Protein AF-A0A7W0LR21-F1 (afdb_monomer)

Nearest PDB structures (foldseek):
  2zq0-assembly1_A  TM=3.710E-01  e=1.116E+00  Bacteroides thetaiotaomicron
  4rsh-assembly3_C  TM=4.696E-01  e=9.830E+00  Desulfitobacterium hafniense DCB-2
  3i0z-assembly1_B  TM=3.218E-01  e=2.523E+00  Streptococcus pneumoniae TIGR4
  5exk-assembly4_G  TM=3.351E-01  e=4.117E+00  Mycobacterium tuberculosis H37Rv
  3c3j-assembly1_A  TM=3.412E-01  e=3.497E+00  Escherichia coli K-12

Solvent-accessible surface area (backbone atoms only — not comparable to full-atom values): 27352 Å² total; per-residue (Å²): 133,59,76,64,60,61,56,64,76,67,58,73,84,74,75,82,80,53,46,62,66,52,42,60,62,20,69,55,49,47,78,35,65,72,79,49,75,64,30,54,48,50,46,49,52,24,51,52,47,41,53,53,25,18,60,75,66,73,43,58,61,72,64,34,38,69,34,51,19,27,40,30,26,34,41,54,44,32,48,75,57,45,87,62,90,64,78,83,76,74,79,86,76,84,90,75,87,81,80,84,77,80,77,81,71,74,54,37,17,39,51,65,67,54,61,38,65,42,45,67,56,17,42,62,71,49,52,82,85,63,60,24,31,33,65,33,27,42,57,36,47,72,89,45,60,12,59,72,69,25,50,66,60,36,53,37,52,63,42,38,35,43,91,84,60,78,60,93,55,55,54,55,64,39,12,61,66,43,39,52,39,25,44,43,46,57,24,73,44,59,30,37,24,42,37,57,73,96,40,79,44,70,58,35,22,49,42,28,73,70,54,48,51,48,49,32,51,55,46,30,73,42,30,31,89,95,36,73,38,48,47,33,45,43,71,49,39,54,77,54,77,58,47,69,58,45,53,50,48,51,53,57,50,48,72,69,76,59,54,62,26,42,32,36,50,30,14,52,38,69,92,46,43,40,44,47,52,62,33,80,88,52,24,38,58,52,54,53,48,34,51,73,70,66,38,42,34,43,35,32,54,11,27,59,68,37,78,74,39,20,69,88,30,21,61,44,47,36,54,46,53,40,30,73,76,36,77,86,33,36,32,34,28,36,30,36,20,31,30,95,90,50,85,57,53,78,83,44,86,92,69,36,75,56,24,46,36,24,38,51,47,29,26,60,78,62,66,50,57,52,56,50,49,46,32,33,25,32,17,55,43,49,67,49,26,61,50,40,27,43,34,29,28,29,48,54,24,47,45,36,52,46,35,10,68,69,21,34,31,31,23,54,47,25,48,31,51,22,17,56,35,56,61,52,32,48,60,71,25,37,38,46,27,71,67,41,28,69,76,69,59,22,68,71,63,42,72,68,53,47,36,22,25,33,12,50,29,45,24,64,74,72,71,49,58,67,67,64,45,48,66,46,41,68,74,11,60,45,52,60,42,28,62,56,50,52,48,35,38,74,73,62,76,41,87,67,58,44,54,59,14,28,28,48,42,34,67,45,42,48,61,55,55,75,69,61,90,65,80,90,70,134

Mean predicted aligned error: 7.18 Å

Secondary structure (DSSP, 8-state):
--HHHHHHTTS-SPPPPPSS-SS----SSS-PPPPPHHHHHHHHHHHHHHHHHHHHHT--HHHHHTSHHHHHHHHHHHHHHTT--S-------S----------PPPSEEE----TT-HHHHHHHH------EEEEE----TTSTHHHHTHHHHHHHHHTS-TT---SSGGGGGSHHHHHIIIIISS---EEEE-PPS-SSTTT-SS-HHHHHHHHHHHHHTS-TT--SEEEEEEE-TTSS-HHHHHHHHHHHHTTT-EEEEEE-TT--GGG----TT-TTTHHHHHHHHHHTT--EEEEE-SSPPTT--GGG-SSHHHHHHHHH-TTSEEEEEGGG--TTS---S--TTTTTSHHHHHHHHHHHTT--TTSSEEEE-HHHHHHHTTSHHHHHHHHHHIIIII-TTSEE----BTTTSSSHHHHHHHHHEEE-HHHHHHH-PPP--HHHHHIIIIIHHHHHHT--HHHHHHHHTTSHHHHHHHHHHHHHHTTSS--S-SPPS--SHHHHHHHHTT--S----

Radius of gyration: 22.57 Å; Cα contacts (8 Å, |Δi|>4): 1015; chains: 1; bounding box: 78×51×59 Å

Sequence (522 aa):
MSAWRRRLEQLPDRRPELPLRPGPVSNGEFVPPPPTAHDRHMAEAVLDRVDAAARRNGIERRRFLQSSAGVAASLVVFNGCSGGGGAPAAAPTTTGRPRSTTTTAEPGGTFVTPEPEDVAACEEALAGNEFIFDVHTHHVVPDGPWRENARRIASMVAGLVPAGCTDTDPYRCLDRTAYLHDMFLASDTTIALLSDVPNSGPLDAPVPWEEKRETRRLAAALSTPGADRVLLHDVIAPNFGDLSMRLGEMERTAGTLEVAAFKVYTAWGPDGRGFALDDPAIGIPVVEKARELGVRIMCGHKGLPLLEFDRANNGPRDFVALSRRYPDMDFVIYHGAYEIQTREGAYDPGAARLGVDSLVRALEEHGVGPNENVWAELGTTWRETLSDPDEAAHTVGKLLRHVGEDRVLWGTDGVWYGSPQPQIMAFRAFQISPEYQERFGYPALTDELKAKVFGGNAARLFGVDVEATRCALDRDALTMARAEHASLVTEGAIPTPWEARGPLTRRDVFAWLSHLRSPWTP

pLDDT: mean 86.7, std 17.25, range [27.58, 98.88]

Foldseek 3Di:
DDPVVVVLVPDPPPDQFALFQFFFFDLLQDQFDFQDPLSVVLNVQLLVLLVVLCVLVVHDSQLLSLALLSLVSSQVSLLVSAPPPDDPDPDDDDDDDDDDPPPVDHFQKGFAADRSNPRVRSRVLLDDDFAFEAEAAEFFDQVALLVPVVVSVVLSLLQQQFSPQPDPRSSVCRHLVLVCCLQQQQAPHLAYEYDWDDDAARNNTRQHLVNLVVSQVVQCVLFFPPQTRYAYEAEADCQPDDNVVSLVVVVVSLVVVRHLAYEYEQQDHAPRRGHFLQDPVTNVVNCVSCVVSVNQEYEYQAAARGPSGNPVRNHCLRQLLVCVVCQSHAYEHELLQAYSVDQFAFQDCVPQPGGNNVVLNSCVVNVPAAPGRYAYENACVLSNCLSHRNSNSRRQQSCCHGNHLLRAAYHHNPDQFWRCSSSSSSLSRMWGDPVCCVPRVGDTCDPVSSSSHSPVSVCVSSVHDSVVSCVRRCDGNSNVCNVVSVVCSSVVVDPNGSHRGRPRHSVSSVVSVVPPPDDDRD

Structure (mmCIF, N/CA/C/O backbone):
data_AF-A0A7W0LR21-F1
#
_entry.id   AF-A0A7W0LR21-F1
#
loop_
_atom_site.group_PDB
_atom_site.id
_atom_site.type_symbol
_atom_site.label_atom_id
_atom_site.label_alt_id
_atom_site.label_comp_id
_atom_site.label_asym_id
_atom_site.label_entity_id
_atom_site.label_seq_id
_atom_site.pdbx_PDB_ins_code
_atom_site.Cartn_x
_atom_site.Cartn_y
_atom_site.Cartn_z
_atom_site.occupancy
_atom_site.B_iso_or_equiv
_atom_site.auth_seq_id
_atom_site.auth_comp_id
_atom_site.auth_asym_id
_atom_site.auth_atom_id
_atom_site.pdbx_PDB_model_num
ATOM 1 N N . MET A 1 1 ? 0.422 30.420 -21.396 1.00 40.75 1 MET A N 1
ATOM 2 C CA . MET A 1 1 ? 1.151 29.179 -21.045 1.00 40.75 1 MET A CA 1
ATOM 3 C C . MET A 1 1 ? 1.431 29.175 -19.550 1.00 40.75 1 MET A C 1
ATOM 5 O O . MET A 1 1 ? 2.132 30.071 -19.077 1.00 40.75 1 MET A O 1
ATOM 9 N N . SER A 1 2 ? 0.823 28.240 -18.810 1.00 43.69 2 SER A N 1
ATOM 10 C CA . SER A 1 2 ? 0.992 28.123 -17.354 1.00 43.69 2 SER A CA 1
ATOM 11 C C . SER A 1 2 ? 2.470 27.916 -17.001 1.00 43.69 2 SER A C 1
ATOM 13 O O . SER A 1 2 ? 3.238 27.369 -17.796 1.00 43.69 2 SER A O 1
ATOM 15 N N . ALA A 1 3 ? 2.895 28.375 -15.822 1.00 42.56 3 ALA A N 1
ATOM 16 C CA . ALA A 1 3 ? 4.257 28.155 -15.323 1.00 42.56 3 ALA A CA 1
ATOM 17 C C . ALA A 1 3 ? 4.636 26.656 -15.289 1.00 42.56 3 ALA A C 1
ATOM 19 O O . ALA A 1 3 ? 5.803 26.313 -15.434 1.00 42.56 3 ALA A O 1
ATOM 20 N N . TRP A 1 4 ? 3.628 25.783 -15.198 1.00 41.34 4 TRP A N 1
ATOM 21 C CA . TRP A 1 4 ? 3.729 24.329 -15.300 1.00 41.34 4 TRP A CA 1
ATOM 22 C C . TRP A 1 4 ? 4.234 23.833 -16.666 1.00 41.34 4 TRP A C 1
ATOM 24 O O . TRP A 1 4 ? 5.199 23.075 -16.708 1.00 41.34 4 TRP A O 1
ATOM 34 N N . ARG A 1 5 ? 3.671 24.309 -17.791 1.00 38.44 5 ARG A N 1
ATOM 35 C CA . ARG A 1 5 ? 4.121 23.889 -19.140 1.00 38.44 5 ARG A CA 1
ATOM 36 C C . ARG A 1 5 ? 5.572 24.279 -19.431 1.00 38.44 5 ARG A C 1
ATOM 38 O O . ARG A 1 5 ? 6.334 23.462 -19.928 1.00 38.44 5 ARG A O 1
ATOM 45 N N . ARG A 1 6 ? 5.986 25.481 -19.015 1.00 40.19 6 ARG A N 1
ATOM 46 C CA . ARG A 1 6 ? 7.388 25.929 -19.142 1.00 40.19 6 ARG A CA 1
ATOM 47 C C . ARG A 1 6 ? 8.371 25.100 -18.309 1.00 40.19 6 ARG A C 1
ATOM 49 O O . ARG A 1 6 ? 9.549 25.069 -18.638 1.00 40.19 6 ARG A O 1
ATOM 56 N N . ARG A 1 7 ? 7.905 24.440 -17.243 1.00 42.41 7 ARG A N 1
ATOM 57 C CA . ARG A 1 7 ? 8.726 23.575 -16.383 1.00 42.41 7 ARG A CA 1
ATOM 58 C C . ARG A 1 7 ? 8.974 22.202 -17.011 1.00 42.41 7 ARG A C 1
ATOM 60 O O . ARG A 1 7 ? 10.057 21.661 -16.832 1.00 42.41 7 ARG A O 1
ATOM 67 N N . LEU A 1 8 ? 7.999 21.669 -17.750 1.00 38.62 8 LEU A N 1
ATOM 68 C CA . LEU A 1 8 ? 8.133 20.403 -18.481 1.00 38.62 8 LEU A CA 1
ATOM 69 C C . LEU A 1 8 ? 9.012 20.557 -19.732 1.00 38.62 8 LEU A C 1
ATOM 71 O O . LEU A 1 8 ? 9.835 19.694 -20.002 1.00 38.62 8 LEU A O 1
ATOM 75 N N . GLU A 1 9 ? 8.909 21.687 -20.438 1.00 35.56 9 GLU A N 1
ATOM 76 C CA . GLU A 1 9 ? 9.691 21.968 -21.657 1.00 35.56 9 GLU A CA 1
ATOM 77 C C . GLU A 1 9 ? 11.181 22.287 -21.401 1.00 35.56 9 GLU A C 1
ATOM 79 O O . GLU A 1 9 ? 11.973 22.297 -22.338 1.00 35.56 9 GLU A O 1
ATOM 84 N N . GLN A 1 10 ? 11.586 22.559 -20.152 1.00 32.81 10 GLN A N 1
ATOM 85 C CA . GLN A 1 10 ? 12.962 22.953 -19.789 1.00 32.81 10 GLN A CA 1
ATOM 86 C C . GLN A 1 10 ? 13.782 21.850 -19.100 1.00 32.81 10 GLN A C 1
ATOM 88 O O . GLN A 1 10 ? 14.909 22.108 -18.671 1.00 32.81 10 GLN A O 1
ATOM 93 N N . LEU A 1 11 ? 13.251 20.631 -18.971 1.00 35.81 11 LEU A N 1
ATOM 94 C CA . LEU A 1 11 ? 14.021 19.503 -18.448 1.00 35.81 11 LEU A CA 1
ATOM 95 C C . LEU A 1 11 ? 14.769 18.826 -19.615 1.00 35.81 11 LEU A C 1
ATOM 97 O O . LEU A 1 11 ? 14.112 18.326 -20.525 1.00 35.81 11 LEU A O 1
ATOM 101 N N . PRO A 1 12 ? 16.119 18.832 -19.627 1.00 30.92 12 PRO A N 1
ATOM 102 C CA . PRO A 1 12 ? 16.907 18.176 -20.673 1.00 30.92 12 PRO A CA 1
ATOM 103 C C . PRO A 1 12 ? 16.616 16.671 -20.671 1.00 30.92 12 PRO A C 1
ATOM 105 O O . PRO A 1 12 ? 16.329 16.148 -19.594 1.00 30.92 12 PRO A O 1
ATOM 108 N N . ASP A 1 13 ? 16.688 16.027 -21.850 1.00 35.84 13 ASP A N 1
ATOM 109 C CA . ASP A 1 13 ? 16.526 14.580 -22.104 1.00 35.84 13 ASP A CA 1
ATOM 110 C C . ASP A 1 13 ? 16.362 13.763 -20.818 1.00 35.84 13 ASP A C 1
ATOM 112 O O . ASP A 1 13 ? 17.341 13.392 -20.158 1.00 35.84 13 ASP A O 1
ATOM 116 N N . ARG A 1 14 ? 15.106 13.544 -20.406 1.00 50.50 14 ARG A N 1
ATOM 117 C CA . ARG A 1 14 ? 14.824 12.715 -19.235 1.00 50.50 14 ARG A CA 1
ATOM 118 C C . ARG A 1 14 ? 15.437 11.342 -19.501 1.00 50.50 14 ARG A C 1
ATOM 120 O O . ARG A 1 14 ? 15.090 10.694 -20.487 1.00 50.50 14 ARG A O 1
ATOM 127 N N . ARG A 1 15 ? 16.361 10.909 -18.630 1.00 55.44 15 ARG A N 1
ATOM 128 C CA . ARG A 1 15 ? 16.812 9.510 -18.601 1.00 55.44 15 ARG A CA 1
ATOM 129 C C . ARG A 1 15 ? 15.553 8.627 -18.604 1.00 55.44 15 ARG A C 1
ATOM 131 O O . ARG A 1 15 ? 14.626 8.958 -17.862 1.00 55.44 15 ARG A O 1
ATOM 138 N N . PRO A 1 16 ? 15.501 7.562 -19.419 1.00 63.69 16 PRO A N 1
ATOM 139 C CA . PRO A 1 16 ? 14.323 6.708 -19.496 1.00 63.69 16 PRO A CA 1
ATOM 140 C C . PRO A 1 16 ? 13.986 6.151 -18.110 1.00 63.69 16 PRO A C 1
ATOM 142 O O . PRO A 1 16 ? 14.883 5.751 -17.361 1.00 63.69 16 PRO A O 1
ATOM 145 N N . GLU A 1 17 ? 12.703 6.191 -17.755 1.00 74.50 17 GLU A N 1
ATOM 146 C CA . GLU A 1 17 ? 12.227 5.743 -16.449 1.00 74.50 17 GLU A CA 1
ATOM 147 C C . GLU A 1 17 ? 12.280 4.213 -16.360 1.00 74.50 17 GLU A C 1
ATOM 149 O O . GLU A 1 17 ? 11.982 3.501 -17.319 1.00 74.50 17 GLU A O 1
ATOM 154 N N . LEU A 1 18 ? 12.738 3.714 -15.211 1.00 85.31 18 LEU A N 1
ATOM 155 C CA . LEU A 1 18 ? 12.872 2.285 -14.942 1.00 85.31 18 LEU A CA 1
ATOM 156 C C . LEU A 1 18 ? 11.569 1.753 -14.335 1.00 85.31 18 LEU A C 1
ATOM 158 O O . LEU A 1 18 ? 11.036 2.422 -13.448 1.00 85.31 18 LEU A O 1
ATOM 162 N N . PRO A 1 19 ? 11.108 0.544 -14.713 1.00 85.38 19 PRO A N 1
ATOM 163 C CA . PRO A 1 19 ? 9.881 -0.030 -14.155 1.00 85.38 19 PRO A CA 1
ATOM 164 C C . PRO A 1 19 ? 10.001 -0.294 -12.646 1.00 85.38 19 PRO A C 1
ATOM 166 O O . PRO A 1 19 ? 9.036 -0.168 -11.901 1.00 85.38 19 PRO A O 1
ATOM 169 N N . LEU A 1 20 ? 11.214 -0.604 -12.177 1.00 89.25 20 LEU A N 1
ATOM 170 C CA . LEU A 1 20 ? 11.576 -0.604 -10.764 1.00 89.25 20 LEU A CA 1
ATOM 171 C C . LEU A 1 20 ? 12.811 0.265 -10.586 1.00 89.25 20 LEU A C 1
ATOM 173 O O . LEU A 1 20 ? 13.916 -0.090 -11.004 1.00 89.25 20 LEU A O 1
ATOM 177 N N . ARG A 1 21 ? 12.616 1.426 -9.966 1.00 87.06 21 ARG A N 1
ATOM 178 C CA . ARG A 1 21 ? 13.705 2.348 -9.654 1.00 87.06 21 ARG A CA 1
ATOM 179 C C . ARG A 1 21 ? 14.484 1.848 -8.426 1.00 87.06 21 ARG A C 1
ATOM 181 O O . ARG A 1 21 ? 13.823 1.581 -7.419 1.00 87.06 21 ARG A O 1
ATOM 188 N N . PRO A 1 22 ? 15.825 1.740 -8.495 1.00 88.38 22 PRO A N 1
ATOM 189 C CA . PRO A 1 22 ? 16.652 1.383 -7.346 1.00 88.38 22 PRO A CA 1
ATOM 190 C C . PRO A 1 22 ? 16.731 2.504 -6.307 1.00 88.38 22 PRO A C 1
ATOM 192 O O . PRO A 1 22 ? 16.715 3.689 -6.664 1.00 88.38 22 PRO A O 1
ATOM 195 N N . GLY A 1 23 ? 16.920 2.111 -5.049 1.00 84.19 23 GLY A N 1
ATOM 196 C CA . GLY A 1 23 ? 17.040 3.020 -3.917 1.00 84.19 23 GLY A CA 1
ATOM 197 C C . GLY A 1 23 ? 15.695 3.610 -3.480 1.00 84.19 23 GLY A C 1
ATOM 198 O O . GLY A 1 23 ? 14.650 3.259 -4.032 1.00 84.19 23 GLY A O 1
ATOM 199 N N . PRO A 1 24 ? 15.717 4.529 -2.503 1.00 79.50 24 PRO A N 1
ATOM 200 C CA . PRO A 1 24 ? 14.503 5.049 -1.890 1.00 79.50 24 PRO A CA 1
ATOM 201 C C . PRO A 1 24 ? 13.696 5.926 -2.857 1.00 79.50 24 PRO A C 1
ATOM 203 O O . PRO A 1 24 ? 14.252 6.820 -3.515 1.00 79.50 24 PRO A O 1
ATOM 206 N N . VAL A 1 25 ? 12.380 5.705 -2.923 1.00 81.31 25 VAL A N 1
ATOM 207 C CA . VAL A 1 25 ? 11.458 6.401 -3.829 1.00 81.31 25 VAL A CA 1
ATOM 208 C C . VAL A 1 25 ? 10.279 6.983 -3.062 1.00 81.31 25 VAL A C 1
ATOM 210 O O . VAL A 1 25 ? 9.420 6.292 -2.534 1.00 81.31 25 VAL A O 1
ATOM 213 N N . SER A 1 26 ? 10.174 8.308 -3.076 1.00 78.06 26 SER A N 1
ATOM 214 C CA . SER A 1 26 ? 9.048 8.973 -2.424 1.00 78.06 26 SER A CA 1
ATOM 215 C C . SER A 1 26 ? 7.749 8.822 -3.215 1.00 78.06 26 SER A C 1
ATOM 217 O O . SER A 1 26 ? 7.721 9.048 -4.423 1.00 78.06 26 SER A O 1
ATOM 219 N N . ASN A 1 27 ? 6.678 8.530 -2.484 1.00 74.50 27 ASN A N 1
ATOM 220 C CA . ASN A 1 27 ? 5.265 8.695 -2.840 1.00 74.50 27 ASN A CA 1
ATOM 221 C C . ASN A 1 27 ? 4.730 10.096 -2.462 1.00 74.50 27 ASN A C 1
ATOM 223 O O . ASN A 1 27 ? 3.525 10.307 -2.384 1.00 74.50 27 ASN A O 1
ATOM 227 N N . GLY A 1 28 ? 5.606 11.067 -2.180 1.00 71.06 28 GLY A N 1
ATOM 228 C CA . GLY A 1 28 ? 5.236 12.413 -1.730 1.00 71.06 28 GLY A CA 1
ATOM 229 C C . GLY A 1 28 ? 5.045 12.561 -0.217 1.00 71.06 28 GLY A C 1
ATOM 230 O O . GLY A 1 28 ? 5.014 13.693 0.267 1.00 71.06 28 GLY A O 1
ATOM 231 N N . GLU A 1 29 ? 4.996 11.465 0.540 1.00 73.69 29 GLU A N 1
ATOM 232 C CA . GLU A 1 29 ? 4.720 11.480 1.983 1.00 73.69 29 GLU A CA 1
ATOM 233 C C . GLU A 1 29 ? 5.965 11.772 2.828 1.00 73.69 29 GLU A C 1
ATOM 235 O O . GLU A 1 29 ? 5.897 12.420 3.876 1.00 73.69 29 GLU A O 1
ATOM 240 N N . PHE A 1 30 ? 7.136 11.367 2.339 1.00 75.31 30 PHE A N 1
ATOM 241 C CA . PHE A 1 30 ? 8.414 11.538 3.022 1.00 75.31 30 PHE A CA 1
ATOM 242 C C . PHE A 1 30 ? 9.476 12.160 2.114 1.00 75.31 30 PHE A C 1
ATOM 244 O O . PHE A 1 30 ? 9.415 12.103 0.884 1.00 75.31 30 PHE A O 1
ATOM 251 N N . VAL A 1 31 ? 10.506 12.741 2.734 1.00 77.38 31 VAL A N 1
ATOM 252 C CA . VAL A 1 31 ? 11.711 13.187 2.025 1.00 77.38 31 VAL A CA 1
ATOM 253 C C . VAL A 1 31 ? 12.678 12.003 1.946 1.00 77.38 31 VAL A C 1
ATOM 255 O O . VAL A 1 31 ? 13.255 11.646 2.978 1.00 77.38 31 VAL A O 1
ATOM 258 N N . PRO A 1 32 ? 12.918 11.412 0.763 1.00 79.56 32 PRO A N 1
ATOM 259 C CA . PRO A 1 32 ? 13.802 10.266 0.663 1.00 79.56 32 PRO A CA 1
ATOM 260 C C . PRO A 1 32 ? 15.258 10.709 0.921 1.00 79.56 32 PRO A C 1
ATOM 262 O O . PRO A 1 32 ? 15.618 11.891 0.734 1.00 79.56 32 PRO A O 1
ATOM 265 N N . PRO A 1 33 ? 16.139 9.793 1.352 1.00 81.19 33 PRO A N 1
ATOM 266 C CA . PRO A 1 33 ? 17.578 10.011 1.300 1.00 81.19 33 PRO A CA 1
ATOM 267 C C . PRO A 1 33 ? 18.023 10.430 -0.113 1.00 81.19 33 PRO A C 1
ATOM 269 O O . PRO A 1 33 ? 17.368 10.105 -1.106 1.00 81.19 33 PRO A O 1
ATOM 272 N N . PRO A 1 34 ? 19.128 11.184 -0.255 1.00 81.38 34 PRO A N 1
ATOM 273 C CA . PRO A 1 34 ? 19.728 11.346 -1.572 1.00 81.38 34 PRO A CA 1
ATOM 274 C C . PRO A 1 34 ? 20.174 9.967 -2.094 1.00 81.38 34 PRO A C 1
ATOM 276 O O . PRO A 1 34 ? 20.732 9.205 -1.302 1.00 81.38 34 PRO A O 1
ATOM 279 N N . PRO A 1 35 ? 20.010 9.667 -3.399 1.00 82.50 35 PRO A N 1
ATOM 280 C CA . PRO A 1 35 ? 20.504 8.416 -3.960 1.00 82.50 35 PRO A CA 1
ATOM 281 C C . PRO A 1 35 ? 21.986 8.226 -3.641 1.00 82.50 35 PRO A C 1
ATOM 283 O O . PRO A 1 35 ? 22.796 9.154 -3.794 1.00 82.50 35 PRO A O 1
ATOM 286 N N . THR A 1 36 ? 22.355 7.033 -3.204 1.00 87.56 36 THR A N 1
ATOM 287 C CA . THR A 1 36 ? 23.738 6.669 -2.916 1.00 87.56 36 THR A CA 1
ATOM 288 C C . THR A 1 36 ? 24.531 6.478 -4.217 1.00 87.56 36 THR A C 1
ATOM 290 O O . THR A 1 36 ? 24.000 6.555 -5.329 1.00 87.56 36 THR A O 1
ATOM 293 N N . ALA A 1 37 ? 25.850 6.283 -4.110 1.00 88.00 37 ALA A N 1
ATOM 294 C CA . ALA A 1 37 ? 26.647 5.880 -5.271 1.00 88.00 37 ALA A CA 1
ATOM 295 C C . ALA A 1 37 ? 26.229 4.494 -5.786 1.00 88.00 37 ALA A C 1
ATOM 297 O O . ALA A 1 37 ? 26.240 4.272 -6.994 1.00 88.00 37 ALA A O 1
ATOM 298 N N . HIS A 1 38 ? 25.813 3.616 -4.872 1.00 88.44 38 HIS A N 1
ATOM 299 C CA . HIS A 1 38 ? 25.308 2.288 -5.180 1.00 88.44 38 HIS A CA 1
ATOM 300 C C . HIS A 1 38 ? 23.987 2.363 -5.962 1.00 88.44 38 HIS A C 1
ATOM 302 O O . HIS A 1 38 ? 23.902 1.788 -7.040 1.00 88.44 38 HIS A O 1
ATOM 308 N N . ASP A 1 39 ? 23.026 3.186 -5.531 1.00 88.94 39 ASP A N 1
ATOM 309 C CA . ASP A 1 39 ? 21.731 3.341 -6.222 1.00 88.94 39 ASP A CA 1
ATOM 310 C C . ASP A 1 39 ? 21.902 3.848 -7.659 1.00 88.94 39 ASP A C 1
ATOM 312 O O . ASP A 1 39 ? 21.248 3.376 -8.589 1.00 88.94 39 ASP A O 1
ATOM 316 N N . ARG A 1 40 ? 22.813 4.812 -7.863 1.00 89.06 40 ARG A N 1
ATOM 317 C CA . ARG A 1 40 ? 23.134 5.327 -9.204 1.00 89.06 40 ARG A CA 1
ATOM 318 C C . ARG A 1 40 ? 23.781 4.262 -10.079 1.00 89.06 40 ARG A C 1
ATOM 320 O O . ARG A 1 40 ? 23.422 4.161 -11.248 1.00 89.06 40 ARG A O 1
ATOM 327 N N . HIS A 1 41 ? 24.704 3.486 -9.513 1.00 91.12 41 HIS A N 1
ATOM 328 C CA . HIS A 1 41 ? 25.345 2.388 -10.223 1.00 91.12 41 HIS A CA 1
ATOM 329 C C . HIS A 1 41 ? 24.330 1.311 -10.619 1.00 91.12 41 HIS A C 1
ATOM 331 O O . HIS A 1 41 ? 24.315 0.908 -11.776 1.00 91.12 41 HIS A O 1
ATOM 337 N N . MET A 1 42 ? 23.434 0.915 -9.707 1.00 92.62 42 MET A N 1
ATOM 338 C CA . MET A 1 42 ? 22.342 -0.011 -10.014 1.00 92.62 42 MET A CA 1
ATOM 339 C C . MET A 1 42 ? 21.457 0.527 -11.137 1.00 92.62 42 MET A C 1
ATOM 341 O O . MET A 1 42 ? 21.180 -0.192 -12.088 1.00 92.62 42 MET A O 1
ATOM 345 N N . ALA A 1 43 ? 21.054 1.801 -11.083 1.00 91.00 43 ALA A N 1
ATOM 346 C CA . ALA A 1 43 ? 20.219 2.391 -12.129 1.00 91.00 43 ALA A CA 1
ATOM 347 C C . ALA A 1 43 ? 20.902 2.345 -13.507 1.00 91.00 43 ALA A C 1
ATOM 349 O O . ALA A 1 43 ? 20.253 2.052 -14.507 1.00 91.00 43 ALA A O 1
ATOM 350 N N . GLU A 1 44 ? 22.208 2.609 -13.566 1.00 92.31 44 GLU A N 1
ATOM 351 C CA . GLU A 1 44 ? 22.996 2.513 -14.800 1.00 92.31 44 GLU A CA 1
ATOM 352 C C . GLU A 1 44 ? 23.145 1.060 -15.269 1.00 92.31 44 GLU A C 1
ATOM 354 O O . GLU A 1 44 ? 22.919 0.780 -16.442 1.00 92.31 44 GLU A O 1
ATOM 359 N N . ALA A 1 45 ? 23.394 0.121 -14.354 1.00 94.56 45 ALA A N 1
ATOM 360 C CA . ALA A 1 45 ? 23.478 -1.302 -14.667 1.00 94.56 45 ALA A CA 1
ATOM 361 C C . ALA A 1 45 ? 22.154 -1.871 -15.211 1.00 94.56 45 ALA A C 1
ATOM 363 O O . ALA A 1 45 ? 22.172 -2.652 -16.163 1.00 94.56 45 ALA A O 1
ATOM 364 N N . VAL A 1 46 ? 21.002 -1.450 -14.672 1.00 94.56 46 VAL A N 1
ATOM 365 C CA . VAL A 1 46 ? 19.682 -1.815 -15.221 1.00 94.56 46 VAL A CA 1
ATOM 366 C C . VAL A 1 46 ? 19.534 -1.287 -16.642 1.00 94.56 46 VAL A C 1
ATOM 368 O O . VAL A 1 46 ? 19.142 -2.026 -17.543 1.00 94.56 46 VAL A O 1
ATOM 371 N N . LEU A 1 47 ? 19.874 -0.017 -16.864 1.00 92.81 47 LEU A N 1
ATOM 372 C CA . LEU A 1 47 ? 19.791 0.609 -18.180 1.00 92.81 47 LEU A CA 1
ATOM 373 C C . LEU A 1 47 ? 20.689 -0.090 -19.213 1.00 92.81 47 LEU A C 1
ATOM 375 O O . LEU A 1 47 ? 20.234 -0.314 -20.335 1.00 92.81 47 LEU A O 1
ATOM 379 N N . ASP A 1 48 ? 21.904 -0.484 -18.831 1.00 94.25 48 ASP A N 1
ATOM 380 C CA . ASP A 1 48 ? 22.828 -1.240 -19.681 1.00 94.25 48 ASP A CA 1
ATOM 381 C C . ASP A 1 48 ? 22.303 -2.653 -19.983 1.00 94.25 48 ASP A C 1
ATOM 383 O O . ASP A 1 48 ? 22.377 -3.120 -21.127 1.00 94.25 48 ASP A O 1
ATOM 387 N N . ARG A 1 49 ? 21.727 -3.331 -18.977 1.00 95.19 49 ARG A N 1
ATOM 388 C CA . ARG A 1 49 ? 21.113 -4.661 -19.126 1.00 95.19 49 ARG A CA 1
ATOM 389 C C . ARG A 1 49 ? 19.938 -4.618 -20.098 1.00 95.19 49 ARG A C 1
ATOM 391 O O . ARG A 1 49 ? 19.872 -5.453 -21.001 1.00 95.19 49 ARG A O 1
ATOM 398 N N . VAL A 1 50 ? 19.062 -3.629 -19.936 1.00 94.81 50 VAL A N 1
ATOM 399 C CA . VAL A 1 50 ? 17.930 -3.348 -20.826 1.00 94.81 50 VAL A 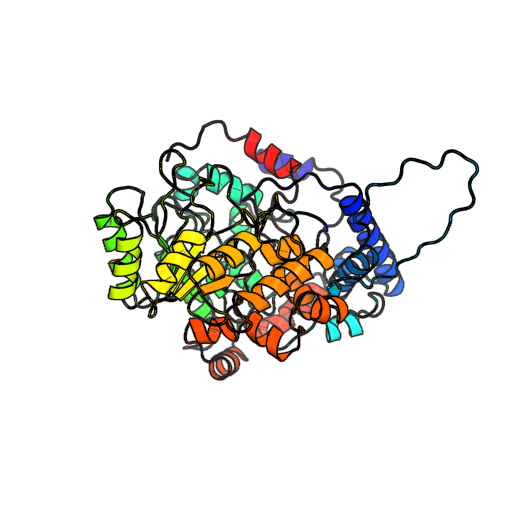CA 1
ATOM 400 C C . VAL A 1 50 ? 18.419 -3.068 -22.241 1.00 94.81 50 VAL A C 1
ATOM 402 O O . VAL A 1 50 ? 17.926 -3.680 -23.181 1.00 94.81 50 VAL A O 1
ATOM 405 N N . ASP A 1 51 ? 19.419 -2.201 -22.413 1.00 94.56 51 ASP A N 1
ATOM 406 C CA . ASP A 1 51 ? 19.952 -1.862 -23.735 1.00 94.56 51 ASP A CA 1
ATOM 407 C C . ASP A 1 51 ? 20.536 -3.089 -24.453 1.00 94.56 51 ASP A C 1
ATOM 409 O O . ASP A 1 51 ? 20.376 -3.245 -25.666 1.00 94.56 51 ASP A O 1
ATOM 413 N N . ALA A 1 52 ? 21.207 -3.982 -23.723 1.00 95.25 52 ALA A N 1
ATOM 414 C CA . ALA A 1 52 ? 21.726 -5.228 -24.276 1.00 95.25 52 ALA A CA 1
ATOM 415 C C . ALA A 1 52 ? 20.608 -6.207 -24.671 1.00 95.25 52 ALA A C 1
ATOM 417 O O . ALA A 1 52 ? 20.633 -6.735 -25.788 1.00 95.25 52 ALA A O 1
ATOM 418 N N . ALA A 1 53 ? 19.630 -6.431 -23.790 1.00 96.62 53 ALA A N 1
ATOM 419 C CA . ALA A 1 53 ? 18.530 -7.365 -24.020 1.00 96.62 53 ALA A CA 1
ATOM 420 C C . ALA A 1 53 ? 17.573 -6.876 -25.122 1.00 96.62 53 ALA A C 1
ATOM 422 O O . ALA A 1 53 ? 17.219 -7.646 -26.019 1.00 96.62 53 ALA A O 1
ATOM 423 N N . ALA A 1 54 ? 17.236 -5.583 -25.131 1.00 94.88 54 ALA A N 1
ATOM 424 C CA . ALA A 1 54 ? 16.400 -4.960 -26.154 1.00 94.88 54 ALA A CA 1
ATOM 425 C C . ALA A 1 54 ? 17.035 -5.076 -27.549 1.00 94.88 54 ALA A C 1
ATOM 427 O O . ALA A 1 54 ? 16.379 -5.515 -28.495 1.00 94.88 54 ALA A O 1
ATOM 428 N N . ARG A 1 55 ? 18.344 -4.789 -27.676 1.00 96.31 55 ARG A N 1
ATOM 429 C CA . ARG A 1 55 ? 19.080 -4.963 -28.943 1.00 96.31 55 ARG A CA 1
ATOM 430 C C . ARG A 1 55 ? 19.094 -6.411 -29.422 1.00 96.31 55 ARG A C 1
ATOM 432 O O . ARG A 1 55 ? 18.943 -6.637 -30.619 1.00 96.31 55 ARG A O 1
ATOM 439 N N . ARG A 1 56 ? 19.278 -7.379 -28.517 1.00 96.00 56 ARG A N 1
ATOM 440 C CA . ARG A 1 56 ? 19.278 -8.810 -28.868 1.00 96.00 56 ARG A CA 1
ATOM 441 C C . ARG A 1 56 ? 17.931 -9.280 -29.414 1.00 96.00 56 ARG A C 1
ATOM 443 O O . ARG A 1 56 ? 17.916 -10.108 -30.317 1.00 96.00 56 ARG A O 1
ATOM 450 N N . ASN A 1 57 ? 16.839 -8.711 -28.913 1.00 94.88 57 ASN A N 1
ATOM 451 C CA . ASN A 1 57 ? 15.480 -9.049 -29.331 1.00 94.88 57 ASN A CA 1
ATOM 452 C C . ASN A 1 57 ? 14.932 -8.168 -30.467 1.00 94.88 57 ASN A C 1
ATOM 454 O O . ASN A 1 57 ? 13.829 -8.409 -30.948 1.00 94.88 57 ASN A O 1
ATOM 458 N N . GLY A 1 58 ? 15.667 -7.138 -30.903 1.00 94.38 58 GLY A N 1
ATOM 459 C CA . GLY A 1 58 ? 15.176 -6.185 -31.904 1.00 94.38 58 GLY A CA 1
ATOM 460 C C . GLY A 1 58 ? 13.989 -5.340 -31.419 1.00 94.38 58 GLY A C 1
ATOM 461 O O . GLY A 1 58 ? 13.192 -4.884 -32.236 1.00 94.38 58 GLY A O 1
ATOM 462 N N . ILE A 1 59 ? 13.863 -5.139 -30.104 1.00 90.50 59 ILE A N 1
ATOM 463 C CA . ILE A 1 59 ? 12.785 -4.366 -29.472 1.00 90.50 59 ILE A CA 1
ATOM 464 C C . ILE A 1 59 ? 13.301 -2.955 -29.173 1.00 90.50 59 ILE A C 1
ATOM 466 O O . ILE A 1 59 ? 14.452 -2.763 -28.779 1.00 90.50 59 ILE A O 1
ATOM 470 N N . GLU A 1 60 ? 12.453 -1.947 -29.364 1.00 87.94 60 GLU A N 1
ATOM 471 C CA . GLU A 1 60 ? 12.771 -0.574 -28.973 1.00 87.94 60 GLU A CA 1
ATOM 472 C C . GLU A 1 60 ? 12.891 -0.468 -27.438 1.00 87.94 60 GLU A C 1
ATOM 474 O O . GLU A 1 60 ? 12.150 -1.106 -26.691 1.00 87.94 60 GLU A O 1
ATOM 479 N N . ARG A 1 61 ? 13.861 0.315 -26.954 1.00 88.00 61 ARG A N 1
ATOM 480 C CA . ARG A 1 61 ? 14.230 0.381 -25.533 1.00 88.00 61 ARG A CA 1
ATOM 481 C C . ARG A 1 61 ? 13.051 0.726 -24.620 1.00 88.00 61 ARG A C 1
ATOM 483 O O . ARG A 1 61 ? 12.881 0.073 -23.593 1.00 88.00 61 ARG A O 1
ATOM 490 N N . ARG A 1 62 ? 12.266 1.754 -24.954 1.00 83.00 62 ARG A N 1
ATOM 491 C CA . ARG A 1 62 ? 11.106 2.181 -24.160 1.00 83.00 62 ARG A CA 1
ATOM 492 C C . ARG A 1 62 ? 10.058 1.073 -24.099 1.00 83.00 62 ARG A C 1
ATOM 494 O O . ARG A 1 62 ? 9.584 0.779 -23.009 1.00 83.00 62 ARG A O 1
ATOM 501 N N . ARG A 1 63 ? 9.775 0.402 -25.218 1.00 83.31 63 ARG A N 1
ATOM 502 C CA . ARG A 1 63 ? 8.885 -0.771 -25.234 1.00 83.31 63 ARG A CA 1
ATOM 503 C C . ARG A 1 63 ? 9.425 -1.921 -24.379 1.00 83.31 63 ARG A C 1
ATOM 505 O O . ARG A 1 63 ? 8.661 -2.562 -23.668 1.00 83.31 63 ARG A O 1
ATOM 512 N N . PHE A 1 64 ? 10.734 -2.173 -24.403 1.00 89.38 64 PHE A N 1
ATOM 513 C CA . PHE A 1 64 ? 11.344 -3.217 -23.577 1.00 89.38 64 PHE A CA 1
ATOM 514 C C . PHE A 1 64 ? 11.214 -2.913 -22.074 1.00 89.38 64 PHE A C 1
ATOM 516 O O . PHE A 1 64 ? 10.834 -3.792 -21.303 1.00 89.38 64 PHE A O 1
ATOM 523 N N . LEU A 1 65 ? 11.466 -1.665 -21.658 1.00 87.50 65 LEU A N 1
ATOM 524 C CA . LEU A 1 65 ? 11.292 -1.206 -20.268 1.00 87.50 65 LEU A CA 1
ATOM 525 C C . LEU A 1 65 ? 9.863 -1.395 -19.744 1.00 87.50 65 LEU A C 1
ATOM 527 O O . LEU A 1 65 ? 9.664 -1.501 -18.539 1.00 87.50 65 LEU A O 1
ATOM 531 N N . GLN A 1 66 ? 8.888 -1.451 -20.648 1.00 85.06 66 GLN A N 1
ATOM 532 C CA . GLN A 1 66 ? 7.469 -1.606 -20.356 1.00 85.06 66 GLN A CA 1
ATOM 533 C C . GLN A 1 66 ? 6.986 -3.070 -20.380 1.00 85.06 66 GLN A C 1
ATOM 535 O O . GLN A 1 66 ? 5.782 -3.315 -20.360 1.00 85.06 66 GLN A O 1
ATOM 540 N N . SER A 1 67 ? 7.899 -4.040 -20.435 1.00 88.94 67 SER A N 1
ATOM 541 C CA . SER A 1 67 ? 7.586 -5.475 -20.456 1.00 88.94 67 SER A CA 1
ATOM 542 C C . SER A 1 67 ? 7.998 -6.177 -19.159 1.00 88.94 67 SER A C 1
ATOM 544 O O . SER A 1 67 ? 8.812 -5.655 -18.389 1.00 88.94 67 SER A O 1
ATOM 546 N N . SER A 1 68 ? 7.524 -7.410 -18.956 1.00 92.62 68 SER A N 1
ATOM 547 C CA . SER A 1 68 ? 8.005 -8.291 -17.881 1.00 92.62 68 SER A CA 1
ATOM 548 C C . SER A 1 68 ? 9.522 -8.514 -17.956 1.00 92.62 68 SER A C 1
ATOM 550 O O . SER A 1 68 ? 10.187 -8.568 -16.926 1.00 92.62 68 SER A O 1
ATOM 552 N N . ALA A 1 69 ? 10.106 -8.542 -19.160 1.00 94.62 69 ALA A N 1
ATOM 553 C CA . ALA A 1 69 ? 11.557 -8.623 -19.346 1.00 94.62 69 ALA A CA 1
ATOM 554 C C . ALA A 1 69 ? 12.295 -7.355 -18.871 1.00 94.62 69 ALA A C 1
ATOM 556 O O . ALA A 1 69 ? 13.412 -7.435 -18.358 1.00 94.62 69 ALA A O 1
ATOM 557 N N . GLY A 1 70 ? 11.661 -6.183 -18.978 1.00 93.81 70 GLY A N 1
ATOM 558 C CA . GLY A 1 70 ? 12.157 -4.934 -18.396 1.00 93.81 70 GLY A CA 1
ATOM 559 C C . GLY A 1 70 ? 12.207 -4.988 -16.868 1.00 93.81 70 GLY A C 1
ATOM 560 O O . GLY A 1 70 ? 13.189 -4.554 -16.267 1.00 93.81 70 GLY A O 1
ATOM 561 N N . VAL A 1 71 ? 11.189 -5.584 -16.239 1.00 95.06 71 VAL A N 1
ATOM 562 C CA . VAL A 1 71 ? 11.174 -5.834 -14.789 1.00 95.06 71 VAL A CA 1
ATOM 563 C C . VAL A 1 71 ? 12.219 -6.875 -14.397 1.00 95.06 71 VAL A C 1
ATOM 565 O O . VAL A 1 71 ? 13.005 -6.614 -13.489 1.00 95.06 71 VAL A O 1
ATOM 568 N N . ALA A 1 72 ? 12.312 -7.997 -15.114 1.00 97.00 72 ALA A N 1
ATOM 569 C CA . ALA A 1 72 ? 13.345 -9.009 -14.885 1.00 97.00 72 ALA A CA 1
ATOM 570 C C . ALA A 1 72 ? 14.761 -8.412 -14.970 1.00 97.00 72 ALA A C 1
ATOM 572 O O . ALA A 1 72 ? 15.603 -8.701 -14.123 1.00 97.00 72 ALA A O 1
ATOM 573 N N . ALA A 1 73 ? 15.016 -7.500 -15.917 1.00 96.62 73 ALA A N 1
ATOM 574 C CA . ALA A 1 73 ? 16.294 -6.795 -16.008 1.00 96.62 73 ALA A CA 1
ATOM 575 C C . ALA A 1 73 ? 16.619 -5.981 -14.741 1.00 96.62 73 ALA A C 1
ATOM 577 O O . ALA A 1 73 ? 17.773 -5.983 -14.311 1.00 96.62 73 ALA A O 1
ATOM 578 N N . SER A 1 74 ? 15.627 -5.330 -14.118 1.00 95.81 74 SER A N 1
ATOM 579 C CA . SER A 1 74 ? 15.802 -4.681 -12.810 1.00 95.81 74 SER A CA 1
ATOM 580 C C . SER A 1 74 ? 16.127 -5.694 -11.709 1.00 95.81 74 SER A C 1
ATOM 582 O O . SER A 1 74 ? 17.094 -5.512 -10.971 1.00 95.81 74 SER A O 1
ATOM 584 N N . LEU A 1 75 ? 15.353 -6.778 -11.619 1.00 97.12 75 LEU A N 1
ATOM 585 C CA . LEU A 1 75 ? 15.468 -7.777 -10.551 1.00 97.12 75 LEU A CA 1
ATOM 586 C C . LEU A 1 75 ? 16.802 -8.544 -10.593 1.00 97.12 75 LEU A C 1
ATOM 588 O O . LEU A 1 75 ? 17.429 -8.749 -9.554 1.00 97.12 75 LEU A O 1
ATOM 592 N N . VAL A 1 76 ? 17.290 -8.895 -11.789 1.00 95.75 76 VAL A N 1
ATOM 593 C CA . VAL A 1 76 ? 18.613 -9.518 -11.980 1.00 95.75 76 VAL A CA 1
ATOM 594 C C . VAL A 1 76 ? 19.736 -8.602 -11.488 1.00 95.75 76 VAL A C 1
ATOM 596 O O . VAL A 1 76 ? 20.687 -9.068 -10.858 1.00 95.75 76 VAL A O 1
ATOM 599 N N . VAL A 1 77 ? 19.637 -7.292 -11.736 1.00 95.38 77 VAL A N 1
ATOM 600 C CA . VAL A 1 77 ? 20.631 -6.327 -11.241 1.00 95.38 77 VAL A CA 1
ATOM 601 C C . VAL A 1 77 ? 20.560 -6.187 -9.722 1.00 95.38 77 VAL A C 1
ATOM 603 O O . VAL A 1 77 ? 21.613 -6.169 -9.087 1.00 95.38 77 VAL A O 1
ATOM 606 N N . PHE A 1 78 ? 19.361 -6.151 -9.129 1.00 95.06 78 PHE A N 1
ATOM 607 C CA . PHE A 1 78 ? 19.205 -6.118 -7.668 1.00 95.06 78 PHE A CA 1
ATOM 608 C C . PHE A 1 78 ? 19.846 -7.344 -7.007 1.00 95.06 78 PHE A C 1
ATOM 610 O O . PHE A 1 78 ? 20.599 -7.189 -6.049 1.00 95.06 78 PHE A O 1
ATOM 617 N N . ASN A 1 79 ? 19.662 -8.543 -7.572 1.00 93.94 79 ASN A N 1
ATOM 618 C CA . ASN A 1 79 ? 20.354 -9.750 -7.107 1.00 93.94 79 ASN A CA 1
ATOM 619 C C . ASN A 1 79 ? 21.880 -9.610 -7.161 1.00 93.94 79 ASN A C 1
ATOM 621 O O . ASN A 1 79 ? 22.563 -9.893 -6.181 1.00 93.94 79 ASN A O 1
ATOM 625 N N . GLY A 1 80 ? 22.422 -9.176 -8.305 1.00 86.94 80 GLY A N 1
ATOM 626 C CA . GLY A 1 80 ? 23.870 -9.084 -8.518 1.00 86.94 80 GLY A CA 1
ATOM 627 C C . GLY A 1 80 ? 24.562 -7.991 -7.699 1.00 86.94 80 GLY A C 1
ATOM 628 O O . GLY A 1 80 ? 25.783 -8.014 -7.551 1.00 86.94 80 GLY A O 1
ATOM 629 N N . CYS A 1 81 ? 23.793 -7.032 -7.185 1.00 82.81 81 CYS A N 1
ATOM 630 C CA . CYS A 1 81 ? 24.265 -5.946 -6.330 1.00 82.81 81 CYS A CA 1
ATOM 631 C C . CYS A 1 81 ? 24.008 -6.193 -4.831 1.00 82.81 81 CYS A C 1
ATOM 633 O O . CYS A 1 81 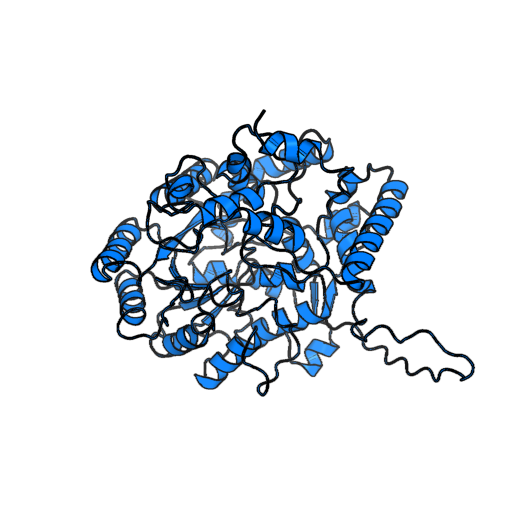? 24.531 -5.435 -4.008 1.00 82.81 81 CYS A O 1
ATOM 635 N N . SER A 1 82 ? 23.277 -7.258 -4.472 1.00 71.06 82 SER A N 1
ATOM 636 C CA . SER A 1 82 ? 23.059 -7.666 -3.079 1.00 71.06 82 SER A CA 1
ATOM 637 C C . SER A 1 82 ? 24.366 -8.145 -2.422 1.00 71.06 82 SER A C 1
ATOM 639 O O . SER A 1 82 ? 25.242 -8.705 -3.082 1.00 71.06 82 SER A O 1
ATOM 641 N N . GLY A 1 83 ? 24.537 -7.900 -1.118 1.00 56.59 83 GLY A N 1
ATOM 642 C CA . GLY A 1 83 ? 25.732 -8.303 -0.351 1.00 56.59 83 GLY A CA 1
ATOM 643 C C . GLY A 1 83 ? 26.899 -7.295 -0.304 1.00 56.59 83 GLY A C 1
ATOM 644 O O . GLY A 1 83 ? 27.947 -7.583 0.276 1.00 56.59 83 GLY A O 1
ATOM 645 N N . GLY A 1 84 ? 26.741 -6.090 -0.865 1.00 48.12 84 GLY A N 1
ATOM 646 C CA . GLY A 1 84 ? 27.792 -5.062 -0.968 1.00 48.12 84 GLY A CA 1
ATOM 647 C C . GLY A 1 84 ? 27.836 -3.990 0.134 1.00 48.12 84 GLY A C 1
ATOM 648 O O . GLY A 1 84 ? 28.450 -2.946 -0.073 1.00 48.12 84 GLY A O 1
ATOM 649 N N . GLY A 1 85 ? 27.203 -4.199 1.294 1.00 39.56 85 GLY A N 1
ATOM 650 C CA . GLY A 1 85 ? 27.041 -3.195 2.366 1.00 39.56 85 GLY A CA 1
ATOM 651 C C . GLY A 1 85 ? 28.307 -2.775 3.139 1.00 39.56 85 GLY A C 1
ATOM 652 O O . GLY A 1 85 ? 28.205 -2.192 4.218 1.00 39.56 85 GLY A O 1
ATOM 653 N N . GLY A 1 86 ? 29.506 -3.063 2.629 1.00 32.75 86 GLY A N 1
ATOM 654 C CA . GLY A 1 86 ? 30.757 -2.528 3.165 1.00 32.75 86 GLY A CA 1
ATOM 655 C C . GLY A 1 86 ? 31.099 -1.198 2.498 1.00 32.75 86 GLY A C 1
ATOM 656 O O . GLY A 1 86 ? 31.138 -1.118 1.273 1.00 32.75 86 GLY A O 1
ATOM 657 N N . ALA A 1 87 ? 31.372 -0.155 3.291 1.00 28.25 87 ALA A N 1
ATOM 658 C CA . ALA A 1 87 ? 31.884 1.127 2.797 1.00 28.25 87 ALA A CA 1
ATOM 659 C C . ALA A 1 87 ? 32.984 0.919 1.731 1.00 28.25 87 ALA A C 1
ATOM 661 O O . ALA A 1 87 ? 33.803 0.010 1.896 1.00 28.25 87 ALA A O 1
ATOM 662 N N . PRO A 1 88 ? 33.053 1.745 0.666 1.00 32.50 88 PRO A N 1
ATOM 663 C CA . PRO A 1 88 ? 34.082 1.586 -0.350 1.00 32.50 88 PRO A CA 1
ATOM 664 C C . PRO A 1 88 ? 35.449 1.687 0.325 1.00 32.50 88 PRO A C 1
ATOM 666 O O . PRO A 1 88 ? 35.801 2.725 0.892 1.00 32.50 88 PRO A O 1
ATOM 669 N N . ALA A 1 89 ? 36.202 0.587 0.299 1.00 32.50 89 ALA A N 1
ATOM 670 C CA . ALA A 1 89 ? 37.579 0.583 0.749 1.00 32.50 89 ALA A CA 1
ATOM 671 C C . ALA A 1 89 ? 38.323 1.684 -0.014 1.00 32.50 89 ALA A C 1
ATOM 673 O O . ALA A 1 89 ? 38.292 1.737 -1.247 1.00 32.50 89 ALA A O 1
ATOM 674 N N . ALA A 1 90 ? 38.947 2.594 0.736 1.00 33.03 90 ALA A N 1
ATOM 675 C CA . ALA A 1 90 ? 39.822 3.610 0.182 1.00 33.03 90 ALA A CA 1
ATOM 676 C C . ALA A 1 90 ? 40.850 2.957 -0.758 1.00 33.03 90 ALA A C 1
ATOM 678 O O . ALA A 1 90 ? 41.287 1.829 -0.523 1.00 33.03 90 ALA A O 1
ATOM 679 N N . ALA A 1 91 ? 41.199 3.680 -1.825 1.00 30.86 91 ALA A N 1
ATOM 680 C CA . ALA A 1 91 ? 42.086 3.228 -2.892 1.00 30.86 91 ALA A CA 1
ATOM 681 C C . ALA A 1 91 ? 43.305 2.441 -2.359 1.00 30.86 91 ALA A C 1
ATOM 683 O O . ALA A 1 91 ? 43.905 2.865 -1.366 1.00 30.86 91 ALA A O 1
ATOM 684 N N . PRO A 1 92 ? 43.718 1.334 -3.008 1.00 31.98 92 PRO A N 1
ATOM 685 C CA . PRO A 1 92 ? 44.836 0.545 -2.521 1.00 31.98 92 PRO A CA 1
ATOM 686 C C . PRO A 1 92 ? 46.126 1.356 -2.655 1.00 31.98 92 PRO A C 1
ATOM 688 O O . PRO A 1 92 ? 46.658 1.534 -3.751 1.00 31.98 92 PRO A O 1
ATOM 691 N N . THR A 1 93 ? 46.665 1.820 -1.530 1.00 31.58 93 THR A N 1
ATOM 692 C CA . THR A 1 93 ? 48.098 2.085 -1.439 1.00 31.58 93 THR A CA 1
ATOM 693 C C . THR A 1 93 ? 48.833 0.750 -1.488 1.00 31.58 93 THR A C 1
ATOM 695 O O . THR A 1 93 ? 48.426 -0.248 -0.899 1.00 31.58 93 THR A O 1
ATOM 698 N N . THR A 1 94 ? 49.894 0.744 -2.273 1.00 39.34 94 THR A N 1
ATOM 699 C CA . THR A 1 94 ? 50.649 -0.393 -2.779 1.00 39.34 94 THR A CA 1
ATOM 700 C C . THR A 1 94 ? 51.237 -1.343 -1.721 1.00 39.34 94 THR A C 1
ATOM 702 O O . THR A 1 94 ? 51.630 -0.954 -0.627 1.00 39.34 94 THR A O 1
ATOM 705 N N . THR A 1 95 ? 51.406 -2.601 -2.156 1.00 37.66 95 THR A N 1
ATOM 706 C CA . THR A 1 95 ? 52.246 -3.688 -1.600 1.00 37.66 95 THR A CA 1
ATOM 707 C C . THR A 1 95 ? 51.764 -4.430 -0.344 1.00 37.66 95 THR A C 1
ATOM 709 O O . THR A 1 95 ? 52.339 -4.335 0.732 1.00 37.66 95 THR A O 1
ATOM 712 N N . GLY A 1 96 ? 50.784 -5.317 -0.533 1.00 32.38 96 GLY A N 1
ATOM 713 C CA . GLY A 1 96 ? 50.496 -6.427 0.379 1.00 32.38 96 GLY A CA 1
ATOM 714 C C . GLY A 1 96 ? 49.588 -7.452 -0.300 1.00 32.38 96 GLY A C 1
ATOM 715 O O . GLY A 1 96 ? 48.532 -7.097 -0.809 1.00 32.38 96 GLY A O 1
ATOM 716 N N . ARG A 1 97 ? 50.019 -8.715 -0.376 1.00 30.09 97 ARG A N 1
ATOM 717 C CA . ARG A 1 97 ? 49.281 -9.818 -1.022 1.00 30.09 97 ARG A CA 1
ATOM 718 C C . ARG A 1 97 ? 47.907 -9.973 -0.333 1.00 30.09 97 ARG A C 1
ATOM 720 O O . ARG A 1 97 ? 47.902 -10.214 0.875 1.00 30.09 97 ARG A O 1
ATOM 727 N N . PRO A 1 98 ? 46.763 -9.840 -1.030 1.00 32.91 98 PRO A N 1
ATOM 728 C CA . PRO A 1 98 ? 45.466 -9.901 -0.372 1.00 32.91 98 PRO A CA 1
ATOM 729 C C . PRO A 1 98 ? 45.185 -11.343 0.045 1.00 32.91 98 PRO A C 1
ATOM 731 O O . PRO A 1 98 ? 45.188 -12.268 -0.770 1.00 32.91 98 PRO A O 1
ATOM 734 N N . ARG A 1 99 ? 44.968 -11.541 1.344 1.00 27.58 99 ARG A N 1
ATOM 735 C CA . ARG A 1 99 ? 44.457 -12.795 1.884 1.00 27.58 99 ARG A CA 1
ATOM 736 C C . ARG A 1 99 ? 42.962 -12.820 1.577 1.00 27.58 99 ARG A C 1
ATOM 738 O O . ARG A 1 99 ? 42.198 -12.108 2.218 1.00 27.58 99 ARG A O 1
ATOM 745 N N . SER A 1 100 ? 42.582 -13.591 0.561 1.00 31.45 100 SER A N 1
ATOM 746 C CA . SER A 1 100 ? 41.185 -13.887 0.242 1.00 31.45 100 SER A CA 1
ATOM 747 C C . SER A 1 100 ? 40.524 -14.543 1.454 1.00 31.45 100 SER A C 1
ATOM 749 O O . SER A 1 100 ? 40.820 -15.689 1.787 1.00 31.45 100 SER A O 1
ATOM 751 N N . THR A 1 101 ? 39.663 -13.803 2.140 1.00 29.66 101 THR A N 1
ATOM 752 C CA . THR A 1 101 ? 38.591 -14.374 2.954 1.00 29.66 101 THR A CA 1
ATOM 753 C C . THR A 1 101 ? 37.289 -14.050 2.242 1.00 29.66 101 THR A C 1
ATOM 755 O O . THR A 1 101 ? 36.567 -13.138 2.627 1.00 29.66 101 THR A O 1
ATOM 758 N N . THR A 1 102 ? 37.034 -14.762 1.146 1.00 34.12 102 THR A N 1
ATOM 759 C CA . THR A 1 102 ? 35.702 -14.891 0.555 1.00 34.12 102 THR A CA 1
ATOM 760 C C . THR A 1 102 ? 34.838 -15.695 1.519 1.00 34.12 102 THR A C 1
ATOM 762 O O . THR A 1 102 ? 34.809 -16.922 1.458 1.00 34.12 102 THR A O 1
ATOM 765 N N . THR A 1 103 ? 34.152 -15.026 2.441 1.00 37.16 103 THR A N 1
ATOM 766 C CA . THR A 1 103 ? 32.890 -15.567 2.946 1.00 37.16 103 THR A CA 1
ATOM 767 C C . THR A 1 103 ? 31.864 -15.344 1.845 1.00 37.16 103 THR A C 1
ATOM 769 O O . THR A 1 103 ? 31.336 -14.249 1.692 1.00 37.16 103 THR A O 1
ATOM 772 N N . THR A 1 104 ? 31.667 -16.376 1.030 1.00 43.06 104 THR A N 1
ATOM 773 C CA . THR A 1 104 ? 30.590 -16.525 0.045 1.00 43.06 104 THR A CA 1
ATOM 774 C C . THR A 1 104 ? 29.265 -16.759 0.776 1.00 43.06 104 THR A C 1
ATOM 776 O O . THR A 1 104 ? 28.681 -17.832 0.654 1.00 43.06 104 THR A O 1
ATOM 779 N N . ALA A 1 105 ? 28.856 -15.829 1.642 1.00 59.44 105 ALA A N 1
ATOM 780 C CA . ALA A 1 105 ? 27.507 -15.884 2.190 1.00 59.44 105 ALA A CA 1
ATOM 781 C C . ALA A 1 105 ? 26.543 -15.625 1.028 1.00 59.44 105 ALA A C 1
ATOM 783 O O . ALA A 1 105 ? 26.719 -14.647 0.297 1.00 59.44 105 ALA A O 1
ATOM 784 N N . GLU A 1 106 ? 25.599 -16.538 0.822 1.00 70.44 106 GLU A N 1
ATOM 785 C CA . GLU A 1 106 ? 24.517 -16.336 -0.138 1.00 70.44 106 GLU A CA 1
ATOM 786 C C . GLU A 1 106 ? 23.696 -15.110 0.306 1.00 70.44 106 GLU A C 1
ATOM 788 O O . GLU A 1 106 ? 23.560 -14.876 1.514 1.00 70.44 106 GLU A O 1
ATOM 793 N N . PRO A 1 107 ? 23.149 -14.307 -0.625 1.00 84.69 107 PRO A N 1
ATOM 794 C CA . PRO A 1 107 ? 22.230 -13.231 -0.275 1.00 84.69 107 PRO A CA 1
ATOM 795 C C . PRO A 1 107 ? 21.078 -13.728 0.611 1.00 84.69 107 PRO A C 1
ATOM 797 O O . PRO A 1 107 ? 20.611 -14.865 0.500 1.00 84.69 107 PRO A O 1
ATOM 800 N N . GLY A 1 108 ? 20.601 -12.871 1.506 1.00 90.75 108 GLY A N 1
ATOM 801 C CA . GLY A 1 108 ? 19.460 -13.150 2.373 1.00 90.75 108 GLY A CA 1
ATOM 802 C C . GLY A 1 108 ? 18.138 -13.245 1.626 1.00 90.75 108 GLY A C 1
ATOM 803 O O . GLY A 1 108 ? 17.286 -14.070 1.966 1.00 90.75 108 GLY A O 1
ATOM 804 N N . GLY A 1 109 ? 17.987 -12.429 0.585 1.00 96.12 109 GLY A N 1
ATOM 805 C CA . GLY A 1 109 ? 16.872 -12.492 -0.351 1.00 96.12 109 GLY A CA 1
ATOM 806 C C . GLY A 1 109 ? 17.344 -12.554 -1.795 1.00 96.12 109 GLY A C 1
ATOM 807 O O . GLY A 1 109 ? 18.462 -12.163 -2.127 1.00 96.12 109 GLY A O 1
ATOM 808 N N . THR A 1 110 ? 16.480 -13.050 -2.673 1.00 96.69 110 THR A N 1
ATOM 809 C CA . THR A 1 110 ? 16.758 -13.127 -4.109 1.00 96.69 110 THR A CA 1
ATOM 810 C C . THR A 1 110 ? 15.472 -13.073 -4.925 1.00 96.69 110 THR A C 1
ATOM 812 O O . THR A 1 110 ? 14.410 -13.466 -4.451 1.00 96.69 110 THR A O 1
ATOM 815 N N . PHE A 1 111 ? 15.566 -12.609 -6.166 1.00 97.69 111 PHE A N 1
ATOM 816 C CA . PHE A 1 111 ? 14.504 -12.676 -7.161 1.00 97.69 111 PHE A CA 1
ATOM 817 C C . PHE A 1 111 ? 14.785 -13.789 -8.172 1.00 97.69 111 PHE A C 1
ATOM 819 O O . PHE A 1 111 ? 15.754 -13.723 -8.928 1.00 97.69 111 PHE A O 1
ATOM 826 N N . VAL A 1 112 ? 13.928 -14.802 -8.230 1.00 96.56 112 VAL A N 1
ATOM 827 C CA . VAL A 1 112 ? 14.028 -15.887 -9.210 1.00 96.56 112 VAL A CA 1
ATOM 828 C C . VAL A 1 112 ? 13.382 -15.428 -10.512 1.00 96.56 112 VAL A C 1
ATOM 830 O O . VAL A 1 112 ? 12.163 -15.326 -10.604 1.00 96.56 112 VAL A O 1
ATOM 833 N N . THR A 1 113 ? 14.204 -15.127 -11.517 1.00 96.50 113 THR A N 1
ATOM 834 C CA . THR A 1 113 ? 13.743 -14.667 -12.835 1.00 96.50 113 THR A CA 1
ATOM 835 C C . THR A 1 113 ? 14.587 -15.277 -13.956 1.00 96.50 113 THR A C 1
ATOM 837 O O . THR A 1 113 ? 15.776 -15.530 -13.742 1.00 96.50 113 THR A O 1
ATOM 840 N N . PRO A 1 114 ? 14.008 -15.526 -15.146 1.00 97.31 114 PRO A N 1
ATOM 841 C CA . PRO A 1 114 ? 14.781 -15.829 -16.347 1.00 97.31 114 PRO A CA 1
ATOM 842 C C . PRO A 1 114 ? 15.672 -14.654 -16.760 1.00 97.31 114 PRO A C 1
ATOM 844 O O . PRO A 1 114 ? 15.461 -13.512 -16.345 1.00 97.31 114 PRO A O 1
ATOM 847 N N . GLU A 1 115 ? 16.646 -14.922 -17.630 1.00 96.81 115 GLU A N 1
ATOM 848 C CA . GLU A 1 115 ? 17.452 -13.855 -18.220 1.00 96.81 115 GLU A CA 1
ATOM 849 C C . GLU A 1 115 ? 16.572 -12.929 -19.080 1.00 96.81 115 GLU A C 1
ATOM 851 O O . GLU A 1 115 ? 15.802 -13.426 -19.900 1.00 96.81 115 GLU A O 1
ATOM 856 N N . PRO A 1 116 ? 16.717 -11.594 -18.982 1.00 96.88 116 PRO A N 1
ATOM 857 C CA . PRO A 1 116 ? 15.867 -10.634 -19.693 1.00 96.88 116 PRO A CA 1
ATOM 858 C C . PRO A 1 116 ? 15.966 -10.715 -21.226 1.00 96.88 116 PRO A C 1
ATOM 860 O O . PRO A 1 116 ? 15.144 -10.136 -21.930 1.00 96.88 116 PRO A O 1
ATOM 863 N N . GLU A 1 117 ? 16.964 -11.405 -21.786 1.00 96.81 117 GLU A N 1
ATOM 864 C CA . GLU A 1 117 ? 16.978 -11.739 -23.213 1.00 96.81 117 GLU A CA 1
ATOM 865 C C . GLU A 1 117 ? 15.831 -12.653 -23.632 1.00 96.81 117 GLU A C 1
ATOM 867 O O . GLU A 1 117 ? 15.419 -12.576 -24.786 1.00 96.81 117 GLU A O 1
ATOM 872 N N . ASP A 1 118 ? 15.346 -13.514 -22.742 1.00 97.00 118 ASP A N 1
ATOM 873 C CA . ASP A 1 118 ? 14.256 -14.438 -23.024 1.00 97.00 118 ASP A CA 1
ATOM 874 C C . ASP A 1 118 ? 12.923 -13.802 -22.617 1.00 97.00 118 ASP A C 1
ATOM 876 O O . ASP A 1 118 ? 12.373 -14.050 -21.545 1.00 97.00 118 ASP A O 1
ATOM 880 N N . VAL A 1 119 ? 12.426 -12.918 -23.486 1.00 94.31 119 VAL A N 1
ATOM 881 C CA . VAL A 1 119 ? 11.219 -12.116 -23.228 1.00 94.31 119 VAL A CA 1
ATOM 882 C C . VAL A 1 119 ? 10.010 -12.998 -22.915 1.00 94.31 119 VAL A C 1
ATOM 884 O O . VAL A 1 119 ? 9.280 -12.706 -21.971 1.00 94.31 119 VAL A O 1
ATOM 887 N N . ALA A 1 120 ? 9.837 -14.096 -23.655 1.00 94.50 120 ALA A N 1
ATOM 888 C CA . ALA A 1 120 ? 8.722 -15.017 -23.462 1.00 94.50 120 ALA A CA 1
ATOM 889 C C . ALA A 1 120 ? 8.822 -15.752 -22.117 1.00 94.50 120 ALA A C 1
ATOM 891 O O . ALA A 1 120 ? 7.827 -15.846 -21.399 1.00 94.50 120 ALA A O 1
ATOM 892 N N . ALA A 1 121 ? 10.020 -16.208 -21.730 1.00 97.19 121 ALA A N 1
ATOM 893 C CA . ALA A 1 121 ? 10.210 -16.817 -20.417 1.00 97.19 121 ALA A CA 1
ATOM 894 C C . ALA A 1 121 ? 9.963 -15.813 -19.281 1.00 97.19 121 ALA A C 1
ATOM 896 O O . ALA A 1 121 ? 9.363 -16.175 -18.272 1.00 97.19 121 ALA A O 1
ATOM 897 N N . CYS A 1 122 ? 10.389 -14.551 -19.421 1.00 96.62 122 CYS A N 1
ATOM 898 C CA . CYS A 1 122 ? 10.095 -13.513 -18.427 1.00 96.62 122 CYS A CA 1
ATOM 899 C C . CYS A 1 122 ? 8.592 -13.231 -18.304 1.00 96.62 122 CYS A C 1
ATOM 901 O O . CYS A 1 122 ? 8.110 -13.013 -17.194 1.00 96.62 122 CYS A O 1
ATOM 903 N N . GLU A 1 123 ? 7.858 -13.212 -19.418 1.00 92.94 123 GLU A N 1
ATOM 904 C CA . GLU A 1 123 ? 6.398 -13.072 -19.417 1.00 92.94 123 GLU A CA 1
ATOM 905 C C . GLU A 1 123 ? 5.727 -14.234 -18.681 1.00 92.94 123 GLU A C 1
ATOM 907 O O . GLU A 1 123 ? 4.901 -13.989 -17.807 1.00 92.94 123 GLU A O 1
ATOM 912 N N . GLU A 1 124 ? 6.126 -15.477 -18.960 1.00 94.94 124 GLU A N 1
ATOM 913 C CA . GLU A 1 124 ? 5.589 -16.668 -18.293 1.00 94.94 124 GLU A CA 1
ATOM 914 C C . GLU A 1 124 ? 5.931 -16.704 -16.795 1.00 94.94 124 GLU A C 1
ATOM 916 O O . GLU A 1 124 ? 5.054 -16.931 -15.965 1.00 94.94 124 GLU A O 1
ATOM 921 N N . ALA A 1 125 ? 7.189 -16.437 -16.434 1.00 95.81 125 ALA A N 1
ATOM 922 C CA . ALA A 1 125 ? 7.674 -16.553 -15.058 1.00 95.81 125 ALA A CA 1
ATOM 923 C C . ALA A 1 125 ? 7.162 -15.450 -14.117 1.00 95.81 125 ALA A C 1
ATOM 925 O O . ALA A 1 125 ? 7.133 -15.651 -12.904 1.00 95.81 125 ALA A O 1
ATOM 926 N N . LEU A 1 126 ? 6.809 -14.276 -14.652 1.00 95.25 126 LEU A N 1
ATOM 927 C CA . LEU A 1 126 ? 6.302 -13.142 -13.867 1.00 95.25 126 LEU A CA 1
ATOM 928 C C . LEU A 1 126 ? 4.781 -12.956 -13.978 1.00 95.25 126 LEU A C 1
ATOM 930 O O . LEU A 1 126 ? 4.203 -12.144 -13.244 1.00 95.25 126 LEU A O 1
ATOM 934 N N . ALA A 1 127 ? 4.125 -13.707 -14.864 1.00 93.12 127 ALA A N 1
ATOM 935 C CA . ALA A 1 127 ? 2.677 -13.837 -14.867 1.00 93.12 127 ALA A CA 1
ATOM 936 C C . ALA A 1 127 ? 2.185 -14.518 -13.581 1.00 93.12 127 ALA A C 1
ATOM 938 O O . ALA A 1 127 ? 2.938 -15.155 -12.844 1.00 93.12 127 ALA A O 1
ATOM 939 N N . GLY A 1 128 ? 0.892 -14.388 -13.309 1.00 91.25 128 GLY A N 1
ATOM 940 C CA . GLY A 1 128 ? 0.274 -15.072 -12.188 1.00 91.25 128 GLY A CA 1
ATOM 941 C C . GLY A 1 128 ? -1.237 -15.121 -12.312 1.00 91.25 128 GLY A C 1
ATOM 942 O O . GLY A 1 128 ? -1.841 -14.474 -13.166 1.00 91.25 128 GLY A O 1
ATOM 943 N N . ASN A 1 129 ? -1.841 -15.946 -11.466 1.00 90.62 129 ASN A N 1
ATOM 944 C CA . ASN A 1 129 ? -3.285 -16.147 -11.411 1.00 90.62 129 ASN A CA 1
ATOM 945 C C . ASN A 1 129 ? -3.818 -15.989 -9.980 1.00 90.62 129 ASN A C 1
ATOM 947 O O . ASN A 1 129 ? -4.902 -16.472 -9.653 1.00 90.62 129 ASN A O 1
ATOM 951 N N . GLU A 1 130 ? -3.044 -15.359 -9.100 1.00 95.06 130 GLU A N 1
ATOM 952 C CA . GLU A 1 130 ? -3.394 -15.163 -7.702 1.00 95.06 130 GLU A CA 1
ATOM 953 C C . GLU A 1 130 ? -4.615 -14.250 -7.570 1.00 95.06 130 GLU A C 1
ATOM 955 O O . GLU A 1 130 ? -4.934 -13.441 -8.442 1.00 95.06 130 GLU A O 1
ATOM 960 N N . PHE A 1 131 ? -5.333 -14.388 -6.460 1.00 97.69 131 PHE A N 1
ATOM 961 C CA . PHE A 1 131 ? -6.305 -13.386 -6.052 1.00 97.69 131 PHE A CA 1
ATOM 962 C C . PHE A 1 131 ? -5.562 -12.256 -5.346 1.00 97.69 131 PHE A C 1
ATOM 964 O O . PHE A 1 131 ? -5.080 -12.449 -4.230 1.00 97.69 131 PHE A O 1
ATOM 971 N N . ILE A 1 132 ? -5.455 -11.102 -6.002 1.00 98.44 132 ILE A N 1
ATOM 972 C CA . ILE A 1 132 ? -4.748 -9.943 -5.454 1.00 98.44 132 ILE A CA 1
ATOM 973 C C . ILE A 1 132 ? -5.769 -8.969 -4.883 1.00 98.44 132 ILE A C 1
ATOM 975 O O . ILE A 1 132 ? -6.585 -8.404 -5.618 1.00 98.44 132 ILE A O 1
ATOM 979 N N . PHE A 1 133 ? -5.704 -8.777 -3.572 1.00 98.56 133 PHE A N 1
ATOM 980 C CA . PHE A 1 133 ? -6.485 -7.793 -2.849 1.00 98.56 133 PHE A CA 1
ATOM 981 C C . PHE A 1 133 ? -5.539 -6.731 -2.291 1.00 98.56 133 PHE A C 1
ATOM 983 O O . PHE A 1 133 ? -4.900 -6.934 -1.264 1.00 98.56 133 PHE A O 1
ATOM 990 N N . ASP A 1 134 ? -5.460 -5.598 -2.986 1.00 98.50 134 ASP A N 1
ATOM 991 C CA . ASP A 1 134 ? -4.664 -4.452 -2.554 1.00 98.50 134 ASP A CA 1
ATOM 992 C C . ASP A 1 134 ? -5.421 -3.648 -1.493 1.00 98.50 134 ASP A C 1
ATOM 994 O O . ASP A 1 134 ? -6.378 -2.932 -1.800 1.00 98.50 134 ASP A O 1
ATOM 998 N N . VAL A 1 135 ? -5.024 -3.791 -0.226 1.00 98.00 135 VAL A N 1
ATOM 999 C CA . VAL A 1 135 ? -5.766 -3.189 0.888 1.00 98.00 135 VAL A CA 1
ATOM 1000 C C . VAL A 1 135 ? -5.387 -1.734 1.174 1.00 98.00 135 VAL A C 1
ATOM 1002 O O . VAL A 1 135 ? -5.881 -1.184 2.157 1.00 98.00 135 VAL A O 1
ATOM 1005 N N . HIS A 1 136 ? -4.529 -1.096 0.373 1.00 95.62 136 HIS A N 1
ATOM 1006 C CA . HIS A 1 136 ? -4.069 0.265 0.649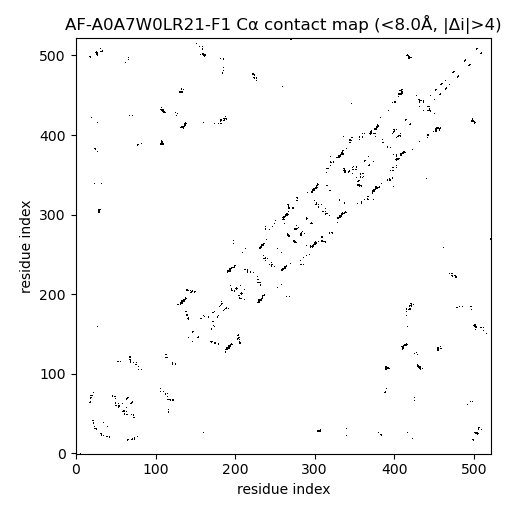 1.00 95.62 136 HIS A CA 1
ATOM 1007 C C . HIS A 1 136 ? -3.865 1.052 -0.648 1.00 95.62 136 HIS A C 1
ATOM 1009 O O . HIS A 1 136 ? -2.788 1.045 -1.241 1.00 95.62 136 HIS A O 1
ATOM 1015 N N . THR A 1 137 ? -4.930 1.728 -1.095 1.00 95.81 137 THR A N 1
ATOM 1016 C CA . THR A 1 137 ? -4.919 2.488 -2.351 1.00 95.81 137 THR A CA 1
ATOM 1017 C C . THR A 1 137 ? -5.626 3.840 -2.248 1.00 95.81 137 THR A C 1
ATOM 1019 O O . THR A 1 137 ? -6.451 4.067 -1.362 1.00 95.81 137 THR A O 1
ATOM 1022 N N . HIS A 1 138 ? -5.326 4.723 -3.197 1.00 93.38 138 HIS A N 1
ATOM 1023 C CA . HIS A 1 138 ? -5.670 6.134 -3.225 1.00 93.38 138 HIS A CA 1
ATOM 1024 C C . HIS A 1 138 ? -5.880 6.632 -4.661 1.00 93.38 138 HIS A C 1
ATOM 1026 O O . HIS A 1 138 ? -5.262 6.156 -5.614 1.00 93.38 138 HIS A O 1
ATOM 1032 N N . HIS A 1 139 ? -6.713 7.661 -4.801 1.00 93.94 139 HIS A N 1
ATOM 1033 C CA . HIS A 1 139 ? -6.784 8.530 -5.977 1.00 93.94 139 HIS A CA 1
ATOM 1034 C C . HIS A 1 139 ? -7.118 9.952 -5.508 1.00 93.94 139 HIS A C 1
ATOM 1036 O O . HIS A 1 139 ? -7.124 10.208 -4.306 1.00 93.94 139 HIS A O 1
ATOM 1042 N N . VAL A 1 140 ? -7.401 10.890 -6.415 1.00 93.31 140 VAL A N 1
ATOM 1043 C CA . VAL A 1 140 ? -7.949 12.208 -6.037 1.00 93.31 140 VAL A CA 1
ATOM 1044 C C . VAL A 1 140 ? -9.200 12.571 -6.828 1.00 93.31 140 VAL A C 1
ATOM 1046 O O . VAL A 1 140 ? -9.470 11.989 -7.878 1.00 93.31 140 VAL A O 1
ATOM 1049 N N . VAL A 1 141 ? -9.975 13.536 -6.330 1.00 94.00 141 VAL A N 1
ATOM 1050 C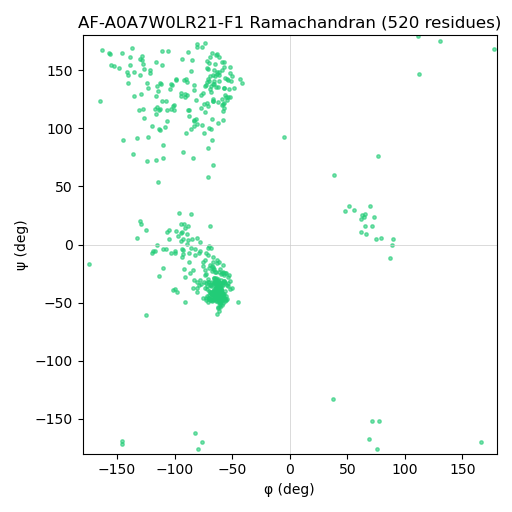 CA . VAL A 1 141 ? -11.080 14.180 -7.054 1.00 94.00 141 VAL A CA 1
ATOM 1051 C C . VAL A 1 141 ? -10.656 15.605 -7.422 1.00 94.00 141 VAL A C 1
ATOM 1053 O O . VAL A 1 141 ? -10.675 16.488 -6.561 1.00 94.00 141 VAL A O 1
ATOM 1056 N N . PRO A 1 142 ? -10.247 15.866 -8.679 1.00 91.25 142 PRO A N 1
ATOM 1057 C CA . PRO A 1 142 ? -9.643 17.143 -9.075 1.00 91.25 142 PRO A CA 1
ATOM 1058 C C . PRO A 1 142 ? -10.516 18.383 -8.863 1.00 91.25 142 PRO A C 1
ATOM 1060 O O . PRO A 1 142 ? -9.987 19.480 -8.709 1.00 91.25 142 PRO A O 1
ATOM 1063 N N . ASP A 1 143 ? -11.837 18.233 -8.855 1.00 90.75 143 ASP A N 1
ATOM 1064 C CA . ASP A 1 143 ? -12.775 19.360 -8.800 1.00 90.75 143 ASP A CA 1
ATOM 1065 C C . ASP A 1 143 ? -13.230 19.689 -7.355 1.00 90.75 143 ASP A C 1
ATOM 1067 O O . ASP A 1 143 ? -14.144 20.485 -7.146 1.00 90.75 143 ASP A O 1
ATOM 1071 N N . GLY A 1 144 ? -12.594 19.083 -6.342 1.00 90.75 144 GLY A N 1
ATOM 1072 C CA . GLY A 1 144 ? -12.951 19.245 -4.930 1.00 90.75 144 GLY A CA 1
ATOM 1073 C C . GLY A 1 144 ? -12.336 20.473 -4.225 1.00 90.75 144 GLY A C 1
ATOM 1074 O O . GLY A 1 144 ? -11.283 20.978 -4.630 1.00 90.75 144 GLY A O 1
ATOM 1075 N N . PRO A 1 145 ? -12.942 20.928 -3.107 1.00 93.50 145 PRO A N 1
ATOM 1076 C CA . PRO A 1 145 ? -12.512 22.122 -2.360 1.00 93.50 145 PRO A CA 1
ATOM 1077 C C . PRO A 1 145 ? -11.146 21.967 -1.668 1.00 93.50 145 PRO A C 1
ATOM 1079 O O . PRO A 1 145 ? -10.482 22.959 -1.354 1.00 93.50 145 PRO A O 1
ATOM 1082 N N . TRP A 1 146 ? -10.676 20.732 -1.482 1.00 93.69 146 TRP A N 1
ATOM 1083 C CA . TRP A 1 146 ? -9.374 20.415 -0.894 1.00 93.69 146 TRP A CA 1
ATOM 1084 C C . TRP A 1 146 ? -8.196 21.058 -1.641 1.00 93.69 146 TRP A C 1
ATOM 1086 O O . TRP A 1 146 ? -7.172 21.354 -1.031 1.00 93.69 146 TRP A O 1
ATOM 1096 N N . ARG A 1 147 ? -8.327 21.353 -2.943 1.00 90.00 147 ARG A N 1
ATOM 1097 C CA . ARG A 1 147 ? -7.270 22.050 -3.699 1.00 90.00 147 ARG A CA 1
ATOM 1098 C C . ARG A 1 147 ? -6.951 23.428 -3.130 1.00 90.00 147 ARG A C 1
ATOM 1100 O O . ARG A 1 147 ? -5.811 23.888 -3.223 1.00 90.00 147 ARG A O 1
ATOM 1107 N N . GLU A 1 148 ? -7.949 24.077 -2.541 1.00 90.38 148 GLU A N 1
ATOM 1108 C CA . GLU A 1 148 ? -7.821 25.395 -1.928 1.00 90.38 148 GLU A CA 1
ATOM 1109 C C . GLU A 1 148 ? -7.637 25.307 -0.414 1.00 90.38 148 GLU A C 1
ATOM 1111 O O . GLU A 1 148 ? -6.801 26.036 0.130 1.00 90.38 148 GLU A O 1
ATOM 1116 N N . ASN A 1 149 ? -8.376 24.402 0.235 1.00 90.50 149 ASN A N 1
ATOM 1117 C CA . ASN A 1 149 ? -8.411 24.252 1.690 1.00 90.50 149 ASN A CA 1
ATOM 1118 C C . ASN A 1 149 ? -7.212 23.461 2.231 1.00 90.50 149 ASN A C 1
ATOM 1120 O O . ASN A 1 149 ? -6.688 23.776 3.291 1.00 90.50 149 ASN A O 1
ATOM 1124 N N . ALA A 1 150 ? -6.705 22.496 1.463 1.00 87.44 150 ALA A N 1
ATOM 1125 C CA . ALA A 1 150 ? -5.596 21.622 1.827 1.00 87.44 150 ALA A CA 1
ATOM 1126 C C . ALA A 1 150 ? -4.375 21.875 0.930 1.00 87.44 150 ALA A C 1
ATOM 1128 O O . ALA A 1 150 ? -3.824 20.960 0.317 1.00 87.44 150 ALA A O 1
ATOM 1129 N N . ARG A 1 151 ? -3.915 23.131 0.830 1.00 82.50 151 ARG A N 1
ATOM 1130 C CA . ARG A 1 151 ? -2.869 23.542 -0.138 1.00 82.50 151 ARG A CA 1
ATOM 1131 C C . ARG A 1 151 ? -1.596 22.697 -0.102 1.00 82.50 151 ARG A C 1
ATOM 1133 O O . ARG A 1 151 ? -0.934 22.553 -1.126 1.00 82.50 151 ARG A O 1
ATOM 1140 N N . ARG A 1 152 ? -1.230 22.157 1.063 1.00 75.38 152 ARG A N 1
ATOM 1141 C CA . ARG A 1 152 ? -0.080 21.251 1.208 1.00 75.38 152 ARG A CA 1
ATOM 1142 C C . ARG A 1 152 ? -0.341 19.892 0.564 1.00 75.38 152 ARG A C 1
ATOM 1144 O O . ARG A 1 152 ? 0.496 19.463 -0.223 1.00 75.38 152 ARG A O 1
ATOM 1151 N N . ILE A 1 153 ? -1.508 19.292 0.808 1.00 82.25 153 ILE A N 1
ATOM 1152 C CA . ILE A 1 153 ? -1.951 18.052 0.151 1.00 82.25 153 ILE A CA 1
ATOM 1153 C C . ILE A 1 153 ? -2.077 18.277 -1.358 1.00 82.25 153 ILE A C 1
ATOM 1155 O O . ILE A 1 153 ? -1.523 17.512 -2.137 1.00 82.25 153 ILE A O 1
ATOM 1159 N N . ALA A 1 154 ? -2.693 19.382 -1.789 1.00 85.19 154 ALA A N 1
ATOM 1160 C CA . ALA A 1 154 ? -2.750 19.776 -3.200 1.00 85.19 154 ALA A CA 1
ATOM 1161 C C . ALA A 1 154 ? -1.358 19.858 -3.829 1.00 85.19 154 ALA A C 1
ATOM 1163 O O . ALA A 1 154 ? -1.108 19.296 -4.890 1.00 85.19 154 ALA A O 1
ATOM 1164 N N . SER A 1 155 ? -0.417 20.505 -3.145 1.00 77.75 155 SER A N 1
ATOM 1165 C CA . SER A 1 155 ? 0.957 20.626 -3.617 1.00 77.75 155 SER A CA 1
ATOM 1166 C C . SER A 1 155 ? 1.680 19.267 -3.666 1.00 77.75 155 SER A C 1
ATOM 1168 O O . SER A 1 155 ? 2.422 19.020 -4.615 1.00 77.75 155 SER A O 1
ATOM 1170 N N . MET A 1 156 ? 1.457 18.387 -2.680 1.00 79.62 156 MET A N 1
ATOM 1171 C CA . MET A 1 156 ? 1.978 17.012 -2.665 1.00 79.62 156 MET A CA 1
ATOM 1172 C C . MET A 1 156 ? 1.451 16.229 -3.872 1.00 79.62 156 MET A C 1
ATOM 1174 O O . MET A 1 156 ? 2.240 15.753 -4.684 1.00 79.62 156 MET A O 1
ATOM 1178 N N . VAL A 1 157 ? 0.128 16.199 -4.060 1.00 81.62 157 VAL A N 1
ATOM 1179 C CA . VAL A 1 157 ? -0.542 15.527 -5.185 1.00 81.62 157 VAL A CA 1
ATOM 1180 C C . VAL A 1 157 ? -0.104 16.100 -6.534 1.00 81.62 157 VAL A C 1
ATOM 1182 O O . VAL A 1 157 ? 0.115 15.349 -7.476 1.00 81.62 157 VAL A O 1
ATOM 1185 N N . ALA A 1 158 ? 0.099 17.415 -6.648 1.00 78.19 158 ALA A N 1
ATOM 1186 C CA . ALA A 1 158 ? 0.651 18.013 -7.865 1.00 78.19 158 ALA A CA 1
ATOM 1187 C C . ALA A 1 158 ? 2.054 17.484 -8.189 1.00 78.19 158 ALA A C 1
ATOM 1189 O O . ALA A 1 158 ? 2.422 17.381 -9.359 1.00 78.19 158 ALA A O 1
ATOM 1190 N N . GLY A 1 159 ? 2.845 17.175 -7.158 1.00 71.06 159 GLY A N 1
ATOM 1191 C CA . GLY A 1 159 ? 4.124 16.497 -7.302 1.00 71.06 159 GLY A CA 1
ATOM 1192 C C . GLY A 1 159 ? 3.957 15.091 -7.865 1.00 71.06 159 GLY A C 1
ATOM 1193 O O . GLY A 1 159 ? 4.753 14.724 -8.718 1.00 71.06 159 GLY A O 1
ATOM 1194 N N . LEU A 1 160 ? 2.914 14.372 -7.426 1.00 75.75 160 LEU A N 1
ATOM 1195 C CA . LEU A 1 160 ? 2.515 13.006 -7.811 1.00 75.75 160 LEU A CA 1
ATOM 1196 C C . LEU A 1 160 ? 2.003 12.862 -9.240 1.00 75.75 160 LEU A C 1
ATOM 1198 O O . LEU A 1 160 ? 1.723 11.755 -9.676 1.00 75.75 160 LEU A O 1
ATOM 1202 N N . VAL A 1 161 ? 1.897 13.946 -10.002 1.00 75.75 161 VAL A N 1
ATOM 1203 C CA . VAL A 1 161 ? 1.437 13.886 -11.390 1.00 75.75 161 VAL A CA 1
ATOM 1204 C C . VAL A 1 161 ? 2.487 13.172 -12.257 1.00 75.75 161 VAL A C 1
ATOM 1206 O O . VAL A 1 161 ? 3.661 13.557 -12.218 1.00 75.75 161 VAL A O 1
ATOM 1209 N N . PRO A 1 162 ? 2.092 12.181 -13.083 1.00 70.06 162 PRO A N 1
ATOM 1210 C CA . PRO A 1 162 ? 3.005 11.498 -13.993 1.00 70.06 162 PRO A CA 1
ATOM 1211 C C . PRO A 1 162 ? 3.772 12.461 -14.898 1.00 70.06 162 PRO A C 1
ATOM 1213 O O . PRO A 1 162 ? 3.216 13.423 -15.437 1.00 70.06 162 PRO A O 1
ATOM 1216 N N . ALA A 1 163 ? 5.041 12.145 -15.142 1.00 65.06 163 ALA A N 1
ATOM 1217 C CA . ALA A 1 163 ? 5.921 12.871 -16.048 1.00 65.06 163 ALA A CA 1
ATOM 1218 C C . ALA A 1 163 ? 5.317 13.083 -17.449 1.00 65.06 163 ALA A C 1
ATOM 1220 O O . ALA A 1 163 ? 5.507 14.153 -18.034 1.00 65.06 163 ALA A O 1
ATOM 1221 N N . GLY A 1 164 ? 4.606 12.072 -17.959 1.00 65.69 164 GLY A N 1
ATOM 1222 C CA . GLY A 1 164 ? 3.932 12.061 -19.258 1.00 65.69 164 GLY A CA 1
ATOM 1223 C C . GLY A 1 164 ? 2.490 12.578 -19.258 1.00 65.69 164 GLY A C 1
ATOM 1224 O O . GLY A 1 164 ? 1.807 12.426 -20.269 1.00 65.69 164 GLY A O 1
ATOM 1225 N N . CYS A 1 165 ? 1.998 13.171 -18.164 1.00 74.25 165 CYS A N 1
ATOM 1226 C CA . CYS A 1 165 ? 0.635 13.699 -18.105 1.00 74.25 165 CYS A CA 1
ATOM 1227 C C . CYS A 1 165 ? 0.430 14.825 -19.135 1.00 74.25 165 CYS A C 1
ATOM 1229 O O . CYS A 1 165 ? 1.131 15.840 -19.123 1.00 74.25 165 CYS A O 1
ATOM 1231 N N . THR A 1 166 ? -0.546 14.647 -20.028 1.00 75.88 166 THR A N 1
ATOM 1232 C CA . THR A 1 166 ? -0.865 15.604 -21.105 1.00 75.88 166 THR A CA 1
ATOM 1233 C C . THR A 1 166 ? -2.163 16.375 -20.876 1.00 75.88 166 THR A C 1
ATOM 1235 O O . THR A 1 166 ? -2.477 17.278 -21.658 1.00 75.88 166 THR A O 1
ATOM 1238 N N . ASP A 1 167 ? -2.895 16.064 -19.803 1.00 80.50 167 ASP A N 1
ATOM 1239 C CA . ASP A 1 167 ? -4.149 16.738 -19.479 1.00 80.50 167 ASP A CA 1
ATOM 1240 C C . ASP A 1 167 ? -3.926 18.234 -19.198 1.00 80.50 167 ASP A C 1
ATOM 1242 O O . ASP A 1 167 ? -2.880 18.683 -18.717 1.00 80.50 167 ASP A O 1
ATOM 1246 N N . THR A 1 168 ? -4.937 19.032 -19.524 1.00 83.62 168 THR A N 1
ATOM 1247 C CA . THR A 1 168 ? -4.995 20.451 -19.179 1.00 83.62 168 THR A CA 1
ATOM 1248 C C . THR A 1 168 ? -5.033 20.695 -17.673 1.00 83.62 168 THR A C 1
ATOM 1250 O O . THR A 1 168 ? -4.400 21.655 -17.220 1.00 83.62 168 THR A O 1
ATOM 1253 N N . ASP A 1 169 ? -5.723 19.838 -16.911 1.00 86.81 169 ASP A N 1
ATOM 1254 C CA . ASP A 1 169 ? -5.653 19.815 -15.451 1.00 86.81 169 ASP A CA 1
ATOM 1255 C C . ASP A 1 169 ? -4.838 18.592 -15.000 1.00 86.81 169 ASP A C 1
ATOM 1257 O O . ASP A 1 169 ? -5.334 17.467 -15.066 1.00 86.81 169 ASP A O 1
ATOM 1261 N N . PRO A 1 170 ? -3.594 18.775 -14.525 1.00 83.62 170 PRO A N 1
ATOM 1262 C CA . PRO A 1 170 ? -2.682 17.662 -14.264 1.00 83.62 170 PRO A CA 1
ATOM 1263 C C . PRO A 1 170 ? -3.191 16.671 -13.204 1.00 83.62 170 PRO A C 1
ATOM 1265 O O . PRO A 1 170 ? -2.813 15.503 -13.225 1.00 83.62 170 PRO A O 1
ATOM 1268 N N . TYR A 1 171 ? -4.085 17.098 -12.308 1.00 87.62 171 TYR A N 1
ATOM 1269 C CA . TYR A 1 171 ? -4.693 16.228 -11.295 1.00 87.62 171 TYR A CA 1
ATOM 1270 C C . TYR A 1 171 ? -5.612 15.155 -11.901 1.00 87.62 171 TYR A C 1
ATOM 1272 O O . TYR A 1 171 ? -5.833 14.128 -11.264 1.00 87.62 171 TYR A O 1
ATOM 1280 N N . ARG A 1 172 ? -6.112 15.340 -13.133 1.00 88.25 172 ARG A N 1
ATOM 1281 C CA . ARG A 1 172 ? -6.915 14.326 -13.842 1.00 88.25 172 ARG A CA 1
ATOM 1282 C C . ARG A 1 172 ? -6.116 13.067 -14.173 1.00 88.25 172 ARG A C 1
ATOM 1284 O O . ARG A 1 172 ? -6.674 11.983 -14.224 1.00 88.25 172 ARG A O 1
ATOM 1291 N N . CYS A 1 173 ? -4.791 13.169 -14.259 1.00 85.00 173 CYS A N 1
ATOM 1292 C CA . CYS A 1 173 ? -3.915 12.003 -14.397 1.00 85.00 173 CYS A CA 1
ATOM 1293 C C . CYS A 1 173 ? -3.821 11.142 -13.118 1.00 85.00 173 CYS A C 1
ATOM 1295 O O . CYS A 1 173 ? -3.153 10.112 -13.127 1.00 85.00 173 CYS A O 1
ATOM 1297 N N . LEU A 1 174 ? -4.469 11.560 -12.025 1.00 87.81 174 LEU A N 1
ATOM 1298 C CA . LEU A 1 174 ? -4.557 10.860 -10.738 1.00 87.81 174 LEU A CA 1
ATOM 1299 C C . LEU A 1 174 ? -6.017 10.652 -10.296 1.00 87.81 174 LEU A C 1
ATOM 1301 O O . LEU A 1 174 ? -6.275 10.344 -9.131 1.00 87.81 174 LEU A O 1
ATOM 1305 N N . ASP A 1 175 ? -6.978 10.878 -11.194 1.00 90.94 175 ASP A N 1
ATOM 1306 C CA . ASP A 1 175 ? -8.395 10.775 -10.869 1.00 90.94 175 ASP A CA 1
ATOM 1307 C C . ASP A 1 175 ? -8.895 9.322 -10.845 1.00 90.94 175 ASP A C 1
ATOM 1309 O O . ASP A 1 175 ? -8.137 8.364 -11.021 1.00 90.94 175 ASP A 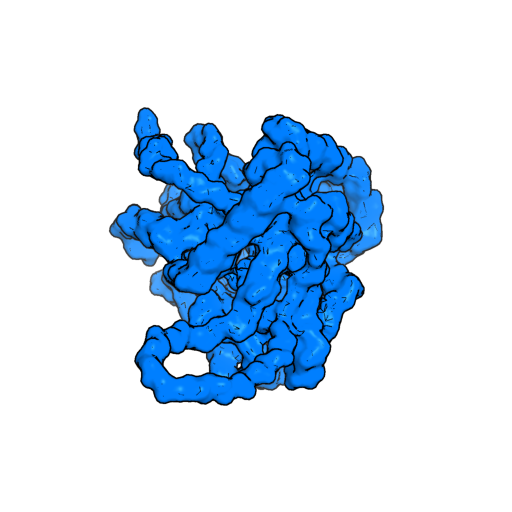O 1
ATOM 1313 N N . ARG A 1 176 ? -10.204 9.146 -10.634 1.00 92.44 176 ARG A N 1
ATOM 1314 C CA . ARG A 1 176 ? -10.830 7.819 -10.612 1.00 92.44 176 ARG A CA 1
ATOM 1315 C C . ARG A 1 176 ? -10.614 7.011 -11.894 1.00 92.44 176 ARG A C 1
ATOM 1317 O O . ARG A 1 176 ? -10.535 5.793 -11.821 1.00 92.44 176 ARG A O 1
ATOM 1324 N N . THR A 1 177 ? -10.511 7.653 -13.055 1.00 89.88 177 THR A N 1
ATOM 1325 C CA . THR A 1 177 ? -10.296 6.959 -14.331 1.00 89.88 177 THR A CA 1
ATOM 1326 C C . THR A 1 177 ? -8.886 6.395 -14.374 1.00 89.88 177 THR A C 1
ATOM 1328 O O . THR A 1 177 ? -8.702 5.215 -14.672 1.00 89.88 177 THR A O 1
ATOM 1331 N N . ALA A 1 178 ? -7.898 7.216 -14.006 1.00 88.44 178 ALA A N 1
ATOM 1332 C CA . ALA A 1 178 ? -6.510 6.781 -13.894 1.00 88.44 178 ALA A CA 1
ATOM 1333 C C . ALA A 1 178 ? -6.348 5.667 -12.846 1.00 88.44 178 ALA A C 1
ATOM 1335 O O . ALA A 1 178 ? -5.597 4.723 -13.068 1.00 88.44 178 ALA A O 1
ATOM 1336 N N . TYR A 1 179 ? -7.079 5.753 -11.734 1.00 92.94 179 TYR A N 1
ATOM 1337 C CA . TYR A 1 179 ? -7.116 4.722 -10.699 1.00 92.94 179 TYR A CA 1
ATOM 1338 C C . TYR A 1 179 ? -7.669 3.388 -11.212 1.00 92.94 179 TYR A C 1
ATOM 1340 O O . TYR A 1 179 ? -6.998 2.367 -11.095 1.00 92.94 179 TYR A O 1
ATOM 1348 N N . LEU A 1 180 ? -8.861 3.378 -11.820 1.00 92.44 180 LEU A N 1
ATOM 1349 C CA . LEU A 1 180 ? -9.465 2.141 -12.330 1.00 92.44 180 LEU A CA 1
ATOM 1350 C C . LEU A 1 180 ? -8.616 1.503 -13.435 1.00 92.44 180 LEU A C 1
ATOM 1352 O O . LEU A 1 180 ? -8.522 0.278 -13.506 1.00 92.44 180 LEU A O 1
ATOM 1356 N N . HIS A 1 181 ? -7.974 2.325 -14.266 1.00 90.50 181 HIS A N 1
ATOM 1357 C CA . HIS A 1 181 ? -7.015 1.862 -15.259 1.00 90.50 181 HIS A CA 1
ATOM 1358 C C . HIS A 1 181 ? -5.814 1.166 -14.608 1.00 90.50 181 HIS A C 1
ATOM 1360 O O . HIS A 1 181 ? -5.548 0.004 -14.906 1.00 90.50 181 HIS A O 1
ATOM 1366 N N . ASP A 1 182 ? -5.108 1.848 -13.707 1.00 90.31 182 ASP A N 1
ATOM 1367 C CA . ASP A 1 182 ? -3.878 1.324 -13.112 1.00 90.31 182 ASP A CA 1
ATOM 1368 C C . ASP A 1 182 ? -4.138 0.088 -12.254 1.00 90.31 182 ASP A C 1
ATOM 1370 O O . ASP A 1 182 ? -3.411 -0.899 -12.362 1.00 90.31 182 ASP A O 1
ATOM 1374 N N . MET A 1 183 ? -5.205 0.112 -11.452 1.00 93.25 183 MET A N 1
ATOM 1375 C CA . MET A 1 183 ? -5.549 -1.008 -10.586 1.00 93.25 183 MET A CA 1
ATOM 1376 C C . MET A 1 183 ? -6.104 -2.187 -11.386 1.00 93.25 183 MET A C 1
ATOM 1378 O O . MET A 1 183 ? -5.655 -3.307 -11.188 1.00 93.25 183 MET A O 1
ATOM 1382 N N . PHE A 1 184 ? -7.052 -1.988 -12.306 1.00 93.31 184 PHE A N 1
ATOM 1383 C CA . PHE A 1 184 ? -7.808 -3.121 -12.859 1.00 93.31 184 PHE A CA 1
ATOM 1384 C C . PHE A 1 184 ? -7.510 -3.470 -14.315 1.00 93.31 184 PHE A C 1
ATOM 1386 O O . PHE A 1 184 ? -7.793 -4.607 -14.696 1.00 93.31 184 PHE A O 1
ATOM 1393 N N . LEU A 1 185 ? -6.942 -2.564 -15.114 1.00 90.50 185 LEU A N 1
ATOM 1394 C CA . LEU A 1 185 ? -6.559 -2.851 -16.505 1.00 90.50 185 LEU A CA 1
ATOM 1395 C C . LEU A 1 185 ? -5.064 -3.107 -16.653 1.00 90.50 185 LEU A C 1
ATOM 1397 O O . LEU A 1 185 ? -4.668 -3.997 -17.396 1.00 90.50 185 LEU A O 1
ATOM 1401 N N . ALA A 1 186 ? -4.246 -2.351 -15.928 1.00 89.81 186 ALA A N 1
ATOM 1402 C CA . ALA A 1 186 ? -2.800 -2.408 -16.051 1.00 89.81 186 ALA A CA 1
ATOM 1403 C C . ALA A 1 186 ? -2.096 -3.137 -14.905 1.00 89.81 186 ALA A C 1
ATOM 1405 O O . ALA A 1 186 ? -0.874 -3.035 -14.772 1.00 89.81 186 ALA A O 1
ATOM 1406 N N . SER A 1 187 ? -2.857 -3.850 -14.078 1.00 92.94 187 SER A N 1
ATOM 1407 C CA . SER A 1 187 ? -2.321 -4.747 -13.066 1.00 92.94 187 SER A CA 1
ATOM 1408 C C . SER A 1 187 ? -3.201 -5.967 -12.859 1.00 92.94 187 SER A C 1
ATOM 1410 O O . SER A 1 187 ? -4.378 -5.980 -13.225 1.00 92.94 187 SER A O 1
ATOM 1412 N N . ASP A 1 188 ? -2.633 -6.972 -12.205 1.00 94.56 188 ASP A N 1
ATOM 1413 C CA . ASP A 1 188 ? -3.312 -8.202 -11.823 1.00 94.56 188 ASP A CA 1
ATOM 1414 C C . ASP A 1 188 ? -4.201 -8.025 -10.582 1.00 94.56 188 ASP A C 1
ATOM 1416 O O . ASP A 1 188 ? -4.858 -8.979 -10.158 1.00 94.56 188 ASP A O 1
ATOM 1420 N N . THR A 1 189 ? -4.294 -6.811 -10.020 1.00 96.31 189 THR A N 1
ATOM 1421 C CA . THR A 1 189 ? -5.166 -6.523 -8.873 1.00 96.31 189 THR A CA 1
ATOM 1422 C C . THR A 1 189 ? -6.596 -6.957 -9.183 1.00 96.31 189 THR A C 1
ATOM 1424 O O . THR A 1 189 ? -7.171 -6.617 -10.222 1.00 96.31 189 THR A O 1
ATOM 1427 N N . THR A 1 190 ? -7.168 -7.764 -8.294 1.00 96.44 190 THR A N 1
ATOM 1428 C CA . THR A 1 190 ? -8.529 -8.290 -8.432 1.00 96.44 190 THR A CA 1
ATOM 1429 C C . THR A 1 190 ? -9.523 -7.355 -7.754 1.00 96.44 190 THR A C 1
ATOM 1431 O O . THR A 1 190 ? -10.506 -6.948 -8.377 1.00 96.44 190 THR A O 1
ATOM 1434 N N . ILE A 1 191 ? -9.225 -6.982 -6.508 1.00 96.88 191 ILE A N 1
ATOM 1435 C CA . ILE A 1 191 ? -10.008 -6.066 -5.673 1.00 96.88 191 ILE A CA 1
ATOM 1436 C C . ILE A 1 191 ? -9.050 -5.080 -5.002 1.00 96.88 191 ILE A C 1
ATOM 1438 O O . ILE A 1 191 ? -7.909 -5.428 -4.701 1.00 96.88 191 ILE A O 1
ATOM 1442 N N . ALA A 1 192 ? -9.513 -3.862 -4.752 1.00 97.81 192 ALA A N 1
ATOM 1443 C CA . ALA A 1 192 ? -8.780 -2.851 -4.010 1.00 97.81 192 ALA A CA 1
ATOM 1444 C C . ALA A 1 192 ? -9.616 -2.270 -2.862 1.00 97.81 192 ALA A C 1
ATOM 1446 O O . ALA A 1 192 ? -10.848 -2.260 -2.898 1.00 97.81 192 ALA A O 1
ATOM 1447 N N . LEU A 1 193 ? -8.936 -1.754 -1.844 1.00 98.00 193 LEU A N 1
ATOM 1448 C CA . LEU A 1 193 ? -9.523 -0.981 -0.758 1.00 98.00 193 LEU A CA 1
ATOM 1449 C C . LEU A 1 193 ? -9.141 0.485 -0.939 1.00 98.00 193 LEU A C 1
ATOM 1451 O O . LEU A 1 193 ? -7.961 0.847 -0.902 1.00 98.00 193 LEU A O 1
ATOM 1455 N N . LEU A 1 194 ? -10.145 1.325 -1.173 1.00 97.69 194 LEU A N 1
ATOM 1456 C CA . LEU A 1 194 ? -9.953 2.747 -1.417 1.00 97.69 194 LEU A CA 1
ATOM 1457 C C . LEU A 1 194 ? -9.949 3.513 -0.094 1.00 97.69 194 LEU A C 1
ATOM 1459 O O . LEU A 1 194 ? -10.964 3.586 0.605 1.00 97.69 194 LEU A O 1
ATOM 1463 N N . SER A 1 195 ? -8.808 4.120 0.215 1.00 95.06 195 SER A N 1
ATOM 1464 C CA . SER A 1 195 ? -8.592 5.003 1.354 1.00 95.06 195 SER A CA 1
ATOM 1465 C C . SER A 1 195 ? -8.387 6.437 0.880 1.00 95.06 195 SER A C 1
ATOM 1467 O O . SER A 1 195 ? -7.900 6.693 -0.219 1.00 95.06 195 SER A O 1
ATOM 1469 N N . ASP A 1 196 ? -8.706 7.392 1.747 1.00 92.19 196 ASP A N 1
ATOM 1470 C CA . ASP A 1 196 ? -8.249 8.769 1.565 1.00 92.19 196 ASP A CA 1
ATOM 1471 C C . ASP A 1 196 ? -6.873 8.963 2.225 1.00 92.19 196 ASP A C 1
ATOM 1473 O O . ASP A 1 196 ? -6.433 8.114 3.013 1.00 92.19 196 ASP A O 1
ATOM 1477 N N . VAL A 1 197 ? -6.211 10.066 1.887 1.00 89.44 197 VAL A N 1
ATOM 1478 C CA . VAL A 1 197 ? -5.020 10.590 2.574 1.00 89.44 197 VAL A CA 1
ATOM 1479 C C . VAL A 1 197 ? -5.448 11.360 3.844 1.00 89.44 197 VAL A C 1
ATOM 1481 O O . VAL A 1 197 ? -6.654 11.544 4.054 1.00 89.44 197 VAL A O 1
ATOM 1484 N N . PRO A 1 198 ? -4.529 11.813 4.725 1.00 89.38 198 PRO A N 1
ATOM 1485 C CA . PRO A 1 198 ? -4.910 12.526 5.949 1.00 89.38 198 PRO A CA 1
ATOM 1486 C C . PRO A 1 198 ? -5.796 13.746 5.655 1.00 89.38 198 PRO A C 1
ATOM 1488 O O . PRO A 1 198 ? -5.421 14.597 4.854 1.00 89.38 198 PRO A O 1
ATOM 1491 N N . ASN A 1 199 ? -6.960 13.836 6.300 1.00 92.38 199 ASN A N 1
ATOM 1492 C CA . ASN A 1 199 ? -7.913 14.939 6.151 1.00 92.38 199 ASN A CA 1
ATOM 1493 C C . ASN A 1 199 ? -8.796 15.069 7.400 1.00 92.38 199 ASN A C 1
ATOM 1495 O O . ASN A 1 199 ? -8.972 14.093 8.129 1.00 92.38 199 ASN A O 1
ATOM 1499 N N . SER A 1 200 ? -9.317 16.271 7.665 1.00 91.00 200 SER A N 1
ATOM 1500 C CA . SER A 1 200 ? -10.112 16.583 8.866 1.00 91.00 200 SER A CA 1
ATOM 1501 C C . SER A 1 200 ? -11.616 16.586 8.593 1.00 91.00 200 SER A C 1
ATOM 1503 O O . SER A 1 200 ? -12.420 16.720 9.519 1.00 91.00 200 SER A O 1
ATOM 1505 N N . GLY A 1 201 ? -12.004 16.423 7.327 1.00 90.81 201 GLY A N 1
ATOM 1506 C CA . GLY A 1 201 ? -13.377 16.245 6.901 1.00 90.81 201 GLY A CA 1
ATOM 1507 C C . GLY A 1 201 ? -13.555 16.422 5.388 1.00 90.81 201 GLY A C 1
ATOM 1508 O O . GLY A 1 201 ? -12.607 16.553 4.621 1.00 90.81 201 GLY A O 1
ATOM 1509 N N . PRO A 1 202 ? -14.803 16.490 4.902 1.00 91.56 202 PRO A N 1
ATOM 1510 C CA . PRO A 1 202 ? -15.075 16.501 3.463 1.00 91.56 202 PRO A CA 1
ATOM 1511 C C . PRO A 1 202 ? -14.577 17.753 2.716 1.00 91.56 202 PRO A C 1
ATOM 1513 O O . PRO A 1 202 ? -14.544 17.752 1.489 1.00 91.56 202 PRO A O 1
ATOM 1516 N N . LEU A 1 203 ? -14.230 18.835 3.423 1.00 92.56 203 LEU A N 1
ATOM 1517 C CA . LEU A 1 203 ? -13.779 20.090 2.809 1.00 92.56 203 LEU A CA 1
ATOM 1518 C C . LEU A 1 203 ? -12.284 20.105 2.466 1.00 92.56 203 LEU A C 1
ATOM 1520 O O . LEU A 1 203 ? -11.880 20.912 1.625 1.00 92.56 203 LEU A O 1
ATOM 1524 N N . ASP A 1 204 ? -11.480 19.262 3.110 1.00 93.00 204 ASP A N 1
ATOM 1525 C CA . ASP A 1 204 ? -10.034 19.142 2.895 1.00 93.00 204 ASP A CA 1
ATOM 1526 C C . ASP A 1 204 ? -9.610 17.739 2.411 1.00 93.00 204 ASP A C 1
ATOM 1528 O O . ASP A 1 204 ? -8.463 17.562 2.009 1.00 93.00 204 ASP A O 1
ATOM 1532 N N . ALA A 1 205 ? -10.547 16.789 2.356 1.00 94.06 205 ALA A N 1
ATOM 1533 C CA . ALA A 1 205 ? -10.416 15.458 1.768 1.00 94.06 205 ALA A CA 1
ATOM 1534 C C . ALA A 1 205 ? -10.244 15.470 0.232 1.00 94.06 205 ALA A C 1
ATOM 1536 O O . ALA A 1 205 ? -11.123 15.976 -0.479 1.00 94.06 205 ALA A O 1
ATOM 1537 N N . PRO A 1 206 ? -9.169 14.868 -0.316 1.00 94.31 206 PRO A N 1
ATOM 1538 C CA . PRO A 1 206 ? -9.047 14.622 -1.754 1.00 94.31 206 PRO A CA 1
ATOM 1539 C C . PRO A 1 206 ? -10.055 13.626 -2.322 1.00 94.31 206 PRO A C 1
ATOM 1541 O O . PRO A 1 206 ? -10.407 13.750 -3.498 1.00 94.31 206 PRO A O 1
ATOM 1544 N N . VAL A 1 207 ? -10.523 12.661 -1.522 1.00 95.25 207 VAL A N 1
ATOM 1545 C CA . VAL A 1 207 ? -11.593 11.728 -1.905 1.00 95.25 207 VAL A CA 1
ATOM 1546 C C . VAL A 1 207 ? -12.581 11.570 -0.740 1.00 95.25 207 VAL A C 1
ATOM 1548 O O . VAL A 1 207 ? -12.571 10.560 -0.025 1.00 95.25 207 VAL A O 1
ATOM 1551 N N . PRO A 1 208 ? -13.481 12.551 -0.537 1.00 94.81 208 PRO A N 1
ATOM 1552 C CA . PRO A 1 208 ? -14.462 12.487 0.540 1.00 94.81 208 PRO A CA 1
ATOM 1553 C C . PRO A 1 208 ? -15.388 11.272 0.385 1.00 94.81 208 PRO A C 1
ATOM 1555 O O . PRO A 1 208 ? -15.526 10.703 -0.698 1.00 94.81 208 PRO A O 1
ATOM 1558 N N . TRP A 1 209 ? -16.059 10.881 1.474 1.00 95.44 209 TRP A N 1
ATOM 1559 C CA . TRP A 1 209 ? -16.875 9.658 1.555 1.00 95.44 209 TRP A CA 1
ATOM 1560 C C . TRP A 1 209 ? -17.793 9.411 0.346 1.00 95.44 209 TRP A C 1
ATOM 1562 O O . TRP A 1 209 ? -17.756 8.334 -0.246 1.00 95.44 209 TRP A O 1
ATOM 1572 N N . GLU A 1 210 ? -18.567 10.413 -0.073 1.00 95.31 210 GLU A N 1
ATOM 1573 C CA . GLU A 1 210 ? -19.486 10.260 -1.209 1.00 95.31 210 GLU A CA 1
ATOM 1574 C C . GLU A 1 210 ? -18.766 10.034 -2.546 1.00 95.31 210 GLU A C 1
ATOM 1576 O O . GLU A 1 210 ? -19.251 9.279 -3.388 1.00 95.31 210 GLU A O 1
ATOM 1581 N N . GLU A 1 211 ? -17.574 10.602 -2.727 1.00 96.19 211 GLU A N 1
ATOM 1582 C CA . GLU A 1 211 ? -16.768 10.389 -3.931 1.00 96.19 211 GLU A CA 1
ATOM 1583 C C . GLU A 1 211 ? -16.107 9.007 -3.952 1.00 96.19 211 GLU A C 1
ATOM 1585 O O . GLU A 1 211 ? -15.991 8.405 -5.023 1.00 96.19 211 GLU A O 1
ATOM 1590 N N . LYS A 1 212 ? -15.739 8.462 -2.781 1.00 96.69 212 LYS A N 1
ATOM 1591 C CA . LYS A 1 212 ? -15.295 7.062 -2.652 1.00 96.69 212 LYS A CA 1
ATOM 1592 C C . LYS A 1 212 ? -16.40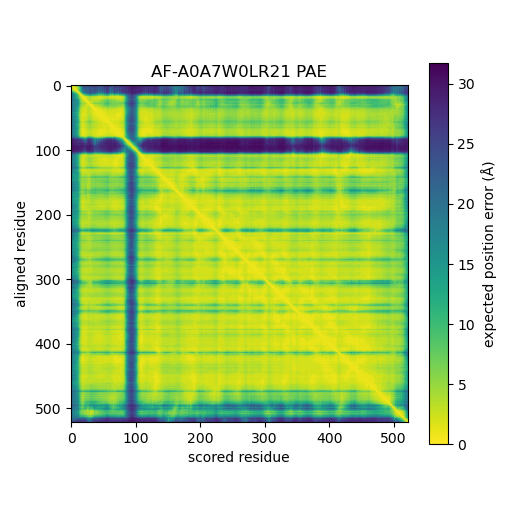7 6.103 -3.074 1.00 96.69 212 LYS A C 1
ATOM 1594 O O . LYS A 1 212 ? -16.170 5.188 -3.864 1.00 96.69 212 LYS A O 1
ATOM 1599 N N . ARG A 1 213 ? -17.639 6.349 -2.610 1.00 96.94 213 ARG A N 1
ATOM 1600 C CA . ARG A 1 213 ? -18.825 5.575 -3.015 1.00 96.94 213 ARG A CA 1
ATOM 1601 C C . ARG A 1 213 ? -19.070 5.653 -4.514 1.00 96.94 213 ARG A C 1
ATOM 1603 O O . ARG A 1 213 ? -19.398 4.641 -5.123 1.00 96.94 213 ARG A O 1
ATOM 1610 N N . GLU A 1 214 ? -18.884 6.822 -5.118 1.00 96.31 214 GLU A N 1
ATOM 1611 C CA . GLU A 1 214 ? -19.036 6.970 -6.563 1.00 96.31 214 GLU A CA 1
ATOM 1612 C C . GLU A 1 214 ? -17.967 6.201 -7.349 1.00 96.31 214 GLU A C 1
ATOM 1614 O O . GLU A 1 214 ? -18.294 5.517 -8.318 1.00 96.31 214 GLU A O 1
ATOM 1619 N N . THR A 1 215 ? -16.709 6.209 -6.897 1.00 96.25 215 THR A N 1
ATOM 1620 C CA . THR A 1 215 ? -15.661 5.364 -7.490 1.00 96.25 215 THR A CA 1
ATOM 1621 C C . THR A 1 215 ? -16.007 3.874 -7.377 1.00 96.25 215 THR A C 1
ATOM 1623 O O . THR A 1 215 ? -15.887 3.150 -8.368 1.00 96.25 215 THR A O 1
ATOM 1626 N N . ARG A 1 216 ? -16.518 3.413 -6.222 1.00 96.19 216 ARG A N 1
ATOM 1627 C CA . ARG A 1 216 ? -17.017 2.034 -6.066 1.00 96.19 216 ARG A CA 1
ATOM 1628 C C . ARG A 1 216 ? -18.160 1.723 -7.032 1.00 96.19 216 ARG A C 1
ATOM 1630 O O . ARG A 1 216 ? -18.120 0.684 -7.683 1.00 96.19 216 ARG A O 1
ATOM 1637 N N . ARG A 1 217 ? -19.156 2.606 -7.163 1.00 95.31 217 ARG A N 1
ATOM 1638 C CA . ARG A 1 217 ? -20.284 2.409 -8.093 1.00 95.31 217 ARG A CA 1
ATOM 1639 C C . ARG A 1 217 ? -19.835 2.330 -9.543 1.00 95.31 217 ARG A C 1
ATOM 1641 O O . ARG A 1 217 ? -20.339 1.484 -10.274 1.00 95.31 217 ARG A O 1
ATOM 1648 N N . LEU A 1 218 ? -18.889 3.175 -9.953 1.00 93.81 218 LEU A N 1
ATOM 1649 C CA . LEU A 1 218 ? -18.329 3.127 -11.300 1.00 93.81 218 LEU A CA 1
ATOM 1650 C C . LEU A 1 218 ? -17.614 1.794 -11.551 1.00 93.81 218 LEU A C 1
ATOM 1652 O O . LEU A 1 218 ? -17.848 1.167 -12.580 1.00 93.81 218 LEU A O 1
ATOM 1656 N N . ALA A 1 219 ? -16.799 1.330 -10.599 1.00 93.56 219 ALA A N 1
ATOM 1657 C CA . ALA A 1 219 ? -16.158 0.021 -10.693 1.00 93.56 219 ALA A CA 1
ATOM 1658 C C . ALA A 1 219 ? -17.193 -1.113 -10.773 1.00 93.56 219 ALA A C 1
ATOM 1660 O O . ALA A 1 219 ? -17.081 -1.986 -11.631 1.00 93.56 219 ALA A O 1
ATOM 1661 N N . ALA A 1 220 ? -18.233 -1.071 -9.936 1.00 92.81 220 ALA A N 1
ATOM 1662 C CA . ALA A 1 220 ? -19.313 -2.055 -9.928 1.00 92.81 220 ALA A CA 1
ATOM 1663 C C . ALA A 1 220 ? -20.120 -2.055 -11.239 1.00 92.81 220 ALA A C 1
ATOM 1665 O O . ALA A 1 220 ? -20.493 -3.117 -11.725 1.00 92.81 220 ALA A O 1
ATOM 1666 N N . ALA A 1 221 ? -20.338 -0.890 -11.860 1.00 91.81 221 ALA A N 1
ATOM 1667 C CA . ALA A 1 221 ? -21.006 -0.775 -13.158 1.00 91.81 221 ALA A CA 1
ATOM 1668 C C . ALA A 1 221 ? -20.188 -1.370 -14.320 1.00 91.81 221 ALA A C 1
ATOM 1670 O O . ALA A 1 221 ? -20.758 -1.734 -15.347 1.00 91.81 221 ALA A O 1
ATOM 1671 N N . LEU A 1 222 ? -18.865 -1.469 -14.157 1.00 89.38 222 LEU A N 1
ATOM 1672 C CA . LEU A 1 222 ? -17.947 -2.136 -15.087 1.00 89.38 222 LEU A CA 1
ATOM 1673 C C . LEU A 1 222 ? -17.688 -3.608 -14.713 1.00 89.38 222 LEU A C 1
ATOM 1675 O O . LEU A 1 222 ? -16.990 -4.316 -15.443 1.00 89.38 222 LEU A O 1
ATOM 1679 N N . SER A 1 223 ? -18.245 -4.059 -13.587 1.00 88.31 223 SER A N 1
ATOM 1680 C CA . SER A 1 223 ? -18.095 -5.410 -13.050 1.00 88.31 223 SER A CA 1
ATOM 1681 C C . SER A 1 223 ? -19.376 -6.228 -13.248 1.00 88.31 223 SER A C 1
ATOM 1683 O O . SER A 1 223 ? -20.445 -5.696 -13.561 1.00 88.31 223 SER A O 1
ATOM 1685 N N . THR A 1 224 ? -19.299 -7.546 -13.062 1.00 85.31 224 THR A N 1
ATOM 1686 C CA . THR A 1 224 ? -20.504 -8.388 -13.013 1.00 85.31 224 THR A CA 1
ATOM 1687 C C . THR A 1 224 ? -21.385 -7.960 -11.830 1.00 85.31 224 THR A C 1
ATOM 1689 O O . THR A 1 224 ? -20.858 -7.770 -10.731 1.00 85.31 224 THR A O 1
ATOM 1692 N N . PRO A 1 225 ? -22.718 -7.831 -11.996 1.00 82.00 225 PRO A N 1
ATOM 1693 C CA . PRO A 1 225 ? -23.601 -7.425 -10.906 1.00 82.00 225 PRO A CA 1
ATOM 1694 C C . PRO A 1 225 ? -23.419 -8.280 -9.645 1.00 82.00 225 PRO A C 1
ATOM 1696 O O . PRO A 1 225 ? -23.519 -9.504 -9.701 1.00 82.00 225 PRO A O 1
ATOM 1699 N N . GLY A 1 226 ? -23.180 -7.622 -8.508 1.00 77.38 226 GLY A N 1
ATOM 1700 C CA . GLY A 1 226 ? -22.953 -8.276 -7.214 1.00 77.38 226 GLY A CA 1
ATOM 1701 C C . GLY A 1 226 ? -21.496 -8.646 -6.913 1.00 77.38 226 GLY A C 1
ATOM 1702 O O . GLY A 1 226 ? -21.236 -9.157 -5.827 1.00 77.38 226 GLY A O 1
ATOM 1703 N N . ALA A 1 227 ? -20.553 -8.374 -7.820 1.00 84.69 227 ALA A N 1
ATOM 1704 C CA . ALA A 1 227 ? -19.122 -8.552 -7.590 1.00 84.69 227 ALA A CA 1
ATOM 1705 C C . ALA A 1 227 ? -18.407 -7.196 -7.563 1.00 84.69 227 ALA A C 1
ATOM 1707 O O . ALA A 1 227 ? -18.099 -6.614 -8.602 1.00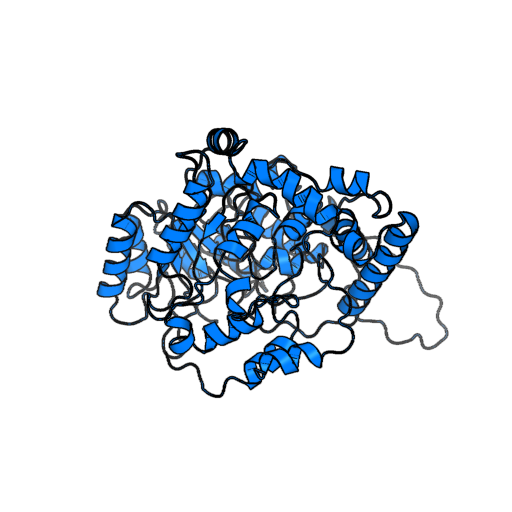 84.69 227 ALA A O 1
ATOM 1708 N N . ASP A 1 228 ? -18.152 -6.689 -6.359 1.00 89.19 228 ASP A N 1
ATOM 1709 C CA . ASP A 1 228 ? -17.468 -5.412 -6.176 1.00 89.19 228 ASP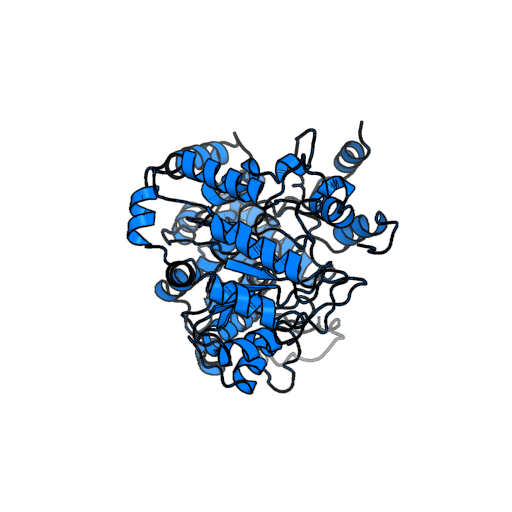 A CA 1
ATOM 1710 C C . ASP A 1 228 ? -15.948 -5.568 -6.262 1.00 89.19 228 ASP A C 1
ATOM 1712 O O . ASP A 1 228 ? -15.351 -6.420 -5.606 1.00 89.19 228 ASP A O 1
ATOM 1716 N N . ARG A 1 229 ? -15.311 -4.678 -7.027 1.00 93.94 229 ARG A N 1
ATOM 1717 C CA . ARG A 1 229 ? -13.845 -4.565 -7.105 1.00 93.94 229 ARG A CA 1
ATOM 1718 C C . ARG A 1 229 ? -13.247 -3.547 -6.142 1.00 93.94 229 ARG A C 1
ATOM 1720 O O . ARG A 1 229 ? -12.030 -3.496 -6.005 1.00 93.94 229 ARG A O 1
ATOM 1727 N N . VAL A 1 230 ? -14.069 -2.717 -5.505 1.00 97.31 230 VAL A N 1
ATOM 1728 C CA . VAL A 1 230 ? -13.601 -1.630 -4.637 1.00 97.31 230 VAL A CA 1
ATOM 1729 C C . VAL A 1 230 ? -14.354 -1.670 -3.313 1.00 97.31 230 VAL A C 1
ATOM 1731 O O . VAL A 1 230 ? -15.565 -1.456 -3.280 1.00 97.31 230 VAL A O 1
ATOM 1734 N N . LEU A 1 231 ? -13.631 -1.919 -2.223 1.00 97.75 231 LEU A N 1
ATOM 1735 C CA . LEU A 1 231 ? -14.116 -1.729 -0.856 1.00 97.75 231 LEU A CA 1
ATOM 1736 C C . LEU A 1 231 ? -13.722 -0.333 -0.361 1.00 97.75 231 LEU A C 1
ATOM 1738 O O . LEU A 1 231 ? -12.808 0.290 -0.905 1.00 97.75 231 LEU A O 1
ATOM 1742 N N . LEU A 1 232 ? -14.406 0.172 0.670 1.00 98.06 232 LEU A N 1
ATOM 1743 C CA . LEU A 1 232 ? -14.230 1.547 1.139 1.00 98.06 232 LEU A CA 1
ATOM 1744 C C . LEU A 1 232 ? -13.683 1.610 2.564 1.00 98.06 232 LEU A C 1
ATOM 1746 O O . LEU A 1 232 ? -14.267 1.057 3.497 1.00 98.06 232 LEU A O 1
ATOM 1750 N N . HIS A 1 233 ? -12.604 2.367 2.731 1.00 95.38 233 HIS A N 1
ATOM 1751 C CA . HIS A 1 233 ? -12.141 2.841 4.028 1.00 95.38 233 HIS A CA 1
ATOM 1752 C C . HIS A 1 233 ? -12.733 4.200 4.355 1.00 95.38 233 HIS A C 1
ATOM 1754 O O . HIS A 1 233 ? -12.799 5.081 3.493 1.00 95.38 233 HIS A O 1
ATOM 1760 N N . ASP A 1 234 ? -13.091 4.405 5.619 1.00 96.19 234 ASP A N 1
ATOM 1761 C CA . ASP A 1 234 ? -13.438 5.726 6.127 1.00 96.19 234 ASP A CA 1
ATOM 1762 C C . ASP A 1 234 ? -12.338 6.280 7.038 1.00 96.19 234 ASP A C 1
ATOM 1764 O O . ASP A 1 234 ? -11.924 5.634 7.999 1.00 96.19 234 ASP A O 1
ATOM 1768 N N . VAL A 1 235 ? -11.818 7.460 6.690 1.00 96.12 235 VAL A N 1
ATOM 1769 C CA . VAL A 1 235 ? -10.711 8.101 7.411 1.00 96.12 235 VAL A CA 1
ATOM 1770 C C . VAL A 1 235 ? -11.308 8.999 8.483 1.00 96.12 235 VAL A C 1
ATOM 1772 O O . VAL A 1 235 ? -12.135 9.852 8.175 1.00 96.12 235 VAL A O 1
ATOM 1775 N N . ILE A 1 236 ? -10.872 8.820 9.728 1.00 95.50 236 ILE A N 1
ATOM 1776 C CA . ILE A 1 236 ? -11.354 9.584 10.878 1.00 95.50 236 ILE A CA 1
ATOM 1777 C C . ILE A 1 236 ? -10.213 10.424 11.450 1.00 95.50 236 ILE A C 1
ATOM 1779 O O . ILE A 1 236 ? -9.099 9.939 11.663 1.00 95.50 236 ILE A O 1
ATOM 1783 N N . ALA A 1 237 ? -10.536 11.673 11.778 1.00 95.44 237 ALA A N 1
ATOM 1784 C CA . ALA A 1 237 ? -9.654 12.633 12.428 1.00 95.44 237 ALA A CA 1
ATOM 1785 C C . ALA A 1 237 ? -10.207 13.013 13.817 1.00 95.44 237 ALA A C 1
ATOM 1787 O O . ALA A 1 237 ? -10.762 14.100 13.996 1.00 95.44 237 ALA A O 1
ATOM 1788 N N . PRO A 1 238 ? -10.133 12.110 14.813 1.00 96.31 238 PRO A N 1
ATOM 1789 C CA . PRO A 1 238 ? -10.892 12.248 16.060 1.00 96.31 238 PRO A CA 1
ATOM 1790 C C . PRO A 1 238 ? -10.411 13.391 16.964 1.00 96.31 238 PRO A C 1
ATOM 1792 O O . PRO A 1 238 ? -11.159 13.859 17.816 1.00 96.31 238 PRO A O 1
ATOM 1795 N N . ASN A 1 239 ? -9.176 13.855 16.774 1.00 95.19 239 ASN A N 1
ATOM 1796 C CA . ASN A 1 239 ? -8.572 14.983 17.481 1.00 95.19 239 ASN A CA 1
ATOM 1797 C C . ASN A 1 239 ? -8.816 16.346 16.801 1.00 95.19 239 ASN A C 1
ATOM 1799 O O . ASN A 1 239 ? -8.348 17.364 17.311 1.00 95.19 239 ASN A O 1
ATOM 1803 N N . PHE A 1 240 ? -9.537 16.395 15.674 1.00 93.81 240 PHE A N 1
ATOM 1804 C CA . PHE A 1 240 ? -9.920 17.644 15.015 1.00 93.81 240 PHE A CA 1
ATOM 1805 C C . PHE A 1 240 ? -11.368 18.007 15.339 1.00 93.81 240 PHE A C 1
ATOM 1807 O O . PHE A 1 240 ? -12.305 17.292 14.984 1.00 93.81 240 PHE A O 1
ATOM 1814 N N . GLY A 1 241 ? -11.563 19.172 15.958 1.00 92.00 241 GLY A N 1
ATOM 1815 C CA . GLY A 1 241 ? -12.885 19.654 16.353 1.00 92.00 241 GLY A CA 1
ATOM 1816 C C . GLY A 1 241 ? -13.479 18.874 17.529 1.00 92.00 241 GLY A C 1
ATOM 1817 O O . GLY A 1 241 ? -12.759 18.382 18.392 1.00 92.00 241 GLY A O 1
ATOM 1818 N N . ASP A 1 242 ? -14.808 18.815 17.590 1.00 94.94 242 ASP A N 1
ATOM 1819 C CA . ASP A 1 242 ? -15.527 18.130 18.664 1.00 94.94 242 ASP A CA 1
ATOM 1820 C C . ASP A 1 242 ? -15.589 16.614 18.412 1.00 94.94 242 ASP A C 1
ATOM 1822 O O . ASP A 1 242 ? -16.079 16.172 17.370 1.00 94.94 242 ASP A O 1
ATOM 1826 N N . LEU A 1 243 ? -15.123 15.811 19.374 1.00 97.31 243 LEU A N 1
ATOM 1827 C CA . LEU A 1 243 ? -15.082 14.351 19.244 1.00 97.31 243 LEU A CA 1
ATOM 1828 C C . LEU A 1 243 ? -16.475 13.747 19.026 1.00 97.31 243 LEU A C 1
ATOM 1830 O O . LEU A 1 243 ? -16.612 12.830 18.223 1.00 97.31 243 LEU A O 1
ATOM 1834 N N . SER A 1 244 ? -17.522 14.259 19.682 1.00 97.44 244 SER A N 1
ATOM 1835 C CA . SER A 1 244 ? -18.877 13.715 19.512 1.00 97.44 244 SER A CA 1
ATOM 1836 C C . SER A 1 244 ? -19.387 13.900 18.082 1.00 97.44 244 SER A C 1
ATOM 1838 O O . SER A 1 244 ? -20.037 13.007 17.540 1.00 97.44 244 SER A O 1
ATOM 1840 N N . MET A 1 245 ? -19.000 14.999 17.425 1.00 95.88 245 MET A N 1
ATOM 1841 C CA . MET A 1 245 ? -19.275 15.214 16.004 1.00 95.88 245 MET A CA 1
ATOM 1842 C C . MET A 1 245 ? -18.531 14.202 15.128 1.00 95.88 245 MET A C 1
ATOM 1844 O O . MET A 1 245 ? -19.140 13.639 14.222 1.00 95.88 245 MET A O 1
ATOM 1848 N N . ARG A 1 246 ? -17.252 13.921 15.417 1.00 96.19 246 ARG A N 1
ATOM 1849 C CA . ARG A 1 246 ? -16.457 12.910 14.691 1.00 96.19 246 ARG A CA 1
ATOM 1850 C C . ARG A 1 246 ? -17.039 11.502 14.851 1.00 96.19 246 ARG A C 1
ATOM 1852 O O . ARG A 1 246 ? -17.159 10.769 13.875 1.00 96.19 246 ARG A O 1
ATOM 1859 N N . LEU A 1 247 ? -17.482 11.135 16.054 1.00 98.19 247 LEU A N 1
ATOM 1860 C CA . LEU A 1 247 ? -18.164 9.856 16.285 1.00 98.19 247 LEU A CA 1
ATOM 1861 C C . LEU A 1 247 ? -19.514 9.791 15.551 1.00 98.19 247 LEU A C 1
ATOM 1863 O O . LEU A 1 247 ? -19.846 8.759 14.976 1.00 98.19 247 LEU A O 1
ATOM 1867 N N . GLY A 1 248 ? -20.263 10.896 15.494 1.00 97.62 248 GLY A N 1
ATOM 1868 C CA . GLY A 1 248 ? -21.484 10.985 14.688 1.00 97.62 248 GLY A CA 1
ATOM 1869 C C . GLY A 1 248 ? -21.228 10.843 13.180 1.00 97.62 248 GLY A C 1
ATOM 1870 O O . GLY A 1 248 ? -22.079 10.341 12.450 1.00 97.62 248 GLY A O 1
ATOM 1871 N N . GLU A 1 249 ? -20.054 11.238 12.682 1.00 95.56 249 GLU A N 1
ATOM 1872 C CA . GLU A 1 249 ? -19.653 10.983 11.292 1.00 95.56 249 GLU A CA 1
ATOM 1873 C C . GLU A 1 249 ? -19.455 9.491 11.027 1.00 95.56 249 GLU A C 1
ATOM 1875 O O . GLU A 1 249 ? -19.977 9.007 10.022 1.00 95.56 249 GLU A O 1
ATOM 1880 N N . MET A 1 250 ? -18.829 8.760 11.959 1.00 97.94 250 MET A N 1
ATOM 1881 C CA . MET A 1 250 ? -18.718 7.297 11.886 1.00 97.94 250 MET A CA 1
ATOM 1882 C C . MET A 1 250 ? -20.095 6.629 11.825 1.00 97.94 250 MET A C 1
ATOM 1884 O O . MET A 1 250 ? -20.303 5.714 11.034 1.00 97.94 250 MET A O 1
ATOM 1888 N N . GLU A 1 251 ? -21.057 7.091 12.631 1.00 98.19 251 GLU A N 1
ATOM 1889 C CA . GLU A 1 251 ? -22.429 6.563 12.609 1.00 98.19 251 GLU A CA 1
ATOM 1890 C C . GLU A 1 251 ? -23.094 6.786 11.244 1.00 98.19 251 GLU A C 1
ATOM 1892 O O . GLU A 1 251 ? -23.736 5.883 10.703 1.00 98.19 251 GLU A O 1
ATOM 1897 N N . ARG A 1 252 ? -22.910 7.974 10.651 1.00 96.88 252 ARG A N 1
ATOM 1898 C CA . ARG A 1 252 ? -23.460 8.291 9.325 1.00 96.88 252 ARG A CA 1
ATOM 1899 C C . ARG A 1 252 ? -22.846 7.428 8.227 1.00 96.88 252 ARG A C 1
ATOM 1901 O O . ARG A 1 252 ? -23.590 6.950 7.372 1.00 96.88 252 ARG A O 1
ATOM 1908 N N . THR A 1 253 ? -21.525 7.247 8.215 1.00 96.62 253 THR A N 1
ATOM 1909 C CA . THR A 1 253 ? -20.858 6.450 7.175 1.00 96.62 253 THR A CA 1
ATOM 1910 C C . THR A 1 253 ? -21.146 4.965 7.357 1.00 96.62 253 THR A C 1
ATOM 1912 O O . THR A 1 253 ? -21.562 4.318 6.395 1.00 96.62 253 THR A O 1
ATOM 1915 N N . ALA A 1 254 ? -21.082 4.432 8.581 1.00 97.56 254 ALA A N 1
ATOM 1916 C CA . ALA A 1 254 ? -21.454 3.045 8.871 1.00 97.56 254 ALA A CA 1
ATOM 1917 C C . ALA A 1 254 ? -22.923 2.739 8.525 1.00 97.56 254 ALA A C 1
ATOM 1919 O O . ALA A 1 254 ? -23.220 1.665 8.004 1.00 97.56 254 ALA A O 1
ATOM 1920 N N . GLY A 1 255 ? -23.837 3.700 8.712 1.00 97.19 255 GLY A N 1
ATOM 1921 C CA . GLY A 1 255 ? -25.249 3.572 8.335 1.00 97.19 255 GLY A CA 1
ATOM 1922 C C . GLY A 1 255 ? -25.503 3.355 6.835 1.00 97.19 255 GLY A C 1
ATOM 1923 O O . GLY A 1 255 ? -26.596 2.935 6.460 1.00 97.19 255 GLY A O 1
ATOM 1924 N N . THR A 1 256 ? -24.509 3.594 5.971 1.00 96.25 256 THR A N 1
ATOM 1925 C CA . THR A 1 256 ? -24.593 3.248 4.539 1.00 96.25 256 THR A CA 1
ATOM 1926 C C . THR A 1 256 ? -24.420 1.754 4.268 1.00 96.25 256 THR A C 1
ATOM 1928 O O . THR A 1 256 ? -24.820 1.296 3.201 1.00 96.25 256 THR A O 1
ATOM 1931 N N . LEU A 1 257 ? -23.861 0.999 5.225 1.00 95.19 257 LEU A N 1
ATOM 1932 C CA . LEU A 1 257 ? -23.469 -0.410 5.093 1.00 95.19 257 LEU A CA 1
ATOM 1933 C C . LEU A 1 257 ? -22.378 -0.656 4.032 1.00 95.19 257 LEU A C 1
ATOM 1935 O O . LEU A 1 257 ? -22.273 -1.749 3.481 1.00 95.19 257 LEU A O 1
ATOM 1939 N N . GLU A 1 258 ? -21.566 0.363 3.736 1.00 96.06 258 GLU A N 1
ATOM 1940 C CA . GLU A 1 258 ? -20.498 0.296 2.725 1.00 96.06 258 GLU A CA 1
ATOM 1941 C C . GLU A 1 258 ? -19.087 0.482 3.306 1.00 96.06 258 GLU A C 1
ATOM 1943 O O . GLU A 1 258 ? -18.107 0.348 2.576 1.00 96.06 258 GLU A O 1
ATOM 1948 N N . VAL A 1 259 ? -18.966 0.796 4.602 1.00 97.50 259 VAL A N 1
ATOM 1949 C CA . VAL A 1 259 ? -17.674 0.953 5.289 1.00 97.50 259 VAL A CA 1
ATOM 1950 C C . VAL A 1 259 ? -17.090 -0.425 5.588 1.00 97.50 259 VAL A C 1
ATOM 1952 O O . VAL A 1 259 ? -17.664 -1.185 6.364 1.00 97.50 259 VAL A O 1
ATOM 1955 N N . ALA A 1 260 ? -15.932 -0.731 5.002 1.00 97.94 260 ALA A N 1
ATOM 1956 C CA . ALA A 1 260 ? -15.204 -1.971 5.262 1.00 97.94 260 ALA A CA 1
ATOM 1957 C C . ALA A 1 260 ? -14.320 -1.871 6.516 1.00 97.94 260 ALA A C 1
ATOM 1959 O O . ALA A 1 260 ? -14.218 -2.826 7.281 1.00 97.94 260 ALA A O 1
ATOM 1960 N N . ALA A 1 261 ? -13.704 -0.708 6.746 1.00 98.12 261 ALA A N 1
ATOM 1961 C CA . ALA A 1 261 ? -12.970 -0.409 7.971 1.00 98.12 261 ALA A CA 1
ATOM 1962 C C . ALA A 1 261 ? -12.860 1.097 8.210 1.00 98.12 261 ALA A C 1
ATOM 1964 O O . ALA A 1 261 ? -13.022 1.911 7.293 1.00 98.12 261 ALA A O 1
ATOM 1965 N N . PHE A 1 262 ? -12.486 1.443 9.438 1.00 98.44 262 PHE A N 1
ATOM 1966 C CA . PHE A 1 262 ? -12.083 2.793 9.798 1.00 98.44 262 PHE A CA 1
ATOM 1967 C C . PHE A 1 262 ? -10.560 2.917 9.829 1.00 98.44 262 PHE A C 1
ATOM 1969 O O . PHE A 1 262 ? -9.860 2.005 10.269 1.00 98.44 262 PHE A O 1
ATOM 1976 N N . LYS A 1 263 ? -10.040 4.063 9.387 1.00 97.69 263 LYS A N 1
ATOM 1977 C CA . LYS A 1 263 ? -8.607 4.375 9.364 1.00 97.69 263 LYS A CA 1
ATOM 1978 C C . LYS A 1 263 ? -8.321 5.660 10.131 1.00 97.69 263 LYS A C 1
ATOM 1980 O O . LYS A 1 263 ? -9.034 6.647 9.975 1.00 97.69 263 LYS A O 1
ATOM 1985 N N . VAL A 1 264 ? -7.241 5.672 10.906 1.00 97.31 264 VAL A N 1
ATOM 1986 C CA . VAL A 1 264 ? -6.752 6.863 11.613 1.00 97.31 264 VAL A CA 1
ATOM 1987 C C . VAL A 1 264 ? -5.285 7.150 11.303 1.00 97.31 264 VAL A C 1
ATOM 1989 O O . VAL A 1 264 ? -4.479 6.247 11.066 1.00 97.31 264 VAL A O 1
ATOM 1992 N N . TYR A 1 265 ? -4.932 8.430 11.374 1.00 95.81 265 TYR A N 1
ATOM 1993 C CA . TYR A 1 265 ? -3.557 8.917 11.335 1.00 95.81 265 TYR A CA 1
ATOM 1994 C C . TYR A 1 265 ? -3.198 9.458 12.722 1.00 95.81 265 TYR A C 1
ATOM 1996 O O . TYR A 1 265 ? -3.350 10.643 12.994 1.00 95.81 265 TYR A O 1
ATOM 2004 N N . THR A 1 266 ? -2.753 8.585 13.628 1.00 95.88 266 THR A N 1
ATOM 2005 C CA . THR A 1 266 ? -2.485 8.935 15.040 1.00 95.88 266 THR A CA 1
ATOM 2006 C C . THR A 1 266 ? -1.389 9.982 15.202 1.00 95.88 266 THR A C 1
ATOM 2008 O O . THR A 1 266 ? -1.433 10.800 16.111 1.00 95.88 266 THR A O 1
ATOM 2011 N N . ALA A 1 267 ? -0.414 9.997 14.295 1.00 93.38 267 ALA A N 1
ATOM 2012 C CA . ALA A 1 267 ? 0.660 10.984 14.280 1.00 93.38 267 ALA A CA 1
ATOM 2013 C C . ALA A 1 267 ? 0.240 12.347 13.698 1.00 93.38 267 ALA A C 1
ATOM 2015 O O . ALA A 1 267 ? 1.020 13.298 13.729 1.00 93.38 267 ALA A O 1
ATOM 2016 N N . TRP A 1 268 ? -0.980 12.462 13.170 1.00 92.06 268 TRP A N 1
ATOM 2017 C CA . TRP A 1 268 ? -1.499 13.695 12.598 1.00 92.06 268 TRP A CA 1
ATOM 2018 C C . TRP A 1 268 ? -2.455 14.393 13.568 1.00 92.06 268 TRP A C 1
ATOM 2020 O O . TRP A 1 268 ? -3.296 13.760 14.209 1.00 92.06 268 TRP A O 1
ATOM 2030 N N . GLY A 1 269 ? -2.338 15.714 13.691 1.00 89.88 269 GLY A N 1
ATOM 2031 C CA . GLY A 1 269 ? -3.203 16.462 14.591 1.00 89.88 269 GLY A CA 1
ATOM 2032 C C . GLY A 1 269 ? -2.932 17.958 14.678 1.00 89.88 269 GLY A C 1
ATOM 2033 O O . GLY A 1 269 ? -1.902 18.415 14.174 1.00 89.88 269 GLY A O 1
ATOM 2034 N N . PRO A 1 270 ? -3.848 18.724 15.304 1.00 87.94 270 PRO A N 1
ATOM 2035 C CA . PRO A 1 270 ? -3.737 20.173 15.469 1.00 87.94 270 PRO A CA 1
ATOM 2036 C C . PRO A 1 270 ? -2.390 20.601 16.062 1.00 87.94 270 PRO A C 1
ATOM 2038 O O . PRO A 1 270 ? -1.830 19.934 16.929 1.00 87.94 270 PRO A O 1
ATOM 2041 N N . ASP A 1 271 ? -1.847 21.708 15.559 1.00 85.25 271 ASP A N 1
ATOM 2042 C CA . ASP A 1 271 ? -0.493 22.204 15.832 1.00 85.25 271 ASP A CA 1
ATOM 2043 C C . ASP A 1 271 ? 0.644 21.157 15.723 1.00 85.25 271 ASP A C 1
ATOM 2045 O O . ASP A 1 271 ? 1.670 21.273 16.400 1.00 85.25 271 ASP A O 1
ATOM 2049 N N . GLY A 1 272 ? 0.477 20.128 14.881 1.00 85.75 272 GLY A N 1
ATOM 2050 C CA . GLY A 1 272 ? 1.457 19.056 14.687 1.00 85.75 272 GLY A CA 1
ATOM 2051 C C . GLY A 1 272 ? 1.524 18.072 15.857 1.00 85.75 272 GLY A C 1
ATOM 2052 O O . GLY A 1 272 ? 2.567 17.458 16.072 1.00 85.75 272 GLY A O 1
ATOM 2053 N N . ARG A 1 273 ? 0.451 17.957 16.651 1.00 91.69 273 ARG A N 1
ATOM 2054 C CA . ARG A 1 273 ? 0.373 17.061 17.813 1.00 91.69 273 ARG A CA 1
ATOM 2055 C C . ARG A 1 273 ? -0.634 15.953 17.572 1.00 91.69 273 ARG A C 1
ATOM 2057 O O . ARG A 1 273 ? -1.826 16.218 17.441 1.00 91.69 273 ARG A O 1
ATOM 2064 N N . GLY A 1 274 ? -0.138 14.723 17.545 1.00 94.81 274 GLY A N 1
ATOM 2065 C CA . GLY A 1 274 ? -0.956 13.533 17.366 1.00 94.81 274 GLY A CA 1
ATOM 2066 C C . GLY A 1 274 ? -1.726 13.132 18.625 1.00 94.81 274 GLY A C 1
ATOM 2067 O O . GLY A 1 274 ? -1.776 13.853 19.623 1.00 94.81 274 GLY A O 1
ATOM 2068 N N . PHE A 1 275 ? -2.307 11.942 18.573 1.00 96.56 275 PHE A N 1
ATOM 2069 C CA . PHE A 1 275 ? -2.949 11.261 19.692 1.00 96.56 275 PHE A CA 1
ATOM 2070 C C . PHE A 1 275 ? -2.579 9.776 19.654 1.00 96.56 275 PHE A C 1
ATOM 2072 O O . PHE A 1 275 ? -2.304 9.238 18.583 1.00 96.56 275 PHE A O 1
ATOM 2079 N N . ALA A 1 276 ? -2.601 9.099 20.796 1.00 97.25 276 ALA A N 1
ATOM 2080 C CA . ALA A 1 276 ? -2.445 7.650 20.838 1.00 97.25 276 ALA A CA 1
ATOM 2081 C C . ALA A 1 276 ? -3.820 6.977 20.732 1.00 97.25 276 ALA A C 1
ATOM 2083 O O . ALA A 1 276 ? -4.803 7.472 21.290 1.00 97.25 276 ALA A O 1
ATOM 2084 N N . LEU A 1 277 ? -3.924 5.845 20.034 1.00 97.94 277 LEU A N 1
ATOM 2085 C CA . LEU A 1 277 ? -5.203 5.140 19.929 1.00 97.94 277 LEU A CA 1
ATOM 2086 C C . LEU A 1 277 ? -5.659 4.595 21.296 1.00 97.94 277 LEU A C 1
ATOM 2088 O O . LEU A 1 277 ? -6.856 4.522 21.556 1.00 97.94 277 LEU A O 1
ATOM 2092 N N . ASP A 1 278 ? -4.731 4.268 22.196 1.00 97.50 278 ASP A N 1
ATOM 2093 C CA . ASP A 1 278 ? -5.026 3.831 23.564 1.00 97.50 278 ASP A CA 1
ATOM 2094 C C . ASP A 1 278 ? -5.325 4.988 24.542 1.00 97.50 278 ASP A C 1
ATOM 2096 O O . ASP A 1 278 ? -5.546 4.744 25.731 1.00 97.50 278 ASP A O 1
ATOM 2100 N N . ASP A 1 279 ? -5.409 6.232 24.054 1.00 97.25 279 ASP A N 1
ATOM 2101 C CA . ASP A 1 279 ? -5.824 7.395 24.840 1.00 97.25 279 ASP A CA 1
ATOM 2102 C C . ASP A 1 279 ? -7.309 7.271 25.256 1.00 97.25 279 ASP A C 1
ATOM 2104 O O . ASP A 1 279 ? -8.186 7.165 24.389 1.00 97.25 279 ASP A O 1
ATOM 2108 N N . PRO A 1 280 ? -7.637 7.320 26.565 1.00 97.69 280 PRO A N 1
ATOM 2109 C CA . PRO A 1 280 ? -9.014 7.222 27.052 1.00 97.69 280 PRO A CA 1
ATOM 2110 C C . PRO A 1 280 ? -9.919 8.393 26.650 1.00 97.69 280 PRO A C 1
ATOM 2112 O O . PRO A 1 280 ? -11.138 8.240 26.689 1.00 97.69 280 PRO A O 1
ATOM 2115 N N . ALA A 1 281 ? -9.362 9.550 26.295 1.00 97.31 281 ALA A N 1
ATOM 2116 C CA . ALA A 1 281 ? -10.114 10.743 25.927 1.00 97.31 281 ALA A CA 1
ATOM 2117 C C . ALA A 1 281 ? -10.412 10.836 24.424 1.00 97.31 281 ALA A C 1
ATOM 2119 O O . ALA A 1 281 ? -11.404 11.461 24.058 1.00 97.31 281 ALA A O 1
ATOM 2120 N N . ILE A 1 282 ? -9.575 10.245 23.564 1.00 96.81 282 ILE A N 1
ATOM 2121 C CA . ILE A 1 282 ? -9.681 10.390 22.100 1.00 96.81 282 ILE A CA 1
ATOM 2122 C C . ILE A 1 282 ? -9.768 9.030 21.412 1.00 96.81 282 ILE A C 1
ATOM 2124 O O . ILE A 1 282 ? -10.756 8.745 20.738 1.00 96.81 282 ILE A O 1
ATOM 2128 N N . GLY A 1 283 ? -8.747 8.186 21.565 1.00 97.75 283 GLY A N 1
ATOM 2129 C CA . GLY A 1 283 ? -8.608 6.972 20.768 1.00 97.75 283 GLY A CA 1
ATOM 2130 C C . GLY A 1 283 ? -9.549 5.836 21.182 1.00 97.75 283 GLY A C 1
ATOM 2131 O O . GLY A 1 283 ? -10.228 5.262 20.330 1.00 97.75 283 GLY A O 1
ATOM 2132 N N . ILE A 1 284 ? -9.673 5.550 22.483 1.00 98.56 284 ILE A N 1
ATOM 2133 C CA . ILE A 1 284 ? -10.573 4.499 22.990 1.00 98.56 284 ILE A CA 1
ATOM 2134 C C . ILE A 1 284 ? -12.037 4.738 22.577 1.00 98.56 284 ILE A C 1
ATOM 2136 O O . ILE A 1 284 ? -12.640 3.792 22.065 1.00 98.56 284 ILE A O 1
ATOM 2140 N N . PRO A 1 285 ? -12.607 5.956 22.712 1.00 98.69 285 PRO A N 1
ATOM 2141 C CA . PRO A 1 285 ? -13.958 6.242 22.227 1.00 98.69 285 PRO A CA 1
ATOM 2142 C C . PRO A 1 285 ? -14.177 5.917 20.742 1.00 98.69 285 PRO A C 1
ATOM 2144 O O . PRO A 1 285 ? -15.256 5.460 20.370 1.00 98.69 285 PRO A O 1
ATOM 2147 N N . VAL A 1 286 ? -13.161 6.108 19.890 1.00 98.44 286 VAL A N 1
ATOM 2148 C CA . VAL A 1 286 ? -13.232 5.769 18.457 1.00 98.44 286 VAL A CA 1
ATOM 2149 C C . VAL A 1 286 ? -13.310 4.257 18.259 1.00 98.44 286 VAL A C 1
ATOM 2151 O O . VAL A 1 286 ? -14.164 3.781 17.514 1.00 98.44 286 VAL A O 1
ATOM 2154 N N . VAL A 1 287 ? -12.469 3.486 18.954 1.00 98.69 287 VAL A N 1
ATOM 2155 C CA . VAL A 1 287 ? -12.488 2.013 18.879 1.00 98.69 287 VAL A CA 1
ATOM 2156 C C . VAL A 1 287 ? -13.813 1.454 19.399 1.00 98.69 287 VAL A C 1
ATOM 2158 O O . VAL A 1 287 ? -14.401 0.570 18.776 1.00 98.69 287 VAL A O 1
ATOM 2161 N N . GLU A 1 288 ? -14.318 1.984 20.514 1.00 98.69 288 GLU A N 1
ATOM 2162 C CA . GLU A 1 288 ? -15.609 1.582 21.081 1.00 98.69 288 GLU A CA 1
ATOM 2163 C C . GLU A 1 288 ? -16.768 1.904 20.131 1.00 98.69 288 GLU A C 1
ATOM 2165 O O . GLU A 1 288 ? -17.638 1.053 19.932 1.00 98.69 288 GLU A O 1
ATOM 2170 N N . LYS A 1 289 ? -16.749 3.073 19.477 1.00 98.75 289 LYS A N 1
ATOM 2171 C CA . LYS A 1 289 ? -17.753 3.441 18.472 1.00 98.75 289 LYS A CA 1
ATOM 2172 C C . LYS A 1 289 ? -17.697 2.534 17.241 1.00 98.75 289 LYS A C 1
ATOM 2174 O O . LYS A 1 289 ? -18.739 2.059 16.801 1.00 98.75 289 LYS A O 1
ATOM 2179 N N . ALA A 1 290 ? -16.510 2.244 16.707 1.00 98.56 290 ALA A N 1
ATOM 2180 C CA . ALA A 1 290 ? -16.349 1.314 15.585 1.00 98.56 290 ALA A CA 1
ATOM 2181 C C . ALA A 1 290 ? -16.924 -0.074 15.920 1.00 98.56 290 ALA A C 1
ATOM 2183 O O . ALA A 1 290 ? -17.719 -0.636 15.162 1.00 98.56 290 ALA A O 1
ATOM 2184 N N . ARG A 1 291 ? -16.595 -0.577 17.117 1.00 98.44 291 ARG A N 1
ATOM 2185 C CA . ARG A 1 291 ? -17.093 -1.847 17.650 1.00 98.44 291 ARG A CA 1
ATOM 2186 C C . ARG A 1 291 ? -18.615 -1.869 17.812 1.00 98.44 291 ARG A C 1
ATOM 2188 O O . ARG A 1 291 ? -19.238 -2.865 17.442 1.00 98.44 291 ARG A O 1
ATOM 2195 N N . GLU A 1 292 ? -19.208 -0.797 18.345 1.00 98.50 292 GLU A N 1
ATOM 2196 C CA . GLU A 1 292 ? -20.664 -0.620 18.487 1.00 98.50 292 GLU A CA 1
ATOM 2197 C C . GLU A 1 292 ? -21.372 -0.655 17.125 1.00 98.50 292 GLU A C 1
ATOM 2199 O O . GLU A 1 292 ? -22.398 -1.316 16.977 1.00 98.50 292 GLU A O 1
ATOM 2204 N N . LEU A 1 293 ? -20.783 -0.004 16.120 1.00 98.50 293 LEU A N 1
ATOM 2205 C CA . LEU A 1 293 ? -21.290 0.044 14.746 1.00 98.50 293 LEU A CA 1
ATOM 2206 C C . LEU A 1 293 ? -21.117 -1.273 13.976 1.00 98.50 293 LEU A C 1
ATOM 2208 O O . LEU A 1 293 ? -21.621 -1.404 12.863 1.00 98.50 293 LEU A O 1
ATOM 2212 N N . GLY A 1 294 ? -20.411 -2.252 14.548 1.00 97.94 294 GLY A N 1
ATOM 2213 C CA . GLY A 1 294 ? -20.140 -3.536 13.907 1.00 97.94 294 GLY A CA 1
ATOM 2214 C C . GLY A 1 294 ? -19.006 -3.506 12.878 1.00 97.94 294 GLY A C 1
ATOM 2215 O O . GLY A 1 294 ? -18.742 -4.535 12.261 1.00 97.94 294 GLY A O 1
ATOM 2216 N N . VAL A 1 295 ? -18.298 -2.383 12.726 1.00 98.31 295 VAL A N 1
ATOM 2217 C CA . VAL A 1 295 ? -17.105 -2.274 11.874 1.00 98.31 295 VAL A CA 1
ATOM 2218 C C . VAL A 1 295 ? -15.897 -2.716 12.698 1.00 98.31 295 VAL A C 1
ATOM 2220 O O . VAL A 1 295 ? -15.398 -1.973 13.539 1.00 98.31 295 VAL A O 1
ATOM 2223 N N . ARG A 1 296 ? -15.460 -3.966 12.507 1.00 98.06 296 ARG A N 1
ATOM 2224 C CA . ARG A 1 296 ? -14.498 -4.632 13.408 1.00 98.06 296 ARG A CA 1
ATOM 2225 C C . ARG A 1 296 ? -13.027 -4.376 13.111 1.00 98.06 296 ARG A C 1
ATOM 2227 O O . ARG A 1 296 ? -12.178 -4.828 13.870 1.00 98.06 296 ARG A O 1
ATOM 2234 N N . ILE A 1 297 ? -12.729 -3.645 12.045 1.00 98.75 297 ILE A N 1
ATOM 2235 C CA . ILE A 1 297 ? -11.367 -3.443 11.560 1.00 98.75 297 ILE A CA 1
ATOM 2236 C C . ILE A 1 297 ? -10.980 -1.981 11.791 1.00 98.75 297 ILE A C 1
ATOM 2238 O O . ILE A 1 297 ? -11.661 -1.066 11.320 1.00 98.75 297 ILE A O 1
ATOM 2242 N N . MET A 1 298 ? -9.883 -1.773 12.520 1.00 98.44 298 MET A N 1
ATOM 2243 C CA . MET A 1 298 ? -9.262 -0.469 12.742 1.00 98.44 298 MET A CA 1
ATOM 2244 C C . MET A 1 298 ? -7.873 -0.443 12.113 1.00 98.44 298 MET A C 1
ATOM 2246 O O . MET A 1 298 ? -6.975 -1.180 12.515 1.00 98.44 298 MET A O 1
ATOM 2250 N N . CYS A 1 299 ? -7.683 0.453 11.156 1.00 98.50 299 CYS A N 1
ATOM 2251 C CA . CYS A 1 299 ? -6.427 0.646 10.445 1.00 98.50 299 CYS A CA 1
ATOM 2252 C C . CYS A 1 299 ? -5.708 1.890 10.975 1.00 98.50 299 CYS A C 1
ATOM 2254 O O . CYS A 1 299 ? -6.322 2.931 11.219 1.00 98.50 299 CYS A O 1
ATOM 2256 N N . GLY A 1 300 ? -4.395 1.801 11.148 1.00 97.06 300 GLY A N 1
ATOM 2257 C CA . GLY A 1 300 ? -3.567 2.904 11.615 1.00 97.06 300 GLY A CA 1
ATOM 2258 C C . GLY A 1 300 ? -2.388 3.111 10.698 1.00 97.06 300 GLY A C 1
ATOM 2259 O O . GLY A 1 300 ? -1.643 2.167 10.445 1.00 97.06 300 GLY A O 1
ATOM 2260 N N . HIS A 1 301 ? -2.179 4.349 10.260 1.00 95.75 301 HIS A N 1
ATOM 2261 C CA . HIS A 1 301 ? -0.914 4.722 9.641 1.00 95.75 301 HIS A CA 1
ATOM 2262 C C . HIS A 1 301 ? 0.195 4.691 10.703 1.00 95.75 301 HIS A C 1
ATOM 2264 O O . HIS A 1 301 ? 0.315 5.614 11.512 1.00 95.75 301 HIS A O 1
ATOM 2270 N N . LYS A 1 302 ? 0.960 3.597 10.733 1.00 94.31 302 LYS A N 1
ATOM 2271 C CA . LYS A 1 302 ? 1.907 3.259 11.798 1.00 94.31 302 LYS A CA 1
ATOM 2272 C C . LYS A 1 302 ? 3.233 2.839 11.180 1.00 94.31 302 LYS A C 1
ATOM 2274 O O . LYS A 1 302 ? 3.418 1.675 10.857 1.00 94.31 302 LYS A O 1
ATOM 2279 N N . GLY A 1 303 ? 4.132 3.799 11.000 1.00 86.00 303 GLY A N 1
ATOM 2280 C CA . GLY A 1 303 ? 5.307 3.698 10.127 1.00 86.00 303 GLY A CA 1
ATOM 2281 C C . GLY A 1 303 ? 5.393 4.927 9.222 1.00 86.00 303 GLY A C 1
ATOM 2282 O O . GLY A 1 303 ? 4.530 5.797 9.307 1.00 86.00 303 GLY A O 1
ATOM 2283 N N . LEU A 1 304 ? 6.460 5.046 8.432 1.00 84.56 304 LEU A N 1
ATOM 2284 C CA . LEU A 1 304 ? 6.672 6.068 7.398 1.00 84.56 304 LEU A CA 1
ATOM 2285 C C . LEU A 1 304 ? 6.167 7.466 7.786 1.00 84.56 304 LEU A C 1
ATOM 2287 O O . LEU A 1 304 ? 5.286 8.003 7.124 1.00 84.56 304 LEU A O 1
ATOM 2291 N N . PRO A 1 305 ? 6.673 8.074 8.875 1.00 79.50 305 PRO A N 1
ATOM 2292 C CA . PRO A 1 305 ? 6.108 9.322 9.371 1.00 79.50 305 PRO A CA 1
ATOM 2293 C C . PRO A 1 305 ? 6.138 10.392 8.276 1.00 79.50 305 PRO A C 1
ATOM 2295 O O . PRO A 1 305 ? 7.222 10.797 7.834 1.00 79.50 305 PRO A O 1
ATOM 2298 N N . LEU A 1 306 ? 4.948 10.849 7.874 1.00 79.38 306 LEU A N 1
ATOM 2299 C CA . LEU A 1 306 ? 4.797 11.933 6.912 1.00 79.38 306 LEU A CA 1
ATOM 2300 C C . LEU A 1 306 ? 5.528 13.183 7.410 1.00 79.38 306 LEU A C 1
ATOM 2302 O O . LEU A 1 306 ? 5.773 13.380 8.607 1.00 79.38 306 LEU A O 1
ATOM 2306 N N . LEU A 1 307 ? 5.884 14.064 6.481 1.00 69.50 307 LEU A N 1
ATOM 2307 C CA . LEU A 1 307 ? 6.491 15.337 6.848 1.00 69.50 307 LEU A CA 1
ATOM 2308 C C . LEU A 1 307 ? 5.574 16.114 7.820 1.00 69.50 307 LEU A C 1
ATOM 2310 O O . LEU A 1 307 ? 4.404 16.319 7.523 1.00 69.50 307 LEU A O 1
ATOM 2314 N N . GLU A 1 308 ? 6.131 16.568 8.953 1.00 74.19 308 GLU A N 1
ATOM 2315 C CA . GLU A 1 308 ? 5.434 17.281 10.051 1.00 74.19 308 GLU A CA 1
ATOM 2316 C C . GLU A 1 308 ? 4.545 16.412 10.964 1.00 74.19 308 GLU A C 1
ATOM 2318 O O . GLU A 1 308 ? 3.931 16.946 11.885 1.00 74.19 308 GLU A O 1
ATOM 2323 N N . PHE A 1 309 ? 4.523 15.087 10.786 1.00 85.31 309 PHE A N 1
ATOM 2324 C CA . PHE A 1 309 ? 3.831 14.192 11.716 1.00 85.31 309 PHE A CA 1
ATOM 2325 C C . PHE A 1 309 ? 4.532 14.107 13.075 1.00 85.31 309 PHE A C 1
ATOM 2327 O O . PHE A 1 309 ? 5.765 14.093 13.179 1.00 85.31 309 PHE A O 1
ATOM 2334 N N . ASP A 1 310 ? 3.722 13.985 14.123 1.00 89.00 310 ASP A N 1
ATOM 2335 C CA . ASP A 1 310 ? 4.172 13.735 15.480 1.00 89.00 310 ASP A CA 1
ATOM 2336 C C . ASP A 1 310 ? 4.722 12.314 15.606 1.00 89.00 310 ASP A C 1
ATOM 2338 O O . ASP A 1 310 ? 3.998 11.326 15.765 1.00 89.00 310 ASP A O 1
ATOM 2342 N N . ARG A 1 311 ? 6.048 12.217 15.577 1.00 88.12 311 ARG A N 1
ATOM 2343 C CA . ARG A 1 311 ? 6.762 10.944 15.688 1.00 88.12 311 ARG A CA 1
ATOM 2344 C C . ARG A 1 311 ? 6.463 10.192 16.981 1.00 88.12 311 ARG A C 1
ATOM 2346 O O . ARG A 1 311 ? 6.596 8.972 16.983 1.00 88.12 311 ARG A O 1
ATOM 2353 N N . ALA A 1 312 ? 6.043 10.871 18.052 1.00 90.44 312 ALA A N 1
ATOM 2354 C CA . ALA A 1 312 ? 5.698 10.200 19.303 1.00 90.44 312 ALA A CA 1
ATOM 2355 C C . ALA A 1 312 ? 4.470 9.286 19.154 1.00 90.44 312 ALA A C 1
ATOM 2357 O O . ALA A 1 312 ? 4.393 8.259 19.824 1.00 90.44 312 ALA A O 1
ATOM 2358 N N . ASN A 1 313 ? 3.555 9.622 18.240 1.00 93.25 313 ASN A N 1
ATOM 2359 C CA . ASN A 1 313 ? 2.294 8.912 18.021 1.00 93.25 313 ASN A CA 1
ATOM 2360 C C . ASN A 1 313 ? 2.285 8.070 16.728 1.00 93.25 313 ASN A C 1
ATOM 2362 O O . ASN A 1 313 ? 1.237 7.570 16.310 1.00 93.25 313 ASN A O 1
ATOM 2366 N N . ASN A 1 314 ? 3.443 7.889 16.084 1.00 92.12 314 ASN A N 1
ATOM 2367 C CA . ASN A 1 314 ? 3.564 7.130 14.833 1.00 92.12 314 ASN A CA 1
ATOM 2368 C C . ASN A 1 314 ? 3.886 5.640 15.041 1.00 92.12 314 ASN A C 1
ATOM 2370 O O . ASN A 1 314 ? 3.643 4.829 14.152 1.00 92.12 314 ASN A O 1
ATOM 2374 N N . GLY A 1 315 ? 4.429 5.271 16.205 1.00 95.00 315 GLY A N 1
ATOM 2375 C CA . GLY A 1 315 ? 4.769 3.884 16.526 1.00 95.00 315 GLY A CA 1
ATOM 2376 C C . GLY A 1 315 ? 3.532 3.001 16.771 1.00 95.00 315 GLY A C 1
ATOM 2377 O O . GLY A 1 315 ? 2.473 3.521 17.131 1.00 95.00 315 GLY A O 1
ATOM 2378 N N . PRO A 1 316 ? 3.654 1.668 16.628 1.00 97.25 316 PRO A N 1
ATOM 2379 C CA . PRO A 1 316 ? 2.521 0.731 16.653 1.00 97.25 316 PRO A CA 1
ATOM 2380 C C . PRO A 1 316 ? 2.050 0.327 18.063 1.00 97.25 316 PRO A C 1
ATOM 2382 O O . PRO A 1 316 ? 1.102 -0.444 18.202 1.00 97.25 316 PRO A O 1
ATOM 2385 N N . ARG A 1 317 ? 2.736 0.790 19.118 1.00 97.38 317 ARG A N 1
ATOM 2386 C CA . ARG A 1 317 ? 2.562 0.306 20.498 1.00 97.38 317 ARG A CA 1
ATOM 2387 C C . ARG A 1 317 ? 1.114 0.392 20.994 1.00 97.38 317 ARG A C 1
ATOM 2389 O O . ARG A 1 317 ? 0.639 -0.551 21.614 1.00 97.38 317 ARG A O 1
ATOM 2396 N N . ASP A 1 318 ? 0.447 1.507 20.734 1.00 97.88 318 ASP A N 1
ATOM 2397 C CA . ASP A 1 318 ? -0.933 1.797 21.143 1.00 97.88 318 ASP A CA 1
ATOM 2398 C C . ASP A 1 318 ? -1.954 0.854 20.483 1.00 97.88 318 ASP A C 1
ATOM 2400 O O . ASP A 1 318 ? -2.845 0.333 21.152 1.00 97.88 318 ASP A O 1
ATOM 2404 N N . PHE A 1 319 ? -1.791 0.561 19.191 1.00 98.50 319 PHE A N 1
ATOM 2405 C CA . PHE A 1 319 ? -2.612 -0.418 18.473 1.00 98.50 319 PHE A CA 1
ATOM 2406 C C . PHE A 1 319 ? -2.427 -1.822 19.050 1.00 98.50 319 PHE A C 1
ATOM 2408 O O . PHE A 1 319 ? -3.403 -2.521 19.324 1.00 98.50 319 PHE A O 1
ATOM 2415 N N . VAL A 1 320 ? -1.176 -2.228 19.288 1.00 98.56 320 VAL A N 1
ATOM 2416 C CA . VAL A 1 320 ? -0.886 -3.544 19.867 1.00 98.56 320 VAL A CA 1
ATOM 2417 C C . VAL A 1 320 ? -1.431 -3.650 21.296 1.00 98.56 320 VAL A C 1
ATOM 2419 O O . VAL A 1 320 ? -2.039 -4.662 21.643 1.00 98.56 320 VAL A O 1
ATOM 2422 N N . ALA A 1 321 ? -1.305 -2.601 22.112 1.00 98.00 321 ALA A N 1
ATOM 2423 C CA . ALA A 1 321 ? -1.887 -2.559 23.452 1.00 98.00 321 ALA A CA 1
ATOM 2424 C C . ALA A 1 321 ? -3.417 -2.720 23.420 1.00 98.00 321 ALA A C 1
ATOM 2426 O O . ALA A 1 321 ? -3.988 -3.475 24.213 1.00 98.00 321 ALA A O 1
ATOM 2427 N N . LEU A 1 322 ? -4.089 -2.057 22.475 1.00 98.00 322 LEU A N 1
ATOM 2428 C CA . LEU A 1 322 ? -5.538 -2.158 22.321 1.00 98.00 322 LEU A CA 1
ATOM 2429 C C . LEU A 1 322 ? -6.015 -3.509 21.805 1.00 98.00 322 LEU A C 1
ATOM 2431 O O . LEU A 1 322 ? -7.077 -3.952 22.241 1.00 98.00 322 LEU A O 1
ATOM 2435 N N . SER A 1 323 ? -5.236 -4.191 20.965 1.00 98.38 323 SER A N 1
ATOM 2436 C CA . SER A 1 323 ? -5.572 -5.540 20.487 1.00 98.38 323 SER A CA 1
ATOM 2437 C C . SER A 1 323 ? -5.848 -6.517 21.636 1.00 98.38 323 SER A C 1
ATOM 2439 O O . SER A 1 323 ? -6.781 -7.316 21.574 1.00 98.38 323 SER A O 1
ATOM 2441 N N . ARG A 1 324 ? -5.124 -6.371 22.754 1.00 97.50 324 ARG A N 1
ATOM 2442 C CA . ARG A 1 324 ? -5.328 -7.160 23.976 1.00 97.50 324 ARG A CA 1
ATOM 2443 C C . ARG A 1 324 ? -6.597 -6.783 24.735 1.00 97.50 324 ARG A C 1
ATOM 2445 O O . ARG A 1 324 ? -7.215 -7.645 25.356 1.00 97.50 324 ARG A O 1
ATOM 2452 N N . ARG A 1 325 ? -6.988 -5.509 24.701 1.00 97.25 325 ARG A N 1
ATOM 2453 C CA . ARG A 1 325 ? -8.211 -5.013 25.349 1.00 97.25 325 ARG A CA 1
ATOM 2454 C C . ARG A 1 325 ? -9.471 -5.341 24.542 1.00 97.25 325 ARG A C 1
ATOM 2456 O O . ARG A 1 325 ? -10.527 -5.541 25.139 1.00 97.25 325 ARG A O 1
ATOM 2463 N N . TYR A 1 326 ? -9.355 -5.413 23.219 1.00 98.44 326 TYR A N 1
ATOM 2464 C CA . TYR A 1 326 ? -10.454 -5.652 22.283 1.00 98.44 326 TYR A CA 1
ATOM 2465 C C . TYR A 1 326 ? -10.166 -6.878 21.401 1.00 98.44 326 TYR A C 1
ATOM 2467 O O . TYR A 1 326 ? -9.896 -6.724 20.212 1.00 98.44 326 TYR A O 1
ATOM 2475 N N . PRO A 1 327 ? -10.225 -8.105 21.958 1.00 97.56 327 PRO A N 1
ATOM 2476 C CA . PRO A 1 327 ? -9.916 -9.330 21.212 1.00 97.56 327 PRO A CA 1
ATOM 2477 C C . PRO A 1 327 ? -10.918 -9.645 20.086 1.00 97.56 327 PRO A C 1
ATOM 2479 O O . PRO A 1 327 ? -10.676 -10.540 19.286 1.00 97.56 327 PRO A O 1
ATOM 2482 N N . ASP A 1 328 ? -12.054 -8.944 20.034 1.00 98.12 328 ASP A N 1
ATOM 2483 C CA . ASP A 1 328 ? -13.085 -9.051 18.996 1.00 98.12 328 ASP A CA 1
ATOM 2484 C C . ASP A 1 328 ? -12.998 -7.952 17.916 1.00 98.12 328 ASP A C 1
ATOM 2486 O O . ASP A 1 328 ? -13.946 -7.770 17.145 1.00 98.12 328 ASP A O 1
ATOM 2490 N N . MET A 1 329 ? -11.895 -7.202 17.909 1.00 98.69 329 MET A N 1
ATOM 2491 C CA . MET A 1 329 ? -11.526 -6.192 16.918 1.00 98.69 329 MET A CA 1
ATOM 2492 C C . MET A 1 329 ? -10.180 -6.564 16.293 1.00 98.69 329 MET A C 1
ATOM 2494 O O . MET A 1 329 ? -9.305 -7.084 16.985 1.00 98.69 329 MET A O 1
ATOM 2498 N N . ASP A 1 330 ? -9.998 -6.223 15.023 1.00 98.81 330 ASP A N 1
ATOM 2499 C CA . ASP A 1 330 ? -8.752 -6.391 14.281 1.00 98.81 330 ASP A CA 1
ATOM 2500 C C . ASP A 1 330 ? -8.033 -5.049 14.112 1.00 98.81 330 ASP A C 1
ATOM 2502 O O . ASP A 1 330 ? -8.639 -4.038 13.747 1.00 98.81 330 ASP A O 1
ATOM 2506 N N . PHE A 1 331 ? -6.723 -5.045 14.364 1.00 98.88 331 PHE A N 1
ATOM 2507 C CA . PHE A 1 331 ? -5.880 -3.851 14.326 1.00 98.88 331 PHE A CA 1
ATOM 2508 C C . PHE A 1 331 ? -4.832 -3.971 13.221 1.00 98.88 331 PHE A C 1
ATOM 2510 O O . PHE A 1 331 ? -3.924 -4.796 13.312 1.00 98.88 331 PHE A O 1
ATOM 2517 N N . VAL A 1 332 ? -4.938 -3.143 12.182 1.00 98.81 332 VAL A N 1
ATOM 2518 C CA . VAL A 1 332 ? -4.044 -3.181 11.017 1.00 98.81 332 VAL A CA 1
ATOM 2519 C C . VAL A 1 332 ? -2.997 -2.073 11.099 1.00 98.81 332 VAL A C 1
ATOM 2521 O O . VAL A 1 332 ? -3.323 -0.885 11.113 1.00 98.81 332 VAL A O 1
ATOM 2524 N N . ILE A 1 333 ? -1.728 -2.476 11.129 1.00 98.62 333 ILE A N 1
ATOM 2525 C CA . ILE A 1 333 ? -0.543 -1.617 11.126 1.00 98.62 333 ILE A CA 1
ATOM 2526 C C . ILE A 1 333 ? -0.138 -1.369 9.669 1.00 98.62 333 ILE A C 1
ATOM 2528 O O . ILE A 1 333 ? 0.539 -2.196 9.050 1.00 98.62 333 ILE A O 1
ATOM 2532 N N . TYR A 1 334 ? -0.575 -0.243 9.107 1.00 97.00 334 TYR A N 1
ATOM 2533 C CA . TYR A 1 334 ? -0.198 0.147 7.748 1.00 97.00 334 TYR A CA 1
ATOM 2534 C C . TYR A 1 334 ? 1.286 0.459 7.648 1.00 97.00 334 TYR A C 1
ATOM 2536 O O . TYR A 1 334 ? 1.838 1.095 8.545 1.00 97.00 334 TYR A O 1
ATOM 2544 N N . HIS A 1 335 ? 1.909 -0.005 6.563 1.00 95.94 335 HIS A N 1
ATOM 2545 C CA . HIS A 1 335 ? 3.363 -0.016 6.363 1.00 95.94 335 HIS A CA 1
ATOM 2546 C C . HIS A 1 335 ? 4.149 -0.863 7.383 1.00 95.94 335 HIS A C 1
ATOM 2548 O O . HIS A 1 335 ? 5.376 -0.778 7.451 1.00 95.94 335 HIS A O 1
ATOM 2554 N N . GLY A 1 336 ? 3.489 -1.683 8.208 1.00 96.94 336 GLY A N 1
ATOM 2555 C CA . GLY A 1 336 ? 4.158 -2.631 9.105 1.00 96.94 336 GLY A CA 1
ATOM 2556 C C . GLY A 1 336 ? 5.186 -2.007 10.060 1.00 96.94 336 GLY A C 1
ATOM 2557 O O . GLY A 1 336 ? 6.158 -2.671 10.409 1.00 96.94 336 GLY A O 1
ATOM 2558 N N . ALA A 1 337 ? 5.003 -0.743 10.466 1.00 96.25 337 ALA A N 1
ATOM 2559 C CA . ALA A 1 337 ? 5.952 0.044 11.265 1.00 96.25 337 ALA A CA 1
ATOM 2560 C C . ALA A 1 337 ? 7.288 0.391 10.591 1.00 96.25 337 ALA A C 1
ATOM 2562 O O . ALA A 1 337 ? 8.159 0.955 11.251 1.00 96.25 337 ALA A O 1
ATOM 2563 N N . TYR A 1 338 ? 7.447 0.128 9.293 1.00 94.94 338 TYR A N 1
ATOM 2564 C CA . TYR A 1 338 ? 8.646 0.491 8.537 1.00 94.94 338 TYR A CA 1
ATOM 2565 C C . TYR A 1 338 ? 8.941 1.991 8.612 1.00 94.94 338 TYR A C 1
ATOM 2567 O O . TYR A 1 338 ? 8.030 2.814 8.565 1.00 94.94 338 TYR A O 1
ATOM 2575 N N . GLU A 1 339 ? 10.217 2.369 8.671 1.00 90.62 339 GLU A N 1
ATOM 2576 C CA . GLU A 1 339 ? 10.646 3.764 8.595 1.00 90.62 339 GLU A CA 1
ATOM 2577 C C . GLU A 1 339 ? 11.842 3.912 7.658 1.00 90.62 339 GLU A C 1
ATOM 2579 O O . GLU A 1 339 ? 12.883 3.308 7.878 1.00 90.62 339 GLU A O 1
ATOM 2584 N N . ILE A 1 340 ? 11.753 4.832 6.693 1.00 85.06 340 ILE A N 1
ATOM 2585 C CA . ILE A 1 340 ? 12.799 5.084 5.682 1.00 85.06 340 ILE A CA 1
ATOM 2586 C C . ILE A 1 340 ? 14.178 5.463 6.258 1.00 85.06 340 ILE A C 1
ATOM 2588 O O . ILE A 1 340 ? 15.194 5.470 5.567 1.00 85.06 340 ILE A O 1
ATOM 2592 N N . GLN A 1 341 ? 14.220 5.872 7.526 1.00 81.00 341 GLN A N 1
ATOM 2593 C CA . GLN A 1 341 ? 15.451 6.259 8.219 1.00 81.00 341 GLN A CA 1
ATOM 2594 C C . GLN A 1 341 ? 16.165 5.067 8.863 1.00 81.00 341 GLN A C 1
ATOM 2596 O O . GLN A 1 341 ? 17.284 5.224 9.356 1.00 81.00 341 GLN A O 1
ATOM 2601 N N . THR A 1 342 ? 15.527 3.901 8.854 1.00 85.81 342 THR A N 1
ATOM 2602 C CA . THR A 1 342 ? 16.003 2.668 9.457 1.00 85.81 342 THR A CA 1
ATOM 2603 C C . THR A 1 342 ? 16.193 1.646 8.352 1.00 85.81 342 THR A C 1
ATOM 2605 O O . THR A 1 342 ? 15.234 1.253 7.702 1.00 85.81 342 THR A O 1
ATOM 2608 N N . ARG A 1 343 ? 17.441 1.210 8.150 1.00 90.88 343 ARG A N 1
ATOM 2609 C CA . ARG A 1 343 ? 17.706 0.036 7.319 1.00 90.88 343 ARG A CA 1
ATOM 2610 C C . ARG A 1 343 ? 17.299 -1.199 8.108 1.00 90.88 343 ARG A C 1
ATOM 2612 O O . ARG A 1 343 ? 17.830 -1.418 9.200 1.00 90.88 343 ARG A O 1
ATOM 2619 N N . GLU A 1 344 ? 16.370 -1.978 7.578 1.00 94.62 344 GLU A N 1
ATOM 2620 C CA . GLU A 1 344 ? 15.880 -3.174 8.251 1.00 94.62 344 GLU A CA 1
ATOM 2621 C C . GLU A 1 344 ? 16.950 -4.280 8.263 1.00 94.62 344 GLU A C 1
ATOM 2623 O O . GLU A 1 344 ? 17.740 -4.466 7.335 1.00 94.62 344 GLU A O 1
ATOM 2628 N N . GLY A 1 345 ? 16.997 -5.014 9.371 1.00 95.31 345 GLY A N 1
ATOM 2629 C CA . GLY A 1 345 ? 17.906 -6.134 9.593 1.00 95.31 345 GLY A CA 1
ATOM 2630 C C . GLY A 1 345 ? 17.246 -7.220 10.434 1.00 95.31 345 GLY A C 1
ATOM 2631 O O . GLY A 1 345 ? 16.037 -7.175 10.692 1.00 95.31 345 GLY A O 1
ATOM 2632 N N . ALA A 1 346 ? 18.040 -8.190 10.888 1.00 96.00 346 ALA A N 1
ATOM 2633 C CA . ALA A 1 346 ? 17.583 -9.165 11.873 1.00 96.00 346 ALA A CA 1
ATOM 2634 C C . ALA A 1 346 ? 17.037 -8.451 13.118 1.00 96.00 346 ALA A C 1
ATOM 2636 O O . ALA A 1 346 ? 17.599 -7.438 13.529 1.00 96.00 346 ALA A O 1
ATOM 2637 N N . TYR A 1 347 ? 15.965 -8.990 13.707 1.00 97.00 347 TYR A N 1
ATOM 2638 C CA . TYR A 1 347 ? 15.331 -8.388 14.881 1.00 97.00 347 TYR A CA 1
ATOM 2639 C C . TYR A 1 347 ? 16.340 -8.246 16.026 1.00 97.00 347 TYR A C 1
ATOM 2641 O O . TYR A 1 347 ? 16.907 -9.247 16.476 1.00 97.00 347 TYR A O 1
ATOM 2649 N N . ASP A 1 348 ? 16.542 -7.014 16.498 1.00 94.69 348 ASP A N 1
ATOM 2650 C CA . ASP A 1 348 ? 17.379 -6.707 17.657 1.00 94.69 348 ASP A CA 1
ATOM 2651 C C . ASP A 1 348 ? 16.538 -6.032 18.757 1.00 94.69 348 ASP A C 1
ATOM 2653 O O . ASP A 1 348 ? 16.302 -4.818 18.709 1.00 94.69 348 ASP A O 1
ATOM 2657 N N . PRO A 1 349 ? 16.140 -6.770 19.813 1.00 92.50 349 PRO A N 1
ATOM 2658 C CA . PRO A 1 349 ? 15.393 -6.210 20.941 1.00 92.50 349 PRO A CA 1
ATOM 2659 C C . PRO A 1 349 ? 16.070 -4.993 21.598 1.00 92.50 349 PRO A C 1
ATOM 2661 O O . PRO A 1 349 ? 15.392 -4.128 22.160 1.00 92.50 349 PRO A O 1
ATOM 2664 N N . GLY A 1 350 ? 17.406 -4.903 21.539 1.00 89.69 350 GLY A N 1
ATOM 2665 C CA . GLY A 1 350 ? 18.178 -3.789 22.092 1.00 89.69 350 GLY A CA 1
ATOM 2666 C C . GLY A 1 350 ? 18.067 -2.497 21.275 1.00 89.69 350 GLY A C 1
ATOM 2667 O O . GLY A 1 350 ? 18.194 -1.403 21.839 1.00 89.69 350 GLY A O 1
ATOM 2668 N N . ALA A 1 351 ? 17.784 -2.612 19.976 1.00 87.44 351 ALA A N 1
ATOM 2669 C CA . ALA A 1 351 ? 17.655 -1.505 19.028 1.00 87.44 351 ALA A CA 1
ATOM 2670 C C . ALA A 1 351 ? 16.211 -1.263 18.549 1.00 87.44 351 ALA A C 1
ATOM 2672 O O . ALA A 1 351 ? 15.961 -0.269 17.865 1.00 87.44 351 ALA A O 1
ATOM 2673 N N . ALA A 1 352 ? 15.259 -2.103 18.969 1.00 91.69 352 ALA A N 1
ATOM 2674 C CA . ALA A 1 352 ? 13.847 -2.086 18.597 1.00 91.69 352 ALA A CA 1
ATOM 2675 C C . ALA A 1 352 ? 13.075 -0.853 19.106 1.00 91.69 352 ALA A C 1
ATOM 2677 O O . ALA A 1 352 ? 12.248 -0.927 20.018 1.00 91.69 352 ALA A O 1
ATOM 2678 N N . ARG A 1 353 ? 13.387 0.324 18.561 1.00 88.75 353 ARG A N 1
ATOM 2679 C CA . ARG A 1 353 ? 12.684 1.590 18.832 1.00 88.75 353 ARG A CA 1
ATOM 2680 C C . ARG A 1 353 ? 11.934 2.130 17.622 1.00 88.75 353 ARG A C 1
ATOM 2682 O O . ARG A 1 353 ? 10.975 2.862 17.817 1.00 88.75 353 ARG A O 1
ATOM 2689 N N . LEU A 1 354 ? 12.393 1.800 16.419 1.00 92.06 354 LEU A N 1
ATOM 2690 C CA . LEU A 1 354 ? 11.872 2.268 15.135 1.00 92.06 354 LEU A CA 1
ATOM 2691 C C . LEU A 1 354 ? 11.801 1.081 14.170 1.00 92.06 354 LEU A C 1
ATOM 2693 O O . LEU A 1 354 ? 12.365 0.023 14.464 1.00 92.06 354 LEU A O 1
ATOM 2697 N N . GLY A 1 355 ? 11.145 1.273 13.029 1.00 94.50 355 GLY A N 1
ATOM 2698 C CA . GLY A 1 355 ? 11.048 0.246 11.996 1.00 94.50 355 GLY A CA 1
ATOM 2699 C C . GLY A 1 355 ? 10.185 -0.945 12.417 1.00 94.50 355 GLY A C 1
ATOM 2700 O O . GLY A 1 355 ? 9.507 -0.923 13.454 1.00 94.50 355 GLY A O 1
ATOM 2701 N N . VAL A 1 356 ? 10.259 -2.022 11.638 1.00 97.50 356 VAL A N 1
ATOM 2702 C CA . VAL A 1 356 ? 9.524 -3.274 11.890 1.00 97.50 356 VAL A CA 1
ATOM 2703 C C . VAL A 1 356 ? 9.853 -3.849 13.272 1.00 97.50 356 VAL A C 1
ATOM 2705 O O . VAL A 1 356 ? 8.984 -4.413 13.937 1.00 97.50 356 VAL A O 1
ATOM 2708 N N . ASP A 1 357 ? 11.077 -3.646 13.762 1.00 97.50 357 ASP A N 1
ATOM 2709 C CA . ASP A 1 357 ? 11.485 -4.073 15.105 1.00 97.50 357 ASP A CA 1
ATOM 2710 C C . ASP A 1 357 ? 10.618 -3.451 16.209 1.00 97.50 357 ASP A C 1
ATOM 2712 O O . ASP A 1 357 ? 10.338 -4.102 17.215 1.00 97.50 357 ASP A O 1
ATOM 2716 N N . SER A 1 358 ? 10.139 -2.215 16.024 1.00 97.25 358 SER A N 1
ATOM 2717 C CA . SER A 1 358 ? 9.232 -1.572 16.983 1.00 97.25 358 SER A CA 1
ATOM 2718 C C . SER A 1 358 ? 7.874 -2.279 17.078 1.00 97.25 358 SER A C 1
ATOM 2720 O O . SER A 1 358 ? 7.300 -2.347 18.168 1.00 97.25 358 SER A O 1
ATOM 2722 N N . LEU A 1 359 ? 7.386 -2.857 15.972 1.00 98.50 359 LEU A N 1
ATOM 2723 C CA . LEU A 1 359 ? 6.182 -3.687 15.958 1.00 98.50 359 LEU A CA 1
ATOM 2724 C C . LEU A 1 359 ? 6.439 -5.019 16.657 1.00 98.50 359 LEU A C 1
ATOM 2726 O O . LEU A 1 359 ? 5.678 -5.380 17.551 1.00 98.50 359 LEU A O 1
ATOM 2730 N N . VAL A 1 360 ? 7.529 -5.712 16.310 1.00 98.62 360 VAL A N 1
ATOM 2731 C CA . VAL A 1 360 ? 7.893 -6.992 16.943 1.00 98.62 360 VAL A CA 1
ATOM 2732 C C . VAL A 1 360 ? 8.014 -6.833 18.457 1.00 98.62 360 VAL A C 1
ATOM 2734 O O . VAL A 1 360 ? 7.408 -7.587 19.217 1.00 98.62 360 VAL A O 1
ATOM 2737 N N . ARG A 1 361 ? 8.709 -5.789 18.907 1.00 98.38 361 ARG A N 1
ATOM 2738 C CA . ARG A 1 361 ? 8.822 -5.473 20.328 1.00 98.38 361 ARG A CA 1
ATOM 2739 C C . ARG A 1 361 ? 7.471 -5.178 20.972 1.00 98.38 361 ARG A C 1
ATOM 2741 O O . ARG A 1 361 ? 7.219 -5.637 22.082 1.00 98.38 361 ARG A O 1
ATOM 2748 N N . ALA A 1 362 ? 6.605 -4.403 20.317 1.00 98.38 362 ALA A N 1
ATOM 2749 C CA . ALA A 1 362 ? 5.284 -4.100 20.859 1.00 98.38 362 ALA A CA 1
ATOM 2750 C C . ALA A 1 362 ? 4.439 -5.371 21.035 1.00 98.38 362 ALA A C 1
ATOM 2752 O O . ALA A 1 362 ? 3.746 -5.486 22.051 1.00 98.38 362 ALA A O 1
ATOM 2753 N N . LEU A 1 363 ? 4.523 -6.314 20.086 1.00 98.75 363 LEU A N 1
ATOM 2754 C CA . LEU A 1 363 ? 3.886 -7.632 20.171 1.00 98.75 363 LEU A CA 1
ATOM 2755 C C . LEU A 1 363 ? 4.417 -8.412 21.379 1.00 98.75 363 LEU A C 1
ATOM 2757 O O . LEU A 1 363 ? 3.623 -8.842 22.210 1.00 98.75 363 LEU A O 1
ATOM 2761 N N . GLU A 1 364 ? 5.739 -8.513 21.543 1.00 98.12 364 GLU A N 1
ATOM 2762 C CA . GLU A 1 364 ? 6.365 -9.201 22.683 1.00 98.12 364 GLU A CA 1
ATOM 2763 C C . GLU A 1 364 ? 5.985 -8.574 24.035 1.00 98.12 364 GLU A C 1
ATOM 2765 O O . GLU A 1 364 ? 5.598 -9.285 24.963 1.00 98.12 364 GLU A O 1
ATOM 2770 N N . GLU A 1 365 ? 6.038 -7.244 24.153 1.00 97.88 365 GLU A N 1
ATOM 2771 C CA . GLU A 1 365 ? 5.748 -6.525 25.402 1.00 97.88 365 GLU A CA 1
ATOM 2772 C C . GLU A 1 365 ? 4.285 -6.661 25.853 1.00 97.88 365 GLU A C 1
ATOM 2774 O O . GLU A 1 365 ? 4.017 -6.707 27.055 1.00 97.88 365 GLU A O 1
ATOM 2779 N N . HIS A 1 366 ? 3.341 -6.748 24.912 1.00 98.31 366 HIS A N 1
ATOM 2780 C CA . HIS A 1 366 ? 1.919 -6.984 25.206 1.00 98.31 366 HIS A CA 1
ATOM 2781 C C . HIS A 1 366 ? 1.528 -8.464 25.067 1.00 98.31 366 HIS A C 1
ATOM 2783 O O . HIS A 1 366 ? 0.350 -8.823 25.154 1.00 98.31 366 HIS A O 1
ATOM 2789 N N . GLY A 1 367 ? 2.521 -9.328 24.854 1.00 98.06 367 GLY A N 1
ATOM 2790 C CA . GLY A 1 367 ? 2.377 -10.768 24.724 1.00 98.06 367 GLY A CA 1
ATOM 2791 C C . GLY A 1 367 ? 1.522 -11.225 23.549 1.00 98.06 367 GLY A C 1
ATOM 2792 O O . GLY A 1 367 ? 0.993 -12.322 23.653 1.00 98.06 367 GLY A O 1
ATOM 2793 N N . VAL A 1 368 ? 1.325 -10.418 22.499 1.00 98.56 368 VAL A N 1
ATOM 2794 C CA . VAL A 1 368 ? 0.565 -10.755 21.277 1.00 98.56 368 VAL A CA 1
ATOM 2795 C C . VAL A 1 368 ? 1.377 -11.719 20.419 1.00 98.56 368 VAL A C 1
ATOM 2797 O O . VAL A 1 368 ? 2.451 -11.380 19.933 1.00 98.56 368 VAL A O 1
ATOM 2800 N N . GLY A 1 369 ? 0.879 -12.942 20.279 1.00 98.31 369 GLY A N 1
ATOM 2801 C CA . GLY A 1 369 ? 1.478 -13.990 19.473 1.00 98.31 369 GLY A CA 1
ATOM 2802 C C . GLY A 1 369 ? 1.155 -13.862 17.982 1.00 98.31 369 GLY A C 1
ATOM 2803 O O . GLY A 1 369 ? 0.288 -13.078 17.581 1.00 98.31 369 GLY A O 1
ATOM 2804 N N . PRO A 1 370 ? 1.830 -14.667 17.145 1.00 98.50 370 PRO A N 1
ATOM 2805 C CA . PRO A 1 370 ? 1.562 -14.699 15.717 1.00 98.50 370 PRO A CA 1
ATOM 2806 C C . PRO A 1 370 ? 0.134 -15.180 15.440 1.00 98.50 370 PRO A C 1
ATOM 2808 O O . PRO A 1 370 ? -0.394 -16.053 16.131 1.00 98.50 370 PRO A O 1
ATOM 2811 N N . ASN A 1 371 ? -0.465 -14.656 14.375 1.00 98.69 371 ASN A N 1
ATOM 2812 C CA . ASN A 1 371 ? -1.815 -14.985 13.915 1.00 98.69 371 ASN A CA 1
ATOM 2813 C C . ASN A 1 371 ? -2.959 -14.573 14.866 1.00 98.69 371 ASN A C 1
ATOM 2815 O O . ASN A 1 371 ? -4.098 -15.012 14.688 1.00 98.69 371 ASN A O 1
ATOM 2819 N N . GLU A 1 372 ? -2.692 -13.697 15.836 1.00 98.62 372 GLU A N 1
ATOM 2820 C CA . GLU A 1 372 ? -3.720 -13.040 16.657 1.00 98.62 372 GLU A CA 1
ATOM 2821 C C . GLU A 1 372 ? -4.321 -11.811 15.935 1.00 98.62 372 GLU A C 1
ATOM 2823 O O . GLU A 1 372 ? -4.233 -11.704 14.717 1.00 98.62 372 GLU A O 1
ATOM 2828 N N . ASN A 1 373 ? -4.992 -10.897 16.634 1.00 98.50 373 ASN A N 1
ATOM 2829 C CA . ASN A 1 373 ? -5.783 -9.802 16.050 1.00 98.50 373 ASN A CA 1
ATOM 2830 C C . ASN A 1 373 ? -4.980 -8.525 15.704 1.00 98.50 373 ASN A C 1
ATOM 2832 O O . ASN A 1 373 ? -5.532 -7.422 15.666 1.00 98.50 373 ASN A O 1
ATOM 2836 N N . VAL A 1 374 ? -3.676 -8.665 15.446 1.00 98.88 374 VAL A N 1
ATOM 2837 C CA . VAL A 1 374 ? -2.813 -7.605 14.900 1.00 98.88 374 VAL A CA 1
ATOM 2838 C C . VAL A 1 374 ? -2.345 -8.021 13.511 1.00 98.88 374 VAL A C 1
ATOM 2840 O O . VAL A 1 374 ? -1.872 -9.139 13.318 1.00 98.88 374 VAL A O 1
ATOM 2843 N N . TRP A 1 375 ? -2.462 -7.106 12.555 1.00 98.88 375 TRP A N 1
ATOM 2844 C CA . TRP A 1 375 ? -2.136 -7.308 11.147 1.00 98.88 375 TRP A CA 1
ATOM 2845 C C . TRP A 1 375 ? -1.070 -6.313 10.705 1.00 98.88 375 TRP A C 1
ATOM 2847 O O . TRP A 1 375 ? -1.020 -5.193 11.212 1.00 98.88 375 TRP A O 1
ATOM 2857 N N . ALA A 1 376 ? -0.244 -6.693 9.736 1.00 98.75 376 ALA A N 1
ATOM 2858 C CA . ALA A 1 376 ? 0.738 -5.805 9.125 1.00 98.75 376 ALA A CA 1
ATOM 2859 C C . ALA A 1 376 ? 0.515 -5.730 7.619 1.00 98.75 376 ALA A C 1
ATOM 2861 O O . ALA A 1 376 ? 0.331 -6.750 6.960 1.00 98.75 376 ALA A O 1
ATOM 2862 N N . GLU A 1 377 ? 0.542 -4.523 7.077 1.00 98.19 377 GLU A N 1
ATOM 2863 C CA . GLU A 1 377 ? 0.317 -4.257 5.660 1.00 98.19 377 GLU A CA 1
ATOM 2864 C C . GLU A 1 377 ? 1.609 -3.754 5.006 1.00 98.19 377 GLU A C 1
ATOM 2866 O O . GLU A 1 377 ? 2.374 -3.012 5.628 1.00 98.19 377 GLU A O 1
ATOM 2871 N N . LEU A 1 378 ? 1.888 -4.228 3.787 1.00 97.25 378 LEU A N 1
ATOM 2872 C CA . LEU A 1 378 ? 3.171 -4.003 3.122 1.00 97.25 378 LEU A CA 1
ATOM 2873 C C . LEU A 1 378 ? 3.298 -2.625 2.462 1.00 97.25 378 LEU A C 1
ATOM 2875 O O . LEU A 1 378 ? 4.356 -2.032 2.580 1.00 97.25 378 LEU A O 1
ATOM 2879 N N . GLY A 1 379 ? 2.284 -2.091 1.793 1.00 91.81 379 GLY A N 1
ATOM 2880 C CA . GLY A 1 379 ? 2.247 -0.745 1.210 1.00 91.81 379 GLY A CA 1
ATOM 2881 C C . GLY A 1 379 ? 3.567 -0.279 0.594 1.00 91.81 379 GLY A C 1
ATOM 2882 O O . GLY A 1 379 ? 4.287 -1.014 -0.088 1.00 91.81 379 GLY A O 1
ATOM 2883 N N . THR A 1 380 ? 3.945 0.947 0.945 1.00 92.81 380 THR A N 1
ATOM 2884 C CA . THR A 1 380 ? 5.262 1.525 0.651 1.00 92.81 380 THR A CA 1
ATOM 2885 C C . THR A 1 380 ? 6.452 0.727 1.216 1.00 92.81 380 THR A C 1
ATOM 2887 O O . THR A 1 380 ? 7.545 0.790 0.659 1.00 92.81 380 THR A O 1
ATOM 2890 N N . THR A 1 381 ? 6.289 -0.080 2.268 1.00 95.19 381 THR A N 1
ATOM 2891 C CA . THR A 1 381 ? 7.370 -0.911 2.842 1.00 95.19 381 THR A CA 1
ATOM 2892 C C . THR A 1 381 ? 7.937 -1.896 1.830 1.00 95.19 381 THR A C 1
ATOM 2894 O O . THR A 1 381 ? 9.158 -2.032 1.720 1.00 95.19 381 THR A O 1
ATOM 2897 N N . TRP A 1 382 ? 7.077 -2.567 1.057 1.00 96.12 382 TRP A N 1
ATOM 2898 C CA . TRP A 1 382 ? 7.552 -3.446 -0.012 1.00 96.12 382 TRP A CA 1
ATOM 2899 C C . TRP A 1 382 ? 8.281 -2.647 -1.092 1.00 96.12 382 TRP A C 1
ATOM 2901 O O . TRP A 1 382 ? 9.380 -3.019 -1.508 1.00 96.12 382 TRP A O 1
ATOM 2911 N N . ARG A 1 383 ? 7.711 -1.508 -1.502 1.00 92.88 383 ARG A N 1
ATOM 2912 C CA . ARG A 1 383 ? 8.307 -0.668 -2.541 1.00 92.88 383 ARG A CA 1
ATOM 2913 C C . ARG A 1 383 ? 9.720 -0.204 -2.198 1.00 92.88 383 ARG A C 1
ATOM 2915 O O . ARG A 1 383 ? 10.581 -0.227 -3.083 1.00 92.88 383 ARG A O 1
ATOM 2922 N N . GLU A 1 384 ? 9.935 0.217 -0.956 1.00 91.88 384 GLU A N 1
ATOM 2923 C CA . GLU A 1 384 ? 11.208 0.786 -0.509 1.00 91.88 384 GLU A CA 1
ATOM 2924 C C . GLU A 1 384 ? 12.278 -0.282 -0.276 1.00 91.88 384 GLU A C 1
ATOM 2926 O O . GLU A 1 384 ? 13.450 -0.051 -0.571 1.00 91.88 384 GLU A O 1
ATOM 2931 N N . THR A 1 385 ? 11.890 -1.471 0.187 1.00 94.06 385 THR A N 1
ATOM 2932 C CA . THR A 1 385 ? 12.854 -2.535 0.505 1.00 94.06 385 THR A CA 1
ATOM 2933 C C . THR A 1 385 ? 13.217 -3.406 -0.698 1.00 94.06 385 THR A C 1
ATOM 2935 O O . THR A 1 385 ? 14.322 -3.935 -0.739 1.00 94.06 385 THR A O 1
ATOM 2938 N N . LEU A 1 386 ? 12.368 -3.512 -1.735 1.00 93.62 386 LEU A N 1
ATOM 2939 C CA . LEU A 1 386 ? 12.583 -4.464 -2.842 1.00 93.62 386 LEU A CA 1
ATOM 2940 C C . LEU A 1 386 ? 13.884 -4.270 -3.638 1.00 93.62 386 LEU A C 1
ATOM 2942 O O . LEU A 1 386 ? 14.311 -5.187 -4.333 1.00 93.62 386 LEU A O 1
ATOM 2946 N N . SER A 1 387 ? 14.505 -3.085 -3.594 1.00 92.50 387 SER A N 1
ATOM 2947 C CA . SER A 1 387 ? 15.766 -2.848 -4.319 1.00 92.50 387 SER A CA 1
ATOM 2948 C C . SER A 1 387 ? 17.010 -3.336 -3.567 1.00 92.50 387 SER A C 1
ATOM 2950 O O . SER A 1 387 ? 18.086 -3.383 -4.156 1.00 92.50 387 SER A O 1
ATOM 2952 N N . ASP A 1 388 ? 16.846 -3.740 -2.304 1.00 94.12 388 ASP A N 1
ATOM 2953 C CA . ASP A 1 388 ? 17.851 -4.384 -1.459 1.00 94.12 388 ASP A CA 1
ATOM 2954 C C . ASP A 1 388 ? 17.282 -5.737 -0.974 1.00 94.12 388 ASP A C 1
ATOM 2956 O O . ASP A 1 388 ? 16.564 -5.793 0.028 1.00 94.12 388 ASP A O 1
ATOM 2960 N N . PRO A 1 389 ? 17.543 -6.844 -1.700 1.00 95.25 389 PRO A N 1
ATOM 2961 C CA . PRO A 1 389 ? 16.942 -8.145 -1.398 1.00 95.25 389 PRO A CA 1
ATOM 2962 C C . PRO A 1 389 ? 17.209 -8.653 0.028 1.00 95.25 389 PRO A C 1
ATOM 2964 O O . PRO A 1 389 ? 16.359 -9.340 0.598 1.00 95.25 389 PRO A O 1
ATOM 2967 N N . ASP A 1 390 ? 18.355 -8.309 0.623 1.00 95.19 390 ASP A N 1
ATOM 2968 C CA . ASP A 1 390 ? 18.701 -8.705 1.993 1.00 95.19 390 ASP A CA 1
ATOM 2969 C C . ASP A 1 390 ? 17.830 -7.964 3.019 1.00 95.19 390 ASP A C 1
ATOM 2971 O O . ASP A 1 390 ? 17.306 -8.568 3.960 1.00 95.19 390 ASP A O 1
ATOM 2975 N N . GLU A 1 391 ? 17.636 -6.658 2.823 1.00 95.38 391 GLU A N 1
ATOM 2976 C CA . GLU A 1 391 ? 16.729 -5.853 3.642 1.00 95.38 391 GLU A CA 1
ATOM 2977 C C . GLU A 1 391 ? 15.270 -6.304 3.472 1.00 95.38 391 GLU A C 1
ATOM 2979 O O . GLU A 1 391 ? 14.549 -6.466 4.463 1.00 95.38 391 GLU A O 1
ATOM 2984 N N . ALA A 1 392 ? 14.840 -6.580 2.237 1.00 97.38 392 ALA A N 1
ATOM 2985 C CA . ALA A 1 392 ? 13.511 -7.113 1.947 1.00 97.38 392 ALA A CA 1
ATOM 2986 C C . ALA A 1 392 ? 13.261 -8.452 2.665 1.00 97.38 392 ALA A C 1
ATOM 2988 O O . ALA A 1 392 ? 12.192 -8.651 3.250 1.00 97.38 392 ALA A O 1
ATOM 2989 N N . ALA A 1 393 ? 14.259 -9.346 2.695 1.00 98.19 393 ALA A N 1
ATOM 2990 C CA . ALA A 1 393 ? 14.156 -10.642 3.366 1.00 98.19 393 ALA A CA 1
ATOM 2991 C C . ALA A 1 393 ? 13.991 -10.486 4.880 1.00 98.19 393 ALA A C 1
ATOM 2993 O O . ALA A 1 393 ? 13.152 -11.157 5.483 1.00 98.19 393 ALA A O 1
ATOM 2994 N N . HIS A 1 394 ? 14.740 -9.569 5.495 1.00 98.12 394 HIS A N 1
ATOM 2995 C CA . HIS A 1 394 ? 14.574 -9.241 6.908 1.00 98.12 394 HIS A CA 1
ATOM 2996 C C . HIS A 1 394 ? 13.212 -8.621 7.211 1.00 98.12 394 HIS A C 1
ATOM 2998 O O . HIS A 1 394 ? 12.558 -9.010 8.178 1.00 98.12 394 HIS A O 1
ATOM 3004 N N . THR A 1 395 ? 12.773 -7.678 6.386 1.00 98.25 395 THR A N 1
ATOM 3005 C CA . THR A 1 395 ? 11.516 -6.945 6.567 1.00 98.25 395 THR A CA 1
ATOM 3006 C C . THR A 1 395 ? 10.319 -7.890 6.493 1.00 98.25 395 THR A C 1
ATOM 3008 O O . THR A 1 395 ? 9.591 -8.055 7.474 1.00 98.25 395 THR A O 1
ATOM 3011 N N . VAL A 1 396 ? 10.152 -8.578 5.360 1.00 98.62 396 VAL A N 1
ATOM 3012 C CA . VAL A 1 396 ? 9.038 -9.509 5.131 1.00 98.62 396 VAL A CA 1
ATOM 3013 C C . VAL A 1 396 ? 9.146 -10.719 6.064 1.00 98.62 396 VAL A C 1
ATOM 3015 O O . VAL A 1 396 ? 8.150 -11.126 6.663 1.00 98.62 396 VAL A O 1
ATOM 3018 N N . GLY A 1 397 ? 10.355 -11.252 6.267 1.00 98.69 397 GLY A N 1
ATOM 3019 C CA . GLY A 1 397 ? 10.602 -12.388 7.154 1.00 98.69 397 GLY A CA 1
ATOM 3020 C C . GLY A 1 397 ? 10.221 -12.114 8.611 1.00 98.69 397 GLY A C 1
ATOM 3021 O O . GLY A 1 397 ? 9.582 -12.959 9.241 1.00 98.69 397 GLY A O 1
ATOM 3022 N N . LYS A 1 398 ? 10.539 -10.926 9.149 1.00 98.44 398 LYS A N 1
ATOM 3023 C CA . LYS A 1 398 ? 10.117 -10.529 10.505 1.00 98.44 398 LYS A CA 1
ATOM 3024 C C . LYS A 1 398 ? 8.604 -10.424 10.620 1.00 98.44 398 LYS A C 1
ATOM 3026 O O . LYS A 1 398 ? 8.045 -10.953 11.579 1.00 98.44 398 LYS A O 1
ATOM 3031 N N . LEU A 1 399 ? 7.944 -9.779 9.657 1.00 98.88 399 LEU A N 1
ATOM 3032 C CA . LEU A 1 399 ? 6.487 -9.640 9.670 1.00 98.88 399 LEU A CA 1
ATOM 3033 C C . LEU A 1 399 ? 5.805 -11.016 9.658 1.00 98.88 399 LEU A C 1
ATOM 3035 O O . LEU A 1 399 ? 4.991 -11.304 10.533 1.00 98.88 399 LEU A O 1
ATOM 3039 N N . LEU A 1 400 ? 6.207 -11.905 8.748 1.00 98.88 400 LEU A N 1
ATOM 3040 C CA . LEU A 1 400 ? 5.641 -13.254 8.648 1.00 98.88 400 LEU A CA 1
ATOM 3041 C C . LEU A 1 400 ? 5.917 -14.112 9.889 1.00 98.88 400 LEU A C 1
ATOM 3043 O O . LEU A 1 400 ? 5.049 -14.873 10.308 1.00 98.88 400 LEU A O 1
ATOM 3047 N N . ARG A 1 401 ? 7.097 -13.978 10.506 1.00 98.69 401 ARG A N 1
ATOM 3048 C CA . ARG A 1 401 ? 7.464 -14.737 11.710 1.00 98.69 401 ARG A CA 1
ATOM 3049 C C . ARG A 1 401 ? 6.728 -14.257 12.962 1.00 98.69 401 ARG A C 1
ATOM 3051 O O . ARG A 1 401 ? 6.282 -15.082 13.756 1.00 98.69 401 ARG A O 1
ATOM 3058 N N . HIS A 1 402 ? 6.667 -12.944 13.179 1.00 98.75 402 HIS A N 1
ATOM 3059 C CA . HIS A 1 402 ? 6.239 -12.368 14.458 1.00 98.75 402 HIS A CA 1
ATOM 3060 C C . HIS A 1 402 ? 4.781 -11.905 14.459 1.00 98.75 402 HIS A C 1
ATOM 3062 O O . HIS A 1 402 ? 4.091 -12.111 15.452 1.00 98.75 402 HIS A O 1
ATOM 3068 N N . VAL A 1 403 ? 4.296 -11.322 13.358 1.00 98.81 403 VAL A N 1
ATOM 3069 C CA . VAL A 1 403 ? 2.868 -10.996 13.185 1.00 98.81 403 VAL A CA 1
ATOM 3070 C C . VAL A 1 403 ? 2.107 -12.253 12.761 1.00 98.81 403 VAL A C 1
ATOM 3072 O O . VAL A 1 403 ? 1.005 -12.512 13.239 1.00 98.81 403 VAL A O 1
ATOM 3075 N N . GLY A 1 404 ? 2.739 -13.075 11.919 1.00 98.81 404 GLY A N 1
ATOM 3076 C CA . GLY A 1 404 ? 2.250 -14.382 11.499 1.00 98.81 404 GLY A CA 1
ATOM 3077 C C . GLY A 1 404 ? 1.865 -14.443 10.017 1.00 98.81 404 GLY A C 1
ATOM 3078 O O . GLY A 1 404 ? 1.377 -13.474 9.435 1.00 98.81 404 GLY A O 1
ATOM 3079 N N . GLU A 1 405 ? 2.065 -15.609 9.401 1.00 98.81 405 GLU A N 1
ATOM 3080 C CA . GLU A 1 405 ? 1.780 -15.883 7.980 1.00 98.81 405 GLU A CA 1
ATOM 3081 C C . GLU A 1 405 ? 0.331 -15.592 7.562 1.00 98.81 405 GLU A C 1
ATOM 3083 O O . GLU A 1 405 ? 0.046 -15.308 6.399 1.00 98.81 405 GLU A O 1
ATOM 3088 N N . ASP A 1 406 ? -0.590 -15.631 8.521 1.00 98.81 406 ASP A N 1
ATOM 3089 C CA . ASP A 1 406 ? -2.012 -15.395 8.322 1.00 98.81 406 ASP A CA 1
ATOM 3090 C C . ASP A 1 406 ? -2.408 -13.920 8.558 1.00 98.81 406 ASP A C 1
ATOM 3092 O O . ASP A 1 406 ? -3.598 -13.594 8.557 1.00 98.81 406 ASP A O 1
ATOM 3096 N N . ARG A 1 407 ? -1.441 -13.029 8.815 1.00 98.75 407 ARG A N 1
ATOM 3097 C CA . ARG A 1 407 ? -1.678 -11.637 9.242 1.00 98.75 407 ARG A CA 1
ATOM 3098 C C . ARG A 1 407 ? -0.873 -10.582 8.492 1.00 98.75 407 ARG A C 1
ATOM 3100 O O . ARG A 1 407 ? -0.955 -9.401 8.825 1.00 98.75 407 ARG A O 1
ATOM 3107 N N . VAL A 1 408 ? -0.131 -10.986 7.465 1.00 98.88 408 VAL A N 1
ATOM 3108 C CA . VAL A 1 408 ? 0.540 -10.058 6.547 1.00 98.88 408 VAL A CA 1
ATOM 3109 C C . VAL A 1 408 ? -0.349 -9.819 5.328 1.00 98.88 408 VAL A C 1
ATOM 3111 O O . VAL A 1 408 ? -0.819 -10.773 4.705 1.00 98.88 408 VAL A O 1
ATOM 3114 N N . LEU A 1 409 ? -0.600 -8.549 5.020 1.00 98.88 409 LEU A N 1
ATOM 3115 C CA . LEU A 1 409 ? -1.497 -8.082 3.968 1.00 98.88 409 LEU A CA 1
ATOM 3116 C C . LEU A 1 409 ? -0.709 -7.419 2.838 1.00 98.88 409 LEU A C 1
ATOM 3118 O O . LEU A 1 409 ? 0.201 -6.624 3.083 1.00 98.88 409 LEU A O 1
ATOM 3122 N N . TRP A 1 410 ? -1.106 -7.707 1.602 1.00 98.81 410 TRP A N 1
ATOM 3123 C CA . TRP A 1 410 ? -0.659 -6.966 0.434 1.00 98.81 410 TRP A CA 1
ATOM 3124 C C . TRP A 1 410 ? -1.350 -5.609 0.345 1.00 98.81 410 TRP A C 1
ATOM 3126 O O . TRP A 1 410 ? -2.575 -5.509 0.366 1.00 98.81 410 TRP A O 1
ATOM 3136 N N . GLY A 1 411 ? -0.553 -4.573 0.159 1.00 96.75 411 GLY A N 1
ATOM 3137 C CA . GLY A 1 411 ? -1.016 -3.301 -0.356 1.00 96.75 411 GLY A CA 1
ATOM 3138 C C . GLY A 1 411 ? 0.152 -2.573 -0.993 1.00 96.75 411 GLY A C 1
ATOM 3139 O O . GLY A 1 411 ? 1.306 -2.973 -0.817 1.00 96.75 411 GLY A O 1
ATOM 3140 N N . THR A 1 412 ? -0.142 -1.563 -1.802 1.00 93.62 412 THR A N 1
ATOM 3141 C CA . THR A 1 412 ? 0.897 -0.903 -2.614 1.00 93.62 412 THR A CA 1
ATOM 3142 C C . THR A 1 412 ? 1.069 0.566 -2.313 1.00 93.62 412 THR A C 1
ATOM 3144 O O . THR A 1 412 ? 1.986 1.186 -2.853 1.00 93.62 412 THR A O 1
ATOM 3147 N N . ASP A 1 413 ? 0.185 1.114 -1.476 1.00 90.69 413 ASP A N 1
ATOM 3148 C CA . ASP A 1 413 ? 0.024 2.555 -1.314 1.00 90.69 413 ASP A CA 1
ATOM 3149 C C . ASP A 1 413 ? -0.171 3.245 -2.682 1.00 90.69 413 ASP A C 1
ATOM 3151 O O . ASP A 1 413 ? 0.307 4.343 -2.975 1.00 90.69 413 ASP A O 1
ATOM 3155 N N . GLY A 1 414 ? -0.826 2.520 -3.595 1.00 83.56 414 GLY A N 1
ATOM 3156 C CA . GLY A 1 414 ? -1.084 2.958 -4.955 1.00 83.56 414 GLY A CA 1
ATOM 3157 C C . GLY A 1 414 ? -2.092 4.107 -4.977 1.00 83.56 414 GLY A C 1
ATOM 3158 O O . GLY A 1 414 ? -2.830 4.317 -4.032 1.00 83.56 414 GLY A O 1
ATOM 3159 N N . VAL A 1 415 ? -2.203 4.896 -6.037 1.00 74.81 415 VAL A N 1
ATOM 3160 C CA . VAL A 1 415 ? -1.461 4.795 -7.304 1.00 74.81 415 VAL A CA 1
ATOM 3161 C C . VAL A 1 415 ? -0.235 5.712 -7.338 1.00 74.81 415 VAL A C 1
ATOM 3163 O O . VAL A 1 415 ? 0.183 6.145 -8.410 1.00 74.81 415 VAL A O 1
ATOM 3166 N N . TRP A 1 416 ? 0.357 6.049 -6.187 1.00 80.25 416 TRP A N 1
ATOM 3167 C CA . TRP A 1 416 ? 1.512 6.956 -6.124 1.00 80.25 416 TRP A CA 1
ATOM 3168 C C . TRP A 1 416 ? 2.720 6.423 -6.892 1.00 80.25 416 TRP A C 1
ATOM 3170 O O . TRP A 1 416 ? 3.415 7.183 -7.553 1.00 80.25 416 TRP A O 1
ATOM 3180 N N . TYR A 1 417 ? 2.897 5.106 -6.921 1.00 78.06 417 TYR A N 1
ATOM 3181 C CA . TYR A 1 417 ? 3.944 4.435 -7.689 1.00 78.06 417 TYR A CA 1
ATOM 3182 C C . TYR A 1 417 ? 3.519 4.030 -9.112 1.00 78.06 417 TYR A C 1
ATOM 3184 O O . TYR A 1 417 ? 4.230 3.261 -9.752 1.00 78.06 417 TYR A O 1
ATOM 3192 N N . GLY A 1 418 ? 2.399 4.557 -9.619 1.00 81.69 418 GLY A N 1
ATOM 3193 C CA . GLY A 1 418 ? 1.808 4.138 -10.893 1.00 81.69 418 GLY A CA 1
ATOM 3194 C C . GLY A 1 418 ? 1.054 2.819 -10.761 1.00 81.69 418 GLY A C 1
ATOM 3195 O O . GLY A 1 418 ? 0.565 2.495 -9.674 1.00 81.69 418 GLY A O 1
ATOM 3196 N N . SER A 1 419 ? 0.970 2.052 -11.854 1.00 89.06 419 SER A N 1
ATOM 3197 C CA . SER A 1 419 ? 0.419 0.695 -11.782 1.00 89.06 419 SER A CA 1
ATOM 3198 C C . SER A 1 419 ? 1.208 -0.149 -10.765 1.00 89.06 419 SER A C 1
ATOM 3200 O O . SER A 1 419 ? 2.442 -0.158 -10.809 1.00 89.06 419 SER A O 1
ATOM 3202 N N . PRO A 1 420 ? 0.535 -0.912 -9.882 1.00 92.81 420 PRO A N 1
ATOM 3203 C CA . PRO A 1 420 ? 1.200 -1.755 -8.886 1.00 92.81 420 PRO A CA 1
ATOM 3204 C C . PRO A 1 420 ? 1.908 -2.979 -9.483 1.00 92.81 420 PRO A C 1
ATOM 3206 O O . PRO A 1 420 ? 2.650 -3.680 -8.794 1.00 92.81 420 PRO A O 1
ATOM 3209 N N . GLN A 1 421 ? 1.705 -3.263 -10.766 1.00 93.75 421 GLN A N 1
ATOM 3210 C CA . GLN A 1 421 ? 2.125 -4.514 -11.381 1.00 93.75 421 GLN A CA 1
ATOM 3211 C C . GLN A 1 421 ? 3.650 -4.789 -11.385 1.00 93.75 421 GLN A C 1
ATOM 3213 O O . GLN A 1 421 ? 4.008 -5.959 -11.247 1.00 93.75 421 GLN A O 1
ATOM 3218 N N . PRO A 1 422 ? 4.588 -3.812 -11.428 1.00 93.44 422 PRO A N 1
ATOM 3219 C CA . PRO A 1 422 ? 6.014 -4.099 -11.242 1.00 93.44 422 PRO A CA 1
ATOM 3220 C C . PRO A 1 422 ? 6.310 -4.608 -9.831 1.00 93.44 422 PRO A C 1
ATOM 3222 O O . PRO A 1 422 ? 7.158 -5.480 -9.654 1.00 93.44 422 PRO A O 1
ATOM 3225 N N . GLN A 1 423 ? 5.593 -4.090 -8.829 1.00 95.25 423 GLN A N 1
ATOM 3226 C CA . GLN A 1 423 ? 5.730 -4.526 -7.441 1.00 95.25 423 GLN A CA 1
ATOM 3227 C C . GLN A 1 423 ? 5.166 -5.936 -7.247 1.00 95.25 423 GLN A C 1
ATOM 3229 O O . GLN A 1 423 ? 5.796 -6.740 -6.559 1.00 95.25 423 GLN A O 1
ATOM 3234 N N . ILE A 1 424 ? 4.030 -6.245 -7.889 1.00 97.19 424 ILE A N 1
ATOM 3235 C CA . ILE A 1 424 ? 3.426 -7.587 -7.906 1.00 97.19 424 ILE A CA 1
ATOM 3236 C C . ILE A 1 424 ? 4.413 -8.598 -8.506 1.00 97.19 424 ILE A C 1
ATOM 3238 O O . ILE A 1 424 ? 4.735 -9.597 -7.865 1.00 97.19 424 ILE A O 1
ATOM 3242 N N . MET A 1 425 ? 4.958 -8.313 -9.694 1.00 97.50 425 MET A N 1
ATOM 3243 C CA . MET A 1 425 ? 5.946 -9.182 -10.348 1.00 97.50 425 MET A CA 1
ATOM 3244 C C . MET A 1 425 ? 7.210 -9.369 -9.499 1.00 97.50 425 MET A C 1
ATOM 3246 O O . MET A 1 425 ? 7.720 -10.483 -9.387 1.00 97.50 425 MET A O 1
ATOM 3250 N N . ALA A 1 426 ? 7.696 -8.304 -8.852 1.00 97.69 426 ALA A N 1
ATOM 3251 C CA . ALA A 1 426 ? 8.829 -8.405 -7.938 1.00 97.69 426 ALA A CA 1
ATOM 3252 C C . ALA A 1 426 ? 8.531 -9.353 -6.766 1.00 97.69 426 ALA A C 1
ATOM 3254 O O . ALA A 1 426 ? 9.355 -10.210 -6.454 1.00 97.69 426 ALA A O 1
ATOM 3255 N N . PHE A 1 427 ? 7.355 -9.248 -6.137 1.00 98.50 427 PHE A N 1
ATOM 3256 C CA . PHE A 1 427 ? 7.005 -10.103 -4.998 1.00 98.50 427 PHE A CA 1
ATOM 3257 C C . PHE A 1 427 ? 6.795 -11.567 -5.415 1.00 98.50 427 PHE A C 1
ATOM 3259 O O . PHE A 1 427 ? 7.217 -12.477 -4.699 1.00 98.50 427 PHE A O 1
ATOM 3266 N N . ARG A 1 428 ? 6.242 -11.812 -6.614 1.00 98.00 428 ARG A N 1
ATOM 3267 C CA . ARG A 1 428 ? 6.173 -13.159 -7.214 1.00 98.00 428 ARG A CA 1
ATOM 3268 C C . ARG A 1 428 ? 7.552 -13.788 -7.359 1.00 98.00 428 ARG A C 1
ATOM 3270 O O . ARG A 1 428 ? 7.736 -14.937 -6.966 1.00 98.00 428 ARG A O 1
ATOM 3277 N N . ALA A 1 429 ? 8.529 -13.035 -7.854 1.00 98.19 429 ALA A N 1
ATOM 3278 C CA . ALA A 1 429 ? 9.891 -13.531 -8.031 1.00 98.19 429 ALA A CA 1
ATOM 3279 C C . ALA A 1 429 ? 10.666 -13.676 -6.708 1.00 98.19 429 ALA A C 1
ATOM 3281 O O . ALA A 1 429 ? 11.639 -14.426 -6.649 1.00 98.19 429 ALA A O 1
ATOM 3282 N N . PHE A 1 430 ? 10.269 -12.969 -5.649 1.00 98.56 430 PHE A N 1
ATOM 3283 C CA . PHE A 1 430 ? 11.052 -12.872 -4.420 1.00 98.56 430 PHE A CA 1
ATOM 3284 C C . PHE A 1 430 ? 11.092 -14.176 -3.609 1.00 98.56 430 PHE A C 1
ATOM 3286 O O . PHE A 1 430 ? 10.093 -14.886 -3.482 1.00 98.56 430 PHE A O 1
ATOM 3293 N N . GLN A 1 431 ? 12.251 -14.482 -3.032 1.00 98.06 431 GLN A N 1
ATOM 3294 C CA . GLN A 1 431 ? 12.512 -15.632 -2.173 1.00 98.06 431 GLN A CA 1
ATOM 3295 C C . GLN A 1 431 ? 13.421 -15.232 -1.009 1.00 98.06 431 GLN A C 1
ATOM 3297 O O . GLN A 1 431 ? 14.333 -14.422 -1.173 1.00 98.06 431 GLN A O 1
ATOM 3302 N N . ILE A 1 432 ? 13.200 -15.847 0.155 1.00 98.25 432 ILE A N 1
ATOM 3303 C CA . ILE A 1 432 ? 14.103 -15.763 1.313 1.00 98.25 432 ILE A CA 1
ATOM 3304 C C . ILE A 1 432 ? 15.037 -16.970 1.265 1.00 98.25 432 ILE A C 1
ATOM 3306 O O . ILE A 1 432 ? 14.569 -18.102 1.121 1.00 98.25 432 ILE A O 1
ATOM 3310 N N . SER A 1 433 ? 16.345 -16.751 1.385 1.00 96.88 433 SER A N 1
ATOM 3311 C CA . SER A 1 433 ? 17.329 -17.825 1.251 1.00 96.88 433 SER A CA 1
ATOM 3312 C C . SER A 1 433 ? 17.218 -18.861 2.378 1.00 96.88 433 SER A C 1
ATOM 3314 O O . SER A 1 433 ? 16.866 -18.508 3.508 1.00 96.88 433 SER A O 1
ATOM 3316 N N . PRO A 1 434 ? 17.556 -20.142 2.124 1.00 97.31 434 PRO A N 1
ATOM 3317 C CA . PRO A 1 434 ? 17.579 -21.170 3.166 1.00 97.31 434 PRO A CA 1
ATOM 3318 C C . PRO A 1 434 ? 18.441 -20.788 4.378 1.00 97.31 434 PRO A C 1
ATOM 3320 O O . PRO A 1 434 ? 18.093 -21.120 5.507 1.00 97.31 434 PRO A O 1
ATOM 3323 N N . GLU A 1 435 ? 19.525 -20.036 4.163 1.00 95.75 435 GLU A N 1
ATOM 3324 C CA . GLU A 1 435 ? 20.370 -19.530 5.247 1.00 95.75 435 GLU A CA 1
ATOM 3325 C C . GLU A 1 435 ? 19.591 -18.584 6.177 1.00 95.75 435 GLU A C 1
ATOM 3327 O O . GLU A 1 435 ? 19.666 -18.716 7.399 1.00 95.75 435 GLU A O 1
ATOM 3332 N N . TYR A 1 436 ? 18.827 -17.632 5.631 1.00 97.19 436 TYR A N 1
ATOM 3333 C CA . TYR A 1 436 ? 18.031 -16.707 6.445 1.00 97.19 436 TYR A CA 1
ATOM 3334 C C . TYR A 1 436 ? 16.844 -17.409 7.111 1.00 97.19 436 TYR A C 1
ATOM 3336 O O . TYR A 1 436 ? 16.495 -17.071 8.246 1.00 97.19 436 TYR A O 1
ATOM 3344 N N . GLN A 1 437 ? 16.273 -18.425 6.455 1.00 98.19 437 GLN A N 1
ATOM 3345 C CA . GLN A 1 437 ? 15.267 -19.298 7.063 1.00 98.19 437 GLN A CA 1
ATOM 3346 C C . GLN A 1 437 ? 15.837 -20.022 8.295 1.00 98.19 437 GLN A C 1
ATOM 3348 O O . GLN A 1 437 ? 15.234 -19.977 9.364 1.00 98.19 437 GLN A O 1
ATOM 3353 N N . GLU A 1 438 ? 17.030 -20.617 8.191 1.00 97.38 438 GLU A N 1
ATOM 3354 C CA . GLU A 1 438 ? 17.685 -21.320 9.303 1.00 97.38 438 GLU A CA 1
ATOM 3355 C C . GLU A 1 438 ? 18.121 -20.362 10.422 1.00 97.38 438 GLU A C 1
ATOM 3357 O O . GLU A 1 438 ? 17.830 -20.589 11.598 1.00 97.38 438 GLU A O 1
ATOM 3362 N N . ARG A 1 439 ? 18.802 -19.265 10.071 1.00 96.81 439 ARG A N 1
ATOM 3363 C CA . ARG A 1 439 ? 19.398 -18.339 11.048 1.00 96.81 439 ARG A CA 1
ATOM 3364 C C . ARG A 1 439 ? 18.368 -17.496 11.786 1.00 96.81 439 ARG A C 1
ATOM 3366 O O . ARG A 1 439 ? 18.554 -17.213 12.969 1.00 96.81 439 ARG A O 1
ATOM 3373 N N . PHE A 1 440 ? 17.324 -17.048 11.093 1.00 97.56 440 PHE A N 1
ATOM 3374 C CA . PHE A 1 440 ? 16.360 -16.086 11.629 1.00 97.56 440 PHE A CA 1
ATOM 3375 C C . PHE A 1 440 ? 14.954 -16.660 11.778 1.00 97.56 440 PHE A C 1
ATOM 3377 O O . PHE A 1 440 ? 14.068 -15.947 12.249 1.00 97.56 440 PHE A O 1
ATOM 3384 N N . GLY A 1 441 ? 14.728 -17.925 11.417 1.00 97.94 441 GLY A N 1
ATOM 3385 C CA . GLY A 1 441 ? 13.414 -18.560 11.506 1.00 97.94 441 GLY A CA 1
ATOM 3386 C C . GLY A 1 441 ? 12.374 -17.922 10.586 1.00 97.94 441 GLY A C 1
ATOM 3387 O O . GLY A 1 441 ? 11.186 -17.968 10.899 1.00 97.94 441 GLY A O 1
ATOM 3388 N N . TYR A 1 442 ? 12.804 -17.260 9.510 1.00 98.56 442 TYR A N 1
ATOM 3389 C CA . TYR A 1 442 ? 11.886 -16.718 8.513 1.00 98.56 442 TYR A CA 1
ATOM 3390 C C . TYR A 1 442 ? 11.279 -17.863 7.693 1.00 98.56 442 TYR A C 1
ATOM 3392 O O . TYR A 1 442 ? 11.997 -18.809 7.365 1.00 98.56 442 TYR A O 1
ATOM 3400 N N . PRO A 1 443 ? 9.983 -17.811 7.353 1.00 98.44 443 PRO A N 1
ATOM 3401 C CA . PRO A 1 443 ? 9.376 -18.851 6.535 1.00 98.44 443 PRO A CA 1
ATOM 3402 C C . PRO A 1 443 ? 9.856 -18.767 5.081 1.00 98.44 443 PRO A C 1
ATOM 3404 O O . PRO A 1 443 ? 10.179 -17.693 4.570 1.00 98.44 443 PRO A O 1
ATOM 3407 N N . ALA A 1 444 ? 9.869 -19.912 4.398 1.00 98.31 444 ALA A N 1
ATOM 3408 C CA . ALA A 1 444 ? 10.029 -19.952 2.949 1.00 98.31 444 ALA A CA 1
ATOM 3409 C C . ALA A 1 444 ? 8.810 -19.305 2.269 1.00 98.31 444 ALA A C 1
ATOM 3411 O O . ALA A 1 444 ? 7.672 -19.571 2.654 1.00 98.31 444 ALA A O 1
ATOM 3412 N N . LEU A 1 445 ? 9.030 -18.497 1.229 1.00 98.12 445 LEU A N 1
ATOM 3413 C CA . LEU A 1 445 ? 7.948 -17.877 0.458 1.00 98.12 445 LEU A CA 1
ATOM 3414 C C . LEU A 1 445 ? 7.426 -18.840 -0.618 1.00 98.12 445 LEU A C 1
ATOM 3416 O O . LEU A 1 445 ? 7.710 -18.680 -1.809 1.00 98.12 445 LEU A O 1
ATOM 3420 N N . THR A 1 446 ? 6.672 -19.853 -0.182 1.00 98.00 446 THR A N 1
ATOM 3421 C CA . THR A 1 446 ? 5.965 -20.773 -1.087 1.00 98.00 446 THR A CA 1
ATOM 3422 C C . THR A 1 446 ? 4.842 -20.059 -1.837 1.00 98.00 446 THR A C 1
ATOM 3424 O O . THR A 1 446 ? 4.409 -18.969 -1.446 1.00 98.00 446 THR A O 1
ATOM 3427 N N . ASP A 1 447 ? 4.333 -20.686 -2.896 1.00 97.31 447 ASP A N 1
ATOM 3428 C CA . ASP A 1 447 ? 3.214 -20.149 -3.673 1.00 97.31 447 ASP A CA 1
ATOM 3429 C C . ASP A 1 447 ? 1.961 -19.972 -2.802 1.00 97.31 447 ASP A C 1
ATOM 3431 O O . ASP A 1 447 ? 1.266 -18.961 -2.905 1.00 97.31 447 ASP A O 1
ATOM 3435 N N . GLU A 1 448 ? 1.707 -20.893 -1.865 1.00 98.00 448 GLU A N 1
ATOM 3436 C CA . GLU A 1 448 ? 0.590 -20.788 -0.924 1.00 98.00 448 GLU A CA 1
ATOM 3437 C C . GLU A 1 448 ? 0.752 -19.596 0.022 1.00 98.00 448 GLU A C 1
ATOM 3439 O O . GLU A 1 448 ? -0.212 -18.866 0.270 1.00 98.00 448 GLU A O 1
ATOM 3444 N N . LEU A 1 449 ? 1.961 -19.369 0.547 1.00 98.69 449 LEU A N 1
ATOM 3445 C CA . LEU A 1 449 ? 2.215 -18.239 1.438 1.00 98.69 449 LEU A CA 1
ATOM 3446 C C . LEU A 1 449 ? 2.115 -16.905 0.690 1.00 98.69 449 LEU A C 1
ATOM 3448 O O . LEU A 1 449 ? 1.510 -15.958 1.195 1.00 98.69 449 LEU A O 1
ATOM 3452 N N . LYS A 1 450 ? 2.632 -16.832 -0.540 1.00 98.69 450 LYS A N 1
ATOM 3453 C CA . LYS A 1 450 ? 2.466 -15.648 -1.393 1.00 98.69 450 LYS A CA 1
ATOM 3454 C C . LYS A 1 450 ? 0.999 -15.392 -1.718 1.00 98.69 450 LYS A C 1
ATOM 3456 O O . LYS A 1 450 ? 0.564 -14.252 -1.610 1.00 98.69 450 LYS A O 1
ATOM 3461 N N . ALA A 1 451 ? 0.214 -16.427 -2.021 1.00 98.56 451 ALA A N 1
ATOM 3462 C CA . ALA A 1 451 ? -1.224 -16.294 -2.258 1.00 98.56 451 ALA A CA 1
ATOM 3463 C C . ALA A 1 451 ? -1.983 -15.779 -1.019 1.00 98.56 451 ALA A C 1
ATOM 3465 O O . ALA A 1 451 ? -2.906 -14.966 -1.148 1.00 98.56 451 ALA A O 1
ATOM 3466 N N . LYS A 1 452 ? -1.577 -16.190 0.194 1.00 98.75 452 LYS A N 1
ATOM 3467 C CA . LYS A 1 452 ? -2.102 -15.608 1.440 1.00 98.75 452 LYS A CA 1
ATOM 3468 C C . LYS A 1 452 ? -1.805 -14.114 1.521 1.00 98.75 452 LYS A C 1
ATOM 3470 O O . LYS A 1 452 ? -2.740 -13.344 1.730 1.00 98.75 452 LYS A O 1
ATOM 3475 N N . VAL A 1 453 ? -0.547 -13.710 1.330 1.00 98.81 453 VAL A N 1
ATOM 3476 C CA . VAL A 1 453 ? -0.146 -12.295 1.394 1.00 98.81 453 VAL A CA 1
ATOM 3477 C C . VAL A 1 453 ? -0.867 -11.477 0.325 1.00 98.81 453 VAL A C 1
ATOM 3479 O O . VAL A 1 453 ? -1.477 -10.468 0.665 1.00 98.81 453 VAL A O 1
ATOM 3482 N N . PHE A 1 454 ? -0.868 -11.937 -0.931 1.00 98.81 454 PHE A N 1
ATOM 3483 C CA . PHE A 1 454 ? -1.476 -11.232 -2.063 1.00 98.81 454 PHE A CA 1
ATOM 3484 C C . PHE A 1 454 ? -2.962 -10.948 -1.888 1.00 98.81 454 PHE A C 1
ATOM 3486 O O . PHE A 1 454 ? -3.428 -9.906 -2.339 1.00 98.81 454 PHE A O 1
ATOM 3493 N N . GLY A 1 455 ? -3.715 -11.835 -1.241 1.00 98.62 455 GLY A N 1
ATOM 3494 C CA . GLY A 1 455 ? -5.126 -11.551 -1.018 1.00 98.62 455 GLY A CA 1
ATOM 3495 C C . GLY A 1 455 ? -5.890 -12.542 -0.161 1.00 98.62 455 GLY A C 1
ATOM 3496 O O . GLY A 1 455 ? -6.939 -12.166 0.347 1.00 98.62 455 GLY A O 1
ATOM 3497 N N . GLY A 1 456 ? -5.397 -13.763 0.075 1.00 98.75 456 GLY A N 1
ATOM 3498 C CA . GLY A 1 456 ? -6.098 -14.728 0.933 1.00 98.75 456 GLY A CA 1
ATOM 3499 C C . GLY A 1 456 ? -6.300 -14.228 2.372 1.00 98.75 456 GLY A C 1
ATOM 3500 O O . GLY A 1 456 ? -7.371 -14.399 2.958 1.00 98.75 456 GLY A O 1
ATOM 3501 N N . ASN A 1 457 ? -5.299 -13.544 2.930 1.00 98.88 457 ASN A N 1
ATOM 3502 C CA . ASN A 1 457 ? -5.367 -12.946 4.261 1.00 98.88 457 ASN A CA 1
ATOM 3503 C C . ASN A 1 457 ? -6.381 -11.800 4.318 1.00 98.88 457 ASN A C 1
ATOM 3505 O O . ASN A 1 457 ? -7.237 -11.792 5.204 1.00 98.88 457 ASN A O 1
ATOM 3509 N N . ALA A 1 458 ? -6.331 -10.888 3.345 1.00 98.75 458 ALA A N 1
ATOM 3510 C CA . ALA A 1 458 ? -7.277 -9.783 3.228 1.00 98.75 458 ALA A CA 1
ATOM 3511 C C . ALA A 1 458 ? -8.709 -10.285 2.987 1.00 98.75 458 ALA A C 1
ATOM 3513 O O . ALA A 1 458 ? -9.646 -9.811 3.621 1.00 98.75 458 ALA A O 1
ATOM 3514 N N . ALA A 1 459 ? -8.890 -11.293 2.133 1.00 98.50 459 ALA A N 1
ATOM 3515 C CA . ALA A 1 459 ? -10.194 -11.874 1.847 1.00 98.50 459 ALA A CA 1
ATOM 3516 C C . ALA A 1 459 ? -10.856 -12.425 3.115 1.00 98.50 459 ALA A C 1
ATOM 3518 O O . ALA A 1 459 ? -12.014 -12.126 3.389 1.00 98.50 459 ALA A O 1
ATOM 3519 N N . ARG A 1 460 ? -10.099 -13.138 3.958 1.00 98.44 460 ARG A N 1
ATOM 3520 C CA . ARG A 1 460 ? -10.595 -13.582 5.267 1.00 98.44 460 ARG A CA 1
ATOM 3521 C C . ARG A 1 460 ? -10.909 -12.412 6.203 1.00 98.44 460 ARG A C 1
ATOM 3523 O O . ARG A 1 460 ? -11.940 -12.457 6.864 1.00 98.44 460 ARG A O 1
ATOM 3530 N N . LEU A 1 461 ? -10.037 -11.402 6.274 1.00 98.62 461 LEU A N 1
ATOM 3531 C CA . LEU A 1 461 ? -10.221 -10.238 7.149 1.00 98.62 461 LEU A CA 1
ATOM 3532 C C . LEU A 1 461 ? -11.498 -9.458 6.795 1.00 98.62 461 LEU A C 1
ATOM 3534 O O . LEU A 1 461 ? -12.283 -9.128 7.676 1.00 98.62 461 LEU A O 1
ATOM 3538 N N . PHE A 1 462 ? -11.735 -9.217 5.506 1.00 97.88 462 PHE A N 1
ATOM 3539 C CA . PHE A 1 462 ? -12.865 -8.423 5.011 1.00 97.88 462 PHE A CA 1
ATOM 3540 C C . PHE A 1 462 ? -14.103 -9.254 4.628 1.00 97.88 462 PHE A C 1
ATOM 3542 O O . PHE A 1 462 ? -15.087 -8.693 4.152 1.00 97.88 462 PHE A O 1
ATOM 3549 N N . GLY A 1 463 ? -14.078 -10.577 4.823 1.00 96.38 463 GLY A N 1
ATOM 3550 C CA . GLY A 1 463 ? -15.213 -11.459 4.526 1.00 96.38 463 GLY A CA 1
ATOM 3551 C C . GLY A 1 463 ? -15.517 -11.626 3.032 1.00 96.38 463 GLY A C 1
ATOM 3552 O O . GLY A 1 463 ? -16.677 -11.779 2.655 1.00 96.38 463 GLY A O 1
ATOM 3553 N N . VA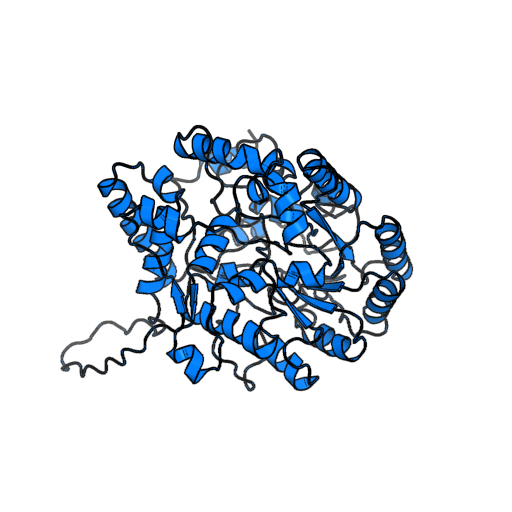L A 1 464 ? -14.492 -11.588 2.179 1.00 96.50 464 VAL A N 1
ATOM 3554 C CA . VAL A 1 464 ? -14.602 -11.801 0.730 1.00 96.50 464 VAL A CA 1
ATOM 3555 C C . VAL A 1 464 ? -14.398 -13.281 0.400 1.00 96.50 464 VAL A C 1
ATOM 3557 O O . VAL A 1 464 ? -13.410 -13.891 0.806 1.00 96.50 464 VAL A O 1
ATOM 3560 N N . ASP A 1 465 ? -15.313 -13.855 -0.379 1.00 96.00 465 ASP A N 1
ATOM 3561 C CA . ASP A 1 465 ? -15.171 -15.207 -0.925 1.00 96.00 465 ASP A CA 1
ATOM 3562 C C . ASP A 1 465 ? -14.312 -15.172 -2.197 1.00 96.00 465 ASP A C 1
ATOM 3564 O O . ASP A 1 465 ? -14.749 -14.714 -3.253 1.00 96.00 465 ASP A O 1
ATOM 3568 N N . VAL A 1 466 ? -13.075 -15.663 -2.090 1.00 96.31 466 VAL A N 1
ATOM 3569 C CA . VAL A 1 466 ? -12.095 -15.646 -3.184 1.00 96.31 466 VAL A CA 1
ATOM 3570 C C . VAL A 1 466 ? -12.609 -16.369 -4.429 1.00 96.31 466 VAL A C 1
ATOM 3572 O O . VAL A 1 466 ? -12.486 -15.844 -5.536 1.00 96.31 466 VAL A O 1
ATOM 3575 N N . GLU A 1 467 ? -13.173 -17.567 -4.280 1.00 94.75 467 GLU A N 1
ATOM 3576 C CA . GLU A 1 467 ? -13.605 -18.373 -5.424 1.00 94.75 467 GLU A CA 1
ATOM 3577 C C . GLU A 1 467 ? -14.823 -17.743 -6.097 1.00 94.75 467 GLU A C 1
ATOM 3579 O O . GLU A 1 467 ? -14.834 -17.574 -7.321 1.00 94.75 467 GLU A O 1
ATOM 3584 N N . ALA A 1 468 ? -15.816 -17.336 -5.303 1.00 93.75 468 ALA A N 1
ATOM 3585 C CA . ALA A 1 468 ? -17.025 -16.707 -5.814 1.00 93.75 468 ALA A CA 1
ATOM 3586 C C . ALA A 1 468 ? -16.712 -15.379 -6.513 1.00 93.75 468 ALA A C 1
ATOM 3588 O O . ALA A 1 468 ? -17.210 -15.136 -7.616 1.00 93.75 468 ALA A O 1
ATOM 3589 N N . THR A 1 469 ? -15.852 -14.538 -5.927 1.00 94.44 469 THR A N 1
ATOM 3590 C CA . THR A 1 469 ? -15.487 -13.263 -6.547 1.00 94.44 469 THR A CA 1
ATOM 3591 C C . THR A 1 469 ? -14.705 -13.472 -7.838 1.00 94.44 469 THR A C 1
ATOM 3593 O O . THR A 1 469 ? -15.038 -12.854 -8.846 1.00 94.44 469 THR A O 1
ATOM 3596 N N . ARG A 1 470 ? -13.725 -14.383 -7.871 1.00 93.25 470 ARG A N 1
ATOM 3597 C CA . ARG A 1 470 ? -13.002 -14.693 -9.116 1.00 93.25 470 ARG A CA 1
ATOM 3598 C C . ARG A 1 470 ? -13.942 -15.188 -10.208 1.00 93.25 470 ARG A C 1
ATOM 3600 O O . ARG A 1 470 ? -13.880 -14.685 -11.324 1.00 93.25 470 ARG A O 1
ATOM 3607 N N . CYS A 1 471 ? -14.841 -16.116 -9.880 1.00 92.00 471 CYS A N 1
ATOM 3608 C CA . CYS A 1 471 ? -15.823 -16.630 -10.835 1.00 92.00 471 CYS A CA 1
ATOM 3609 C C . CYS A 1 471 ? -16.734 -15.522 -11.378 1.00 92.00 471 CYS A C 1
ATOM 3611 O O . CYS A 1 471 ? -17.064 -15.525 -12.562 1.00 92.00 471 CYS A O 1
ATOM 3613 N N . ALA A 1 472 ? -17.136 -14.571 -10.534 1.00 91.56 472 ALA A N 1
ATOM 3614 C CA . ALA A 1 472 ? -17.974 -13.461 -10.964 1.00 91.56 472 ALA A CA 1
ATOM 3615 C C . ALA A 1 472 ? -17.212 -12.445 -11.835 1.00 91.56 472 ALA A C 1
ATOM 3617 O O . ALA A 1 472 ? -17.789 -11.903 -12.777 1.00 91.56 472 ALA A O 1
ATOM 3618 N N . LEU A 1 473 ? -15.929 -12.197 -11.559 1.00 91.62 473 LEU A N 1
ATOM 3619 C CA . LEU A 1 473 ? -15.113 -11.201 -12.266 1.00 91.62 473 LEU A CA 1
ATOM 3620 C C . LEU A 1 473 ? -14.425 -11.730 -13.537 1.00 91.62 473 LEU A C 1
ATOM 3622 O O . LEU A 1 473 ? -13.987 -10.920 -14.353 1.00 91.62 473 LEU A O 1
ATOM 3626 N N . ASP A 1 474 ? -14.351 -13.051 -13.742 1.00 86.81 474 ASP A N 1
ATOM 3627 C CA . ASP A 1 474 ? -13.661 -13.704 -14.877 1.00 86.81 474 ASP A CA 1
ATOM 3628 C C . ASP A 1 474 ? -14.099 -13.177 -16.258 1.00 86.81 474 ASP A C 1
ATOM 3630 O O . ASP A 1 474 ? -13.346 -13.215 -17.227 1.00 86.81 474 ASP A O 1
ATOM 3634 N N . ARG A 1 475 ? -15.328 -12.657 -16.360 1.00 82.69 475 ARG A N 1
ATOM 3635 C CA . ARG A 1 475 ? -15.925 -12.196 -17.624 1.00 82.69 475 ARG A CA 1
ATOM 3636 C C . ARG A 1 475 ? -16.525 -10.802 -17.551 1.00 82.69 475 ARG A C 1
ATOM 3638 O O . ARG A 1 475 ? -17.396 -10.472 -18.355 1.00 82.69 475 ARG A O 1
ATOM 3645 N N . ASP A 1 476 ? -16.118 -10.006 -16.572 1.00 89.81 476 ASP A N 1
ATOM 3646 C CA . ASP A 1 476 ? -16.570 -8.624 -16.526 1.00 89.81 476 ASP A CA 1
ATOM 3647 C C . ASP A 1 476 ? -15.844 -7.745 -17.556 1.00 89.81 476 ASP A C 1
ATOM 3649 O O . ASP A 1 476 ? -14.877 -8.165 -18.201 1.00 89.81 476 ASP A O 1
ATOM 3653 N N . ALA A 1 477 ? -16.331 -6.515 -17.744 1.00 88.38 477 ALA A N 1
ATOM 3654 C CA . ALA A 1 477 ? -15.813 -5.636 -18.788 1.00 88.38 477 ALA A CA 1
ATOM 3655 C C . ALA A 1 477 ? -14.335 -5.281 -18.564 1.00 88.38 477 ALA A C 1
ATOM 3657 O O . ALA A 1 477 ? -13.582 -5.171 -19.530 1.00 88.38 477 ALA A O 1
ATOM 3658 N N . LEU A 1 478 ? -13.909 -5.140 -17.303 1.00 88.56 478 LEU A N 1
ATOM 3659 C CA . LEU A 1 478 ? -12.523 -4.827 -16.954 1.00 88.56 478 LEU A CA 1
ATOM 3660 C C . LEU A 1 478 ? -11.583 -6.001 -17.250 1.00 88.56 478 LEU A C 1
ATOM 3662 O O . LEU A 1 478 ? -10.565 -5.798 -17.906 1.00 88.56 478 LEU A O 1
ATOM 3666 N N . THR A 1 479 ? -11.927 -7.225 -16.840 1.00 89.44 479 THR A N 1
ATOM 3667 C CA . THR A 1 479 ? -11.131 -8.427 -17.137 1.00 89.44 479 THR A CA 1
ATOM 3668 C C . THR A 1 479 ? -11.056 -8.668 -18.643 1.00 89.44 479 THR A C 1
ATOM 3670 O O . THR A 1 479 ? -9.966 -8.882 -19.172 1.00 89.44 479 THR A O 1
ATOM 3673 N N . MET A 1 480 ? -12.182 -8.574 -19.359 1.00 88.44 480 MET A N 1
ATOM 3674 C CA . MET A 1 480 ? -12.214 -8.775 -20.813 1.00 88.44 480 MET A CA 1
ATOM 3675 C C . MET A 1 480 ? -11.377 -7.738 -21.575 1.00 88.44 480 MET A C 1
ATOM 3677 O O . MET A 1 480 ? -10.777 -8.069 -22.598 1.00 88.44 480 MET A O 1
ATOM 3681 N N . ALA A 1 481 ? -11.298 -6.504 -21.071 1.00 89.94 481 ALA A N 1
ATOM 3682 C CA . ALA A 1 481 ? -10.516 -5.436 -21.683 1.00 89.94 481 ALA A CA 1
ATOM 3683 C C . ALA A 1 481 ? -8.998 -5.571 -21.461 1.00 89.94 481 ALA A C 1
ATOM 3685 O O . ALA A 1 481 ? -8.237 -4.928 -22.182 1.00 89.94 481 ALA A O 1
ATOM 3686 N N . ARG A 1 482 ? -8.523 -6.408 -20.522 1.00 89.06 482 ARG A N 1
ATOM 3687 C CA . ARG A 1 482 ? -7.077 -6.566 -20.244 1.00 89.06 482 ARG A CA 1
ATOM 3688 C C . ARG A 1 482 ? -6.288 -7.051 -21.456 1.00 89.06 482 ARG A C 1
ATOM 3690 O O . ARG A 1 482 ? -5.202 -6.546 -21.715 1.00 89.06 482 ARG A O 1
ATOM 3697 N N . ALA A 1 483 ? -6.827 -8.005 -22.216 1.00 85.88 483 ALA A N 1
ATOM 3698 C CA . ALA A 1 483 ? -6.143 -8.539 -23.395 1.00 85.88 483 ALA A CA 1
ATOM 3699 C C . ALA A 1 483 ? -6.026 -7.491 -24.516 1.00 85.88 483 ALA A C 1
ATOM 3701 O O . ALA A 1 483 ? -4.968 -7.349 -25.127 1.00 85.88 483 ALA A O 1
ATOM 3702 N N . GLU A 1 484 ? -7.094 -6.724 -24.756 1.00 89.00 484 GLU A N 1
ATOM 3703 C CA . GLU A 1 484 ? -7.077 -5.611 -25.712 1.00 89.00 484 GLU A CA 1
ATOM 3704 C C . GLU A 1 484 ? -6.113 -4.512 -25.254 1.00 89.00 484 GLU A C 1
ATOM 3706 O O . GLU A 1 484 ? -5.275 -4.064 -26.035 1.00 89.00 484 GLU A O 1
ATOM 3711 N N . HIS A 1 485 ? -6.168 -4.131 -23.975 1.00 88.44 485 HIS A N 1
ATOM 3712 C CA . HIS A 1 485 ? -5.248 -3.169 -23.369 1.00 88.44 485 HIS A CA 1
ATOM 3713 C C . HIS A 1 485 ? -3.785 -3.594 -23.539 1.00 88.44 485 HIS A C 1
ATOM 3715 O O . HIS A 1 485 ? -2.979 -2.811 -24.043 1.00 88.44 485 HIS A O 1
ATOM 3721 N N . ALA A 1 486 ? -3.456 -4.850 -23.226 1.00 82.69 486 ALA A N 1
ATOM 3722 C CA . ALA A 1 486 ? -2.119 -5.405 -23.407 1.00 82.69 486 ALA A CA 1
ATOM 3723 C C . ALA A 1 486 ? -1.673 -5.390 -24.882 1.00 82.69 486 ALA A C 1
ATOM 3725 O O . ALA A 1 486 ? -0.511 -5.085 -25.167 1.00 82.69 486 ALA A O 1
ATOM 3726 N N . SER A 1 487 ? -2.582 -5.651 -25.831 1.00 83.81 487 SER A N 1
ATOM 3727 C CA . SER A 1 487 ? -2.298 -5.534 -27.271 1.00 83.81 487 SER A CA 1
ATOM 3728 C C . SER A 1 487 ? -1.991 -4.090 -27.667 1.00 83.81 487 SER A C 1
ATOM 3730 O O . SER A 1 487 ? -0.967 -3.829 -28.297 1.00 83.81 487 SER A O 1
ATOM 3732 N N . LEU A 1 488 ? -2.819 -3.131 -27.238 1.00 84.38 488 LEU A N 1
ATOM 3733 C CA . LEU A 1 488 ? -2.634 -1.705 -27.529 1.00 84.38 488 LEU A CA 1
ATOM 3734 C C . LEU A 1 488 ? -1.321 -1.168 -26.947 1.00 84.38 488 LEU A C 1
ATOM 3736 O O . LEU A 1 488 ? -0.630 -0.378 -27.592 1.00 84.38 488 LEU A O 1
ATOM 3740 N N . VAL A 1 489 ? -0.952 -1.618 -25.748 1.00 78.69 489 VAL A N 1
ATOM 3741 C CA . VAL A 1 489 ? 0.356 -1.355 -25.136 1.00 78.69 489 VAL A CA 1
ATOM 3742 C C . VAL A 1 489 ? 1.482 -1.919 -26.002 1.00 78.69 489 VAL A C 1
ATOM 3744 O O . VAL A 1 489 ? 2.435 -1.215 -26.331 1.00 78.69 489 VAL A O 1
ATOM 3747 N N . THR A 1 490 ? 1.366 -3.187 -26.395 1.00 76.06 490 THR A N 1
ATOM 3748 C CA . THR A 1 490 ? 2.381 -3.909 -27.173 1.00 76.06 490 THR A CA 1
ATOM 3749 C C . THR A 1 490 ? 2.604 -3.263 -28.543 1.00 76.06 490 THR A C 1
ATOM 3751 O O . THR A 1 490 ? 3.735 -3.178 -29.022 1.00 76.06 490 THR A O 1
ATOM 3754 N N . GLU A 1 491 ? 1.547 -2.752 -29.164 1.00 77.75 491 GLU A N 1
ATOM 3755 C CA . GLU A 1 491 ? 1.585 -2.024 -30.436 1.00 77.75 491 GLU A CA 1
ATOM 3756 C C . GLU A 1 491 ? 2.044 -0.563 -30.287 1.00 77.75 491 GLU A C 1
ATOM 3758 O O . GLU A 1 491 ? 2.274 0.118 -31.287 1.00 77.75 491 GLU A O 1
ATOM 3763 N N . GLY A 1 492 ? 2.208 -0.073 -29.054 1.00 71.12 492 GLY A N 1
ATOM 3764 C CA . GLY A 1 492 ? 2.564 1.316 -28.761 1.00 71.12 492 GLY A CA 1
ATOM 3765 C C . GLY A 1 492 ? 1.433 2.313 -29.034 1.00 71.12 492 GLY A C 1
ATOM 3766 O O . GLY A 1 492 ? 1.690 3.514 -29.127 1.00 71.12 492 GLY A O 1
ATOM 3767 N N . ALA A 1 493 ? 0.194 1.833 -29.173 1.00 76.81 493 ALA A N 1
ATOM 3768 C CA . ALA A 1 493 ? -0.993 2.659 -29.379 1.00 76.81 493 ALA A CA 1
ATOM 3769 C C . ALA A 1 493 ? -1.380 3.437 -28.111 1.00 76.81 493 ALA A C 1
ATOM 3771 O O . ALA A 1 493 ? -1.913 4.544 -28.206 1.00 76.81 493 ALA A O 1
ATOM 3772 N N . ILE A 1 494 ? -1.073 2.884 -26.932 1.00 72.75 494 ILE A N 1
ATOM 3773 C CA . ILE A 1 494 ? -1.204 3.561 -25.638 1.00 72.75 494 ILE A CA 1
ATOM 3774 C C . ILE A 1 494 ? 0.091 3.422 -24.821 1.00 72.75 494 ILE A C 1
ATOM 3776 O O . ILE A 1 494 ? 0.767 2.395 -24.916 1.00 72.75 494 ILE A O 1
ATOM 3780 N N . PRO A 1 495 ? 0.473 4.435 -24.020 1.00 64.06 495 PRO A N 1
ATOM 3781 C CA . PRO A 1 495 ? 1.613 4.324 -23.119 1.00 64.06 495 PRO A CA 1
ATOM 3782 C C . PRO A 1 495 ? 1.354 3.278 -22.038 1.00 64.06 495 PRO A C 1
ATOM 3784 O O . PRO A 1 495 ? 0.243 3.167 -21.522 1.00 64.06 495 PRO A O 1
ATOM 3787 N N . THR A 1 496 ? 2.393 2.557 -21.638 1.00 64.88 496 THR A N 1
ATOM 3788 C CA . THR A 1 496 ? 2.287 1.607 -20.534 1.00 64.88 496 THR A CA 1
ATOM 3789 C C . THR A 1 496 ? 2.451 2.306 -19.182 1.00 64.88 496 THR A C 1
ATOM 3791 O O . THR A 1 496 ? 3.343 3.145 -19.057 1.00 64.88 496 THR A O 1
ATOM 3794 N N . PRO A 1 497 ? 1.635 1.990 -18.159 1.00 63.91 497 PRO A N 1
ATOM 3795 C CA . PRO A 1 497 ? 1.500 2.828 -16.959 1.00 63.91 497 PRO A CA 1
ATOM 3796 C C . PRO A 1 497 ? 2.441 2.465 -15.804 1.00 63.91 497 PRO A C 1
ATOM 3798 O O . PRO A 1 497 ? 2.205 2.862 -14.666 1.00 63.91 497 PRO A O 1
ATOM 3801 N N . TRP A 1 498 ? 3.504 1.710 -16.074 1.00 68.56 498 TRP A N 1
ATOM 3802 C CA . TRP A 1 498 ? 4.478 1.264 -15.068 1.00 68.56 498 TRP A CA 1
ATOM 3803 C C . TRP A 1 498 ? 5.374 2.387 -14.517 1.00 68.56 498 TRP A C 1
ATOM 3805 O O . TRP A 1 498 ? 6.260 2.124 -13.708 1.00 68.56 498 TRP A O 1
ATOM 3815 N N . GLU A 1 499 ? 5.210 3.617 -15.009 1.00 64.25 499 GLU A N 1
ATOM 3816 C CA . GLU A 1 499 ? 5.998 4.773 -14.589 1.00 64.25 499 GLU A CA 1
ATOM 3817 C C . GLU A 1 499 ? 5.607 5.184 -13.165 1.00 64.25 499 GLU A C 1
ATOM 3819 O O . GLU A 1 499 ? 4.460 5.561 -12.896 1.00 64.25 499 GLU A O 1
ATOM 3824 N N . ALA A 1 500 ? 6.583 5.131 -12.252 1.00 60.62 500 ALA A N 1
ATOM 3825 C CA . ALA A 1 500 ? 6.410 5.640 -10.901 1.00 60.62 500 ALA A CA 1
ATOM 3826 C C . ALA A 1 500 ? 6.045 7.126 -10.960 1.00 60.62 500 ALA A C 1
ATOM 3828 O O . ALA A 1 500 ? 6.759 7.936 -11.557 1.00 60.62 500 ALA A O 1
ATOM 3829 N N . ARG A 1 501 ? 4.929 7.496 -10.333 1.00 69.06 501 ARG A N 1
ATOM 3830 C CA . ARG A 1 501 ? 4.449 8.874 -10.347 1.00 69.06 501 ARG A CA 1
ATOM 3831 C C . ARG A 1 501 ? 5.129 9.641 -9.209 1.00 69.06 501 ARG A C 1
ATOM 3833 O O . ARG A 1 501 ? 5.476 9.072 -8.180 1.00 69.06 501 ARG A O 1
ATOM 3840 N N . GLY A 1 502 ? 5.359 10.943 -9.377 1.00 59.75 502 GLY A N 1
ATOM 3841 C CA . GLY A 1 502 ? 5.786 11.767 -8.245 1.00 59.75 502 GLY A CA 1
ATOM 3842 C C . GLY A 1 502 ? 7.184 12.346 -8.200 1.00 59.75 502 GLY A C 1
ATOM 3843 O O . GLY A 1 502 ? 8.004 12.150 -9.098 1.00 59.75 502 GLY A O 1
ATOM 3844 N N . PRO A 1 503 ? 7.473 13.104 -7.122 1.00 54.81 503 PRO A N 1
ATOM 3845 C CA . PRO A 1 503 ? 8.818 13.532 -6.807 1.00 54.81 503 PRO A CA 1
ATOM 3846 C C . PRO A 1 503 ? 9.629 12.320 -6.343 1.00 54.81 503 PRO A C 1
ATOM 3848 O O . PRO A 1 503 ? 9.815 12.094 -5.155 1.00 54.81 503 PRO A O 1
ATOM 3851 N N . LEU A 1 504 ? 10.160 11.549 -7.288 1.00 66.88 504 LEU A N 1
ATOM 3852 C CA . LEU A 1 504 ? 10.883 10.314 -6.980 1.00 66.88 504 LEU A CA 1
ATOM 3853 C C . LEU A 1 504 ? 12.195 10.577 -6.224 1.00 66.88 504 LEU A C 1
ATOM 3855 O O . LEU A 1 504 ? 12.769 9.665 -5.633 1.00 66.88 504 LEU A O 1
ATOM 3859 N N . THR A 1 505 ? 12.739 11.798 -6.275 1.00 69.44 505 THR A N 1
ATOM 3860 C CA . THR A 1 505 ? 13.995 12.150 -5.601 1.00 69.44 505 THR A CA 1
ATOM 3861 C C . THR A 1 505 ? 13.829 13.194 -4.513 1.00 69.44 505 THR A C 1
ATOM 3863 O O . THR A 1 505 ? 12.984 14.081 -4.570 1.00 69.44 505 THR A O 1
ATOM 3866 N N . ARG A 1 506 ? 14.791 13.200 -3.586 1.00 71.12 506 ARG A N 1
ATOM 3867 C CA . ARG A 1 506 ? 14.980 14.267 -2.597 1.00 71.12 506 ARG A CA 1
ATOM 3868 C C . ARG A 1 506 ? 15.004 15.666 -3.219 1.00 71.12 506 ARG A C 1
ATOM 3870 O O . ARG A 1 506 ? 14.505 16.614 -2.620 1.00 71.12 506 ARG A O 1
ATOM 3877 N N . ARG A 1 507 ? 15.593 15.810 -4.412 1.00 72.06 507 ARG A N 1
ATOM 3878 C CA . ARG A 1 507 ? 15.625 17.084 -5.143 1.00 72.06 507 ARG A CA 1
ATOM 3879 C C . ARG A 1 507 ? 14.219 17.511 -5.552 1.00 72.06 507 ARG A C 1
ATOM 3881 O O . ARG A 1 507 ? 13.897 18.685 -5.404 1.00 72.06 507 ARG A O 1
ATOM 3888 N N . ASP A 1 508 ? 13.411 16.580 -6.040 1.00 67.62 508 ASP A N 1
ATOM 3889 C CA . ASP A 1 508 ? 12.038 16.853 -6.463 1.00 67.62 508 ASP A CA 1
ATOM 3890 C C . ASP A 1 508 ? 11.169 17.233 -5.258 1.00 67.62 508 ASP A C 1
ATOM 3892 O O . ASP A 1 508 ? 10.468 18.246 -5.302 1.00 67.62 508 ASP A O 1
ATOM 3896 N N . VAL A 1 509 ? 11.318 16.514 -4.139 1.00 68.69 509 VAL A N 1
ATOM 3897 C CA . VAL A 1 509 ? 10.624 16.820 -2.878 1.00 68.69 509 VAL A CA 1
ATOM 3898 C C . VAL A 1 509 ? 11.041 18.193 -2.332 1.00 68.69 509 VAL A C 1
ATOM 3900 O O . VAL A 1 509 ? 10.190 19.002 -1.978 1.00 68.69 509 VAL A O 1
ATOM 3903 N N . PHE A 1 510 ? 12.331 18.547 -2.318 1.00 69.38 510 PHE A N 1
ATOM 3904 C CA . PHE A 1 510 ? 12.746 19.891 -1.885 1.00 69.38 510 PHE A CA 1
ATOM 3905 C C . PHE A 1 510 ? 12.328 21.001 -2.848 1.00 69.38 510 PHE A C 1
ATOM 3907 O O . PHE A 1 510 ? 11.986 22.104 -2.411 1.00 69.38 510 PHE A O 1
ATOM 3914 N N . ALA A 1 511 ? 12.330 20.732 -4.154 1.00 66.31 511 ALA A N 1
ATOM 3915 C CA . ALA A 1 511 ? 11.796 21.670 -5.127 1.00 66.31 511 ALA A CA 1
ATOM 3916 C C . ALA A 1 511 ? 10.311 21.934 -4.845 1.00 66.31 511 ALA A C 1
ATOM 3918 O O . ALA A 1 511 ? 9.893 23.086 -4.917 1.00 66.31 511 ALA A O 1
ATOM 3919 N N . TRP A 1 512 ? 9.546 20.915 -4.454 1.00 62.75 512 TRP A N 1
ATOM 3920 C CA . TRP A 1 512 ? 8.176 21.063 -3.967 1.00 62.75 512 TRP A CA 1
ATOM 3921 C C . TRP A 1 512 ? 8.099 21.904 -2.677 1.00 62.75 512 TRP A C 1
ATOM 3923 O O . TRP A 1 512 ? 7.446 22.950 -2.676 1.00 62.75 512 TRP A O 1
ATOM 3933 N N . LEU A 1 513 ? 8.838 21.536 -1.623 1.00 64.94 513 LEU A N 1
ATOM 3934 C CA . LEU A 1 513 ? 8.807 22.228 -0.323 1.00 64.94 513 LEU A CA 1
ATOM 3935 C C . LEU A 1 513 ? 9.191 23.711 -0.404 1.00 64.94 513 LEU A C 1
ATOM 3937 O O . LEU A 1 513 ? 8.608 24.535 0.293 1.00 64.94 513 LEU A O 1
ATOM 3941 N N . SER A 1 514 ? 10.121 24.083 -1.287 1.00 62.25 514 SER A N 1
ATOM 3942 C CA . SER A 1 514 ? 10.548 25.484 -1.453 1.00 62.25 514 SER A CA 1
ATOM 3943 C C . SER A 1 514 ? 9.437 26.431 -1.937 1.00 62.25 514 SER A C 1
ATOM 3945 O O . SER A 1 514 ? 9.570 27.651 -1.820 1.00 62.25 514 SER A O 1
ATOM 3947 N N . HIS A 1 515 ? 8.331 25.889 -2.461 1.00 55.81 515 HIS A N 1
ATOM 3948 C CA . HIS A 1 515 ? 7.162 26.659 -2.890 1.00 55.81 515 HIS A CA 1
ATOM 3949 C C . HIS A 1 515 ? 6.101 26.800 -1.783 1.00 55.81 515 HIS A C 1
ATOM 3951 O O . HIS A 1 515 ? 5.161 27.583 -1.940 1.00 55.81 515 HIS A O 1
ATOM 3957 N N . LEU A 1 516 ? 6.255 26.105 -0.649 1.00 55.75 516 LEU A N 1
ATOM 3958 C CA . LEU A 1 516 ? 5.380 26.221 0.516 1.00 55.75 516 LEU A CA 1
ATOM 3959 C C . LEU A 1 516 ? 5.827 27.423 1.364 1.00 55.75 516 LEU A C 1
ATOM 3961 O O . LEU A 1 516 ? 6.820 27.372 2.081 1.00 55.75 516 LEU A O 1
ATOM 3965 N N . ARG A 1 517 ? 5.104 28.544 1.262 1.00 44.25 517 ARG A N 1
ATOM 3966 C CA . ARG A 1 517 ? 5.437 29.802 1.964 1.00 44.25 517 ARG A CA 1
ATOM 3967 C C . ARG A 1 517 ? 4.844 29.932 3.374 1.00 44.25 517 ARG A C 1
ATOM 3969 O O . ARG A 1 517 ? 5.010 30.982 3.989 1.00 44.25 517 ARG A O 1
ATOM 3976 N N . SER A 1 518 ? 4.162 28.913 3.892 1.00 44.62 518 SER A N 1
ATOM 3977 C CA . SER A 1 518 ? 3.431 29.006 5.164 1.00 44.62 518 SER A CA 1
ATOM 3978 C C . SER A 1 518 ? 3.583 27.727 5.995 1.00 44.62 518 SER A C 1
ATOM 3980 O O . SER A 1 518 ? 3.534 26.644 5.405 1.00 44.62 518 SER A O 1
ATOM 3982 N N . PRO A 1 519 ? 3.766 27.812 7.329 1.00 40.19 519 PRO A N 1
ATOM 3983 C CA . PRO A 1 519 ? 3.682 26.651 8.223 1.00 40.19 519 PRO A CA 1
ATOM 3984 C C . PRO A 1 519 ? 2.302 25.978 8.125 1.00 40.19 519 PRO A C 1
ATOM 3986 O O . PRO A 1 519 ? 1.346 26.603 7.667 1.00 40.19 519 PRO A O 1
ATOM 3989 N N . TRP A 1 520 ? 2.212 24.692 8.483 1.00 38.62 520 TRP A N 1
ATOM 3990 C CA . TRP A 1 520 ? 0.931 23.998 8.626 1.00 38.62 520 TRP A CA 1
ATOM 3991 C C . TRP A 1 520 ? 0.139 24.684 9.742 1.00 38.62 520 TRP A C 1
ATOM 3993 O O . TRP A 1 520 ? 0.480 24.589 10.916 1.00 38.62 520 TRP A O 1
ATOM 4003 N N . THR A 1 521 ? -0.862 25.457 9.351 1.00 34.34 521 THR A N 1
ATOM 4004 C CA . THR A 1 521 ? -1.947 25.892 10.230 1.00 34.34 521 THR A CA 1
ATOM 4005 C C . THR A 1 521 ? -3.193 25.209 9.677 1.00 34.34 521 THR A C 1
ATOM 4007 O O . THR A 1 521 ? -3.479 25.466 8.501 1.00 34.34 521 THR A O 1
ATOM 4010 N N . PRO A 1 522 ? -3.831 24.302 10.442 1.00 36.16 522 PRO A N 1
ATOM 4011 C CA . PRO A 1 522 ? -5.047 23.611 10.023 1.00 36.16 522 PRO A CA 1
ATOM 4012 C C . PRO A 1 522 ? -6.187 24.582 9.708 1.00 36.16 522 PRO A C 1
ATOM 4014 O O . PRO A 1 522 ? -6.214 25.689 10.302 1.00 36.16 522 PRO A O 1
#